Protein AF-A0A397CLW8-F1 (afdb_monomer)

Nearest PDB structures (foldseek):
  3ja6-assembly1_I  TM=2.668E-01  e=5.447E-01  Escherichia coli
  5nnv-assembly2_B  TM=2.827E-01  e=7.711E-01  Bacillus subtilis subsp. subtilis str. 168
  3ja6-assembly1_H  TM=2.647E-01  e=6.205E+00  Escherichia coli

Structure (mmCIF, N/CA/C/O backbone):
data_AF-A0A397CLW8-F1
#
_entry.id   AF-A0A397CLW8-F1
#
loop_
_atom_site.group_PDB
_atom_site.id
_atom_site.type_symbol
_atom_site.label_atom_id
_atom_site.label_alt_id
_atom_site.label_comp_id
_atom_site.label_asym_id
_atom_site.label_entity_id
_atom_site.label_seq_id
_atom_site.pdbx_PDB_ins_code
_atom_site.Cartn_x
_atom_site.Cartn_y
_atom_site.Cartn_z
_atom_site.occupancy
_atom_site.B_iso_or_equiv
_atom_site.auth_seq_id
_atom_site.auth_comp_id
_atom_site.auth_asym_id
_atom_site.auth_atom_id
_atom_site.pdbx_PDB_model_num
ATOM 1 N N . MET A 1 1 ? -122.073 31.040 90.913 1.00 35.69 1 MET A N 1
ATOM 2 C CA . MET A 1 1 ? -123.254 30.171 90.717 1.00 35.69 1 MET A CA 1
ATOM 3 C C . MET A 1 1 ? -122.779 28.727 90.847 1.00 35.69 1 MET A C 1
ATOM 5 O O . MET A 1 1 ? -121.978 28.317 90.030 1.00 35.69 1 MET A O 1
ATOM 9 N N . CYS A 1 2 ? -122.872 28.111 92.024 1.00 33.62 2 CYS A N 1
ATOM 10 C CA . CYS A 1 2 ? -124.028 27.380 92.568 1.00 33.62 2 CYS A CA 1
ATOM 11 C C . CYS A 1 2 ? -124.207 25.959 91.968 1.00 33.62 2 CYS A C 1
ATOM 13 O O . CYS A 1 2 ? -124.526 25.833 90.794 1.00 33.62 2 CYS A O 1
ATOM 15 N N . TRP A 1 3 ? -124.073 24.968 92.867 1.00 33.50 3 TRP A N 1
ATOM 16 C CA . TRP A 1 3 ? -124.549 23.565 92.884 1.00 33.50 3 TRP A CA 1
ATOM 17 C C . TRP A 1 3 ? -123.777 22.481 92.092 1.00 33.50 3 TRP A C 1
ATOM 19 O O . TRP A 1 3 ? -123.644 22.560 90.882 1.00 33.50 3 TRP A O 1
ATOM 29 N N . LEU A 1 4 ? -123.064 21.549 92.755 1.00 40.38 4 LEU A N 1
ATOM 30 C CA . LEU A 1 4 ? -123.488 20.300 93.447 1.00 40.38 4 LEU A CA 1
ATOM 31 C C . LEU A 1 4 ? -123.789 19.139 92.479 1.00 40.38 4 LEU A C 1
ATOM 33 O O . LEU A 1 4 ? -124.875 19.119 91.930 1.00 40.38 4 LEU A O 1
ATOM 37 N N . VAL A 1 5 ? -122.888 18.145 92.374 1.00 40.97 5 VAL A N 1
ATOM 38 C CA . VAL A 1 5 ? -123.217 16.698 92.393 1.00 40.97 5 VAL A CA 1
ATOM 39 C C . VAL A 1 5 ? -122.009 15.897 92.912 1.00 40.97 5 VAL A C 1
ATOM 41 O O . VAL A 1 5 ? -120.877 16.033 92.453 1.00 40.97 5 VAL A O 1
ATOM 44 N N . ARG A 1 6 ? -122.307 15.091 93.931 1.00 37.41 6 ARG A N 1
ATOM 45 C CA . ARG A 1 6 ? -121.502 14.091 94.643 1.00 37.41 6 ARG A CA 1
ATOM 46 C C . ARG A 1 6 ? -121.353 12.794 93.823 1.00 37.41 6 ARG A C 1
ATOM 48 O O . ARG A 1 6 ? -122.121 12.549 92.908 1.00 37.41 6 ARG A O 1
ATOM 55 N N . SER A 1 7 ? -120.445 11.940 94.305 1.00 40.94 7 SER A N 1
ATOM 56 C CA . SER A 1 7 ? -120.415 10.465 94.198 1.00 40.94 7 SER A CA 1
ATOM 57 C C . SER A 1 7 ? -120.133 9.801 92.843 1.00 40.94 7 SER A C 1
ATOM 59 O O . SER A 1 7 ? -121.035 9.594 92.047 1.00 40.94 7 SER A O 1
ATOM 61 N N . HIS A 1 8 ? -118.897 9.308 92.690 1.00 39.56 8 HIS A N 1
ATOM 62 C CA . HIS A 1 8 ? -118.626 7.880 92.443 1.00 39.56 8 HIS A CA 1
ATOM 63 C C . HIS A 1 8 ? -117.197 7.536 92.909 1.00 39.56 8 HIS A C 1
ATOM 65 O O . HIS A 1 8 ? -116.252 7.412 92.134 1.00 39.56 8 HIS A O 1
ATOM 71 N N . LEU A 1 9 ? -117.041 7.416 94.230 1.00 46.62 9 LEU A N 1
ATOM 72 C CA . LEU A 1 9 ? -116.027 6.561 94.843 1.00 46.62 9 LEU A CA 1
ATOM 73 C C . LEU A 1 9 ? -116.674 5.186 94.990 1.00 46.62 9 LEU A C 1
ATOM 75 O O . LEU A 1 9 ? -117.274 4.903 96.018 1.00 46.62 9 LEU A O 1
ATOM 79 N N . GLU A 1 10 ? -116.585 4.354 93.957 1.00 39.94 10 GLU A N 1
ATOM 80 C CA . GLU A 1 10 ? -116.933 2.941 94.066 1.00 39.94 10 GLU A CA 1
ATOM 81 C C . GLU A 1 10 ? -115.904 2.078 93.322 1.00 39.94 10 GLU A C 1
ATOM 83 O O . GLU A 1 10 ? -115.721 2.174 92.113 1.00 39.94 10 GLU A O 1
ATOM 88 N N . HIS A 1 11 ? -115.248 1.226 94.116 1.00 43.38 11 HIS A N 1
ATOM 89 C CA . HIS A 1 11 ? -114.702 -0.079 93.748 1.00 43.38 11 HIS A CA 1
ATOM 90 C C . HIS A 1 11 ? -113.468 -0.126 92.827 1.00 43.38 11 HIS A C 1
ATOM 92 O O . HIS A 1 11 ? -113.496 -0.680 91.732 1.00 43.38 11 HIS A O 1
ATOM 98 N N . ASN A 1 12 ? -112.312 0.295 93.358 1.00 44.31 12 ASN A N 1
ATOM 99 C CA . ASN A 1 12 ? -111.068 -0.429 93.075 1.00 44.31 12 ASN A CA 1
ATOM 100 C C . ASN A 1 12 ? -110.849 -1.463 94.195 1.00 44.31 12 ASN A C 1
ATOM 102 O O . ASN A 1 12 ? -110.213 -1.154 95.199 1.00 44.31 12 ASN A O 1
ATOM 106 N N . SER A 1 13 ? -111.395 -2.675 94.061 1.00 49.94 13 SER A N 1
ATOM 107 C CA . SER A 1 13 ? -111.024 -3.796 94.941 1.00 49.94 13 SER A CA 1
ATOM 108 C C . SER A 1 13 ? -109.518 -4.087 94.819 1.00 49.94 13 SER A C 1
ATOM 110 O O . SER A 1 13 ? -108.936 -3.820 93.762 1.00 49.94 13 SER A O 1
ATOM 112 N N . GLU A 1 14 ? -108.864 -4.651 95.844 1.00 52.94 14 GLU A N 1
ATOM 113 C CA . GLU A 1 14 ? -107.434 -5.033 95.785 1.00 52.94 14 GLU A CA 1
ATOM 114 C C . GLU A 1 14 ? -107.091 -5.845 94.517 1.00 52.94 14 GLU A C 1
ATOM 116 O O . GLU A 1 14 ? -106.036 -5.644 93.910 1.00 52.94 14 GLU A O 1
ATOM 121 N N . ALA A 1 15 ? -108.036 -6.659 94.026 1.00 55.50 15 ALA A N 1
ATOM 122 C CA . ALA A 1 15 ? -107.931 -7.403 92.771 1.00 55.50 15 ALA A CA 1
ATOM 123 C C . ALA A 1 15 ? -107.763 -6.507 91.520 1.00 55.50 15 ALA A C 1
ATOM 125 O O . ALA A 1 15 ? -106.999 -6.842 90.615 1.00 55.50 15 ALA A O 1
ATOM 126 N N . THR A 1 16 ? -108.416 -5.341 91.464 1.00 57.28 16 THR A N 1
ATOM 127 C CA . THR A 1 16 ? -108.321 -4.398 90.327 1.00 57.28 16 THR A CA 1
ATOM 128 C C . THR A 1 16 ? -107.057 -3.531 90.356 1.00 57.28 16 THR A C 1
ATOM 130 O O . THR A 1 16 ? -106.517 -3.204 89.296 1.00 57.28 16 THR A O 1
ATOM 133 N N . MET A 1 17 ? -106.537 -3.188 91.541 1.00 61.38 17 MET A N 1
ATOM 134 C CA . MET A 1 17 ? -105.253 -2.484 91.691 1.00 61.38 17 MET A CA 1
ATOM 135 C C . MET A 1 17 ? -104.075 -3.389 91.321 1.00 61.38 17 MET A C 1
ATOM 137 O O . MET A 1 17 ? -103.175 -2.955 90.597 1.00 61.38 17 MET A O 1
ATOM 141 N N . LEU A 1 18 ? -104.123 -4.666 91.721 1.00 65.06 18 LEU A N 1
ATOM 142 C CA . LEU A 1 18 ? -103.130 -5.666 91.331 1.00 65.06 18 LEU A CA 1
ATOM 143 C C . LEU A 1 18 ? -103.132 -5.891 89.808 1.00 65.06 18 LEU A C 1
ATOM 145 O O . LEU A 1 18 ? -102.074 -5.880 89.183 1.00 65.06 18 LEU A O 1
ATOM 149 N N . GLN A 1 19 ? -104.312 -5.998 89.183 1.00 66.38 19 GLN A N 1
ATOM 150 C CA . GLN A 1 19 ? -104.441 -6.108 87.723 1.00 66.38 19 GLN A CA 1
ATOM 151 C C . GLN A 1 19 ? -103.931 -4.861 86.985 1.00 66.38 19 GLN A C 1
ATOM 153 O O . GLN A 1 19 ? -103.222 -4.992 85.987 1.00 66.38 19 GLN A O 1
ATOM 158 N N . LYS A 1 20 ? -104.220 -3.648 87.479 1.00 70.19 20 LYS A N 1
ATOM 159 C CA . LYS A 1 20 ? -103.689 -2.395 86.909 1.00 70.19 20 LYS A CA 1
ATOM 160 C C . LYS A 1 20 ? -102.168 -2.296 87.051 1.00 70.19 20 LYS A C 1
ATOM 162 O O . LYS A 1 20 ? -101.511 -1.850 86.114 1.00 70.19 20 LYS A O 1
ATOM 167 N N . PHE A 1 21 ? -101.599 -2.738 88.175 1.00 75.44 21 PHE A N 1
ATOM 168 C CA . PHE A 1 21 ? -100.149 -2.778 88.388 1.00 75.44 21 PHE A CA 1
ATOM 169 C C . PHE A 1 21 ? -99.461 -3.815 87.490 1.00 75.44 21 PHE A C 1
ATOM 171 O O . PHE A 1 21 ? -98.468 -3.488 86.844 1.00 75.44 21 PHE A O 1
ATOM 178 N N . ILE A 1 22 ? -100.007 -5.032 87.379 1.00 76.88 22 ILE A N 1
ATOM 179 C CA . ILE A 1 22 ? -99.501 -6.073 86.468 1.00 76.88 22 ILE A CA 1
ATOM 180 C C . ILE A 1 22 ? -99.578 -5.590 85.016 1.00 76.88 22 ILE A C 1
ATOM 182 O O . ILE A 1 22 ? -98.603 -5.736 84.280 1.00 76.88 22 ILE A O 1
ATOM 186 N N . LYS A 1 23 ? -100.682 -4.941 84.623 1.00 79.44 23 LYS A N 1
ATOM 187 C CA . LYS A 1 23 ? -100.841 -4.333 83.296 1.00 79.44 23 LYS A CA 1
ATOM 188 C C . LYS A 1 23 ? -99.784 -3.256 83.037 1.00 79.44 23 LYS A C 1
ATOM 190 O O . LYS A 1 23 ? -99.086 -3.344 82.035 1.00 79.44 23 LYS A O 1
ATOM 195 N N . ARG A 1 24 ? -99.573 -2.312 83.963 1.00 78.38 24 ARG A N 1
ATOM 196 C CA . ARG A 1 24 ? -98.529 -1.272 83.840 1.00 78.38 24 ARG A CA 1
ATOM 197 C C . ARG A 1 24 ? -97.116 -1.850 83.821 1.00 78.38 24 ARG A C 1
ATOM 199 O O . ARG A 1 24 ? -96.285 -1.405 83.041 1.00 78.38 24 ARG A O 1
ATOM 206 N N . LYS A 1 25 ? -96.836 -2.870 84.636 1.00 79.50 25 LYS A N 1
ATOM 207 C CA . LYS A 1 25 ? -95.555 -3.592 84.627 1.00 79.50 25 LYS A CA 1
ATOM 208 C C . LYS A 1 25 ? -95.332 -4.295 83.285 1.00 79.50 25 LYS A C 1
ATOM 210 O O . LYS A 1 25 ? -94.222 -4.253 82.759 1.00 79.50 25 LYS A O 1
ATOM 215 N N . HIS A 1 26 ? -96.373 -4.899 82.715 1.00 80.25 26 HIS A N 1
ATOM 216 C CA . HIS A 1 26 ? -96.324 -5.526 81.398 1.00 80.25 26 HIS A CA 1
ATOM 217 C C . HIS A 1 26 ? -96.145 -4.491 80.278 1.00 80.25 26 HIS A C 1
ATOM 219 O O . HIS A 1 26 ? -95.307 -4.692 79.405 1.00 80.25 26 HIS A O 1
ATOM 225 N N . GLU A 1 27 ? -96.831 -3.348 80.338 1.00 81.88 27 GLU A N 1
ATOM 226 C CA . GLU A 1 27 ? -96.660 -2.217 79.413 1.00 81.88 27 GLU A CA 1
ATOM 227 C C . GLU A 1 27 ? -95.239 -1.640 79.484 1.00 81.88 27 GLU A C 1
ATOM 229 O O . GLU A 1 27 ? -94.589 -1.490 78.451 1.00 81.88 27 GLU A O 1
ATOM 234 N N . CYS A 1 28 ? -94.703 -1.403 80.686 1.00 80.25 28 CYS A N 1
ATOM 235 C CA . CYS A 1 28 ? -93.320 -0.962 80.889 1.00 80.25 28 CYS A CA 1
ATOM 236 C C . CYS A 1 28 ? -92.302 -1.995 80.382 1.00 80.25 28 CYS A C 1
ATOM 238 O O . CYS A 1 28 ? -91.308 -1.623 79.761 1.00 80.25 28 CYS A O 1
ATOM 240 N N . SER A 1 29 ? -92.539 -3.290 80.613 1.00 80.81 29 SER A N 1
ATOM 241 C CA . SER A 1 29 ? -91.666 -4.364 80.126 1.00 80.81 29 SER A CA 1
ATOM 242 C C . SER A 1 29 ? -91.719 -4.487 78.599 1.00 80.81 29 SER A C 1
ATOM 244 O O . SER A 1 29 ? -90.682 -4.620 77.952 1.00 80.81 29 SER A O 1
ATOM 246 N N . THR A 1 30 ? -92.902 -4.333 78.003 1.00 82.25 30 THR A N 1
ATOM 247 C CA . THR A 1 30 ? -93.100 -4.314 76.548 1.00 82.25 30 THR A CA 1
ATOM 248 C C . THR A 1 30 ? -92.424 -3.096 75.921 1.00 82.25 30 THR A C 1
ATOM 250 O O . THR A 1 30 ? -91.679 -3.242 74.953 1.00 82.25 30 THR A O 1
ATOM 253 N N . ALA A 1 31 ? -92.583 -1.911 76.516 1.00 79.50 31 ALA A N 1
ATOM 254 C CA . ALA A 1 31 ? -91.900 -0.693 76.092 1.00 79.50 31 ALA A CA 1
ATOM 255 C C . ALA A 1 31 ? -90.371 -0.837 76.189 1.00 79.50 31 ALA A C 1
ATOM 257 O O . ALA A 1 31 ? -89.665 -0.491 75.243 1.00 79.50 31 ALA A O 1
ATOM 258 N N . ALA A 1 32 ? -89.852 -1.420 77.277 1.00 79.50 32 ALA A N 1
ATOM 259 C CA . ALA A 1 32 ? -88.427 -1.706 77.432 1.00 79.50 32 ALA A CA 1
ATOM 260 C C . ALA A 1 32 ? -87.917 -2.699 76.374 1.00 79.50 32 ALA A C 1
ATOM 262 O O . ALA A 1 32 ? -86.862 -2.466 75.786 1.00 79.50 32 ALA A O 1
ATOM 263 N N . MET A 1 33 ? -88.671 -3.760 76.063 1.00 82.81 33 MET A N 1
ATOM 264 C CA . MET A 1 33 ? -88.329 -4.696 74.984 1.00 82.81 33 MET A CA 1
ATOM 265 C C . MET A 1 33 ? -88.337 -4.022 73.608 1.00 82.81 33 MET A C 1
ATOM 267 O O . MET A 1 33 ? -87.448 -4.285 72.798 1.00 82.81 33 MET A O 1
ATOM 271 N N . MET A 1 34 ? -89.290 -3.125 73.334 1.00 83.69 34 MET A N 1
ATOM 272 C CA . MET A 1 34 ? -89.318 -2.346 72.091 1.00 83.69 34 MET A CA 1
ATOM 273 C C . MET A 1 34 ? -88.105 -1.414 71.992 1.00 83.69 34 MET A C 1
ATOM 275 O O . MET A 1 34 ? -87.443 -1.387 70.954 1.00 83.69 34 MET A O 1
ATOM 279 N N . LEU A 1 35 ? -87.750 -0.724 73.080 1.00 82.50 35 LEU A N 1
ATOM 280 C CA . LEU A 1 35 ? -86.577 0.153 73.135 1.00 82.50 35 LEU A CA 1
ATOM 281 C C . LEU A 1 35 ? -85.271 -0.634 72.958 1.00 82.50 35 LEU A C 1
ATOM 283 O O . LEU A 1 35 ? -84.416 -0.254 72.159 1.00 82.50 35 LEU A O 1
ATOM 287 N N . GLN A 1 36 ? -85.137 -1.776 73.637 1.00 82.88 36 GLN A N 1
ATOM 288 C CA . GLN A 1 36 ? -83.996 -2.683 73.490 1.00 82.88 36 GLN A CA 1
ATOM 289 C C . GLN A 1 36 ? -83.911 -3.266 72.076 1.00 82.88 36 GLN A C 1
ATOM 291 O O . GLN A 1 36 ? -82.813 -3.390 71.533 1.00 82.88 36 GLN A O 1
ATOM 296 N N . ARG A 1 37 ? -85.047 -3.594 71.448 1.00 82.94 37 ARG A N 1
ATOM 297 C CA . ARG A 1 37 ? -85.105 -4.060 70.056 1.00 82.94 37 ARG A CA 1
ATOM 298 C C . ARG A 1 37 ? -84.615 -2.979 69.095 1.00 82.94 37 ARG A C 1
ATOM 300 O O . ARG A 1 37 ? -83.758 -3.269 68.264 1.00 82.94 37 ARG A O 1
ATOM 307 N N . VAL A 1 38 ? -85.092 -1.742 69.233 1.00 84.44 38 VAL A N 1
ATOM 308 C CA . VAL A 1 38 ? -84.649 -0.599 68.414 1.00 84.44 38 VAL A CA 1
ATOM 309 C C . VAL A 1 38 ? -83.159 -0.316 68.622 1.00 84.44 38 VAL A C 1
ATOM 311 O O . VAL A 1 38 ? -82.422 -0.163 67.646 1.00 84.44 38 VAL A O 1
ATOM 314 N N . TYR A 1 39 ? -82.682 -0.327 69.869 1.00 83.81 39 TYR A N 1
ATOM 315 C CA . TYR A 1 39 ? -81.267 -0.137 70.187 1.00 83.81 39 TYR A CA 1
ATOM 316 C C . TYR A 1 39 ? -80.383 -1.240 69.585 1.00 83.81 39 TYR A C 1
ATOM 318 O O . TYR A 1 39 ? -79.384 -0.941 68.931 1.00 83.81 39 TYR A O 1
ATOM 326 N N . ARG A 1 40 ? -80.772 -2.517 69.713 1.00 85.44 40 ARG A N 1
ATOM 327 C CA . ARG A 1 40 ? -80.045 -3.646 69.107 1.00 85.44 40 ARG A CA 1
ATOM 328 C C . ARG A 1 40 ? -80.001 -3.537 67.583 1.00 85.44 40 ARG A C 1
ATOM 330 O O . ARG A 1 40 ? -78.929 -3.712 67.011 1.00 85.44 40 ARG A O 1
ATOM 337 N N . ILE A 1 41 ? -81.112 -3.182 66.932 1.00 84.12 41 ILE A N 1
ATOM 338 C CA . ILE A 1 41 ? -81.152 -2.934 65.479 1.00 84.12 41 ILE A CA 1
ATOM 339 C C . ILE A 1 41 ? -80.193 -1.796 65.100 1.00 84.12 41 ILE A C 1
ATOM 341 O O . ILE A 1 41 ? -79.427 -1.933 64.146 1.00 84.12 41 ILE A O 1
ATOM 345 N N . HIS A 1 42 ? -80.168 -0.700 65.864 1.00 84.06 42 HIS A N 1
ATOM 346 C CA . HIS A 1 42 ? -79.250 0.415 65.624 1.00 84.06 42 HIS A CA 1
ATOM 347 C C . HIS A 1 42 ? -77.775 0.011 65.792 1.00 84.06 42 HIS A C 1
ATOM 349 O O . HIS A 1 42 ? -76.943 0.348 64.944 1.00 84.06 42 HIS A O 1
ATOM 355 N N . CYS A 1 43 ? -77.438 -0.737 66.847 1.00 83.94 43 CYS A N 1
ATOM 356 C CA . CYS A 1 43 ? -76.089 -1.257 67.080 1.00 83.94 43 CYS A CA 1
ATOM 357 C C . CYS A 1 43 ? -75.644 -2.211 65.965 1.00 83.94 43 CYS A C 1
ATOM 359 O O . CYS A 1 43 ? -74.545 -2.046 65.437 1.00 83.94 43 CYS A O 1
ATOM 361 N N . VAL A 1 44 ? -76.504 -3.148 65.550 1.00 86.94 44 VAL A N 1
ATOM 362 C CA . VAL A 1 44 ? -76.229 -4.064 64.430 1.00 86.94 44 VAL A CA 1
ATOM 363 C C . VAL A 1 44 ? -76.026 -3.281 63.132 1.00 86.94 44 VAL A C 1
ATOM 365 O O . VAL A 1 44 ? -75.027 -3.490 62.447 1.00 86.94 44 VAL A O 1
ATOM 368 N N . ALA A 1 45 ? -76.893 -2.311 62.823 1.00 83.44 45 ALA A N 1
ATOM 369 C CA . ALA A 1 45 ? -76.749 -1.464 61.639 1.00 83.44 45 ALA A CA 1
ATOM 370 C C . ALA A 1 45 ? -75.453 -0.632 61.663 1.00 83.44 45 ALA A C 1
ATOM 372 O O . ALA A 1 45 ? -74.799 -0.459 60.634 1.00 83.44 45 ALA A O 1
ATOM 373 N N . ARG A 1 46 ? -75.040 -0.125 62.833 1.00 86.56 46 ARG A N 1
ATOM 374 C CA . ARG A 1 46 ? -73.771 0.600 63.004 1.00 86.56 46 ARG A CA 1
ATOM 375 C C . ARG A 1 46 ? -72.559 -0.309 62.793 1.00 86.56 46 ARG A C 1
ATOM 377 O O . ARG A 1 46 ? -71.630 0.099 62.096 1.00 86.56 46 ARG A O 1
ATOM 384 N N . SER A 1 47 ? -72.572 -1.516 63.352 1.00 85.12 47 SER A N 1
ATOM 385 C CA . SER A 1 47 ? -71.509 -2.510 63.158 1.00 85.12 47 SER A CA 1
ATOM 386 C C . SER A 1 47 ? -71.417 -2.959 61.699 1.00 85.12 47 SER A C 1
ATOM 388 O O . SER A 1 47 ? -70.322 -2.978 61.141 1.00 85.12 47 SER A O 1
ATOM 390 N N . LEU A 1 48 ? -72.557 -3.203 61.045 1.00 88.81 48 LEU A N 1
ATOM 391 C CA . LEU A 1 48 ? -72.619 -3.564 59.628 1.00 88.81 48 LEU A CA 1
ATOM 392 C C . LEU A 1 48 ? -72.069 -2.444 58.731 1.00 88.81 48 LEU A C 1
ATOM 394 O O . LEU A 1 48 ? -71.275 -2.713 57.836 1.00 88.81 48 LEU A O 1
ATOM 398 N N . ARG A 1 49 ? -72.413 -1.174 59.001 1.00 87.50 49 ARG A N 1
ATOM 399 C CA . ARG A 1 49 ? -71.851 -0.021 58.272 1.00 87.50 49 ARG A CA 1
ATOM 400 C C . ARG A 1 49 ? -70.332 0.072 58.404 1.00 87.50 49 ARG A C 1
ATOM 402 O O . ARG A 1 49 ? -69.665 0.351 57.413 1.00 87.50 49 ARG A O 1
ATOM 409 N N . ARG A 1 50 ? -69.781 -0.177 59.598 1.00 86.25 50 ARG A N 1
ATOM 410 C CA . ARG A 1 50 ? -68.324 -0.204 59.819 1.00 86.25 50 ARG A CA 1
ATOM 411 C C . ARG A 1 50 ? -67.660 -1.341 59.042 1.00 86.25 50 ARG A C 1
ATOM 413 O O . ARG A 1 50 ? -66.690 -1.089 58.341 1.00 86.25 50 ARG A O 1
ATOM 420 N N . LEU A 1 51 ? -68.224 -2.548 59.092 1.00 87.81 51 LEU A N 1
ATOM 421 C CA . LEU A 1 51 ? -67.742 -3.711 58.335 1.00 87.81 51 LEU A CA 1
ATOM 422 C C . LEU A 1 51 ? -67.772 -3.472 56.820 1.00 87.81 51 LEU A C 1
ATOM 424 O O . LEU A 1 51 ? -66.777 -3.708 56.139 1.00 87.81 51 LEU A O 1
ATOM 428 N N . LEU A 1 52 ? -68.876 -2.935 56.295 1.00 89.94 52 LEU A N 1
ATOM 429 C CA . LEU A 1 52 ? -69.003 -2.586 54.878 1.00 89.94 52 LEU A CA 1
ATOM 430 C C . LEU A 1 52 ? -68.031 -1.470 54.471 1.00 89.94 52 LEU A C 1
ATOM 432 O O . LEU A 1 52 ? -67.486 -1.514 53.370 1.00 89.94 52 LEU A O 1
ATOM 436 N N . ALA A 1 53 ? -67.776 -0.491 55.345 1.00 86.56 53 ALA A N 1
ATOM 437 C CA . ALA A 1 53 ? -66.764 0.532 55.106 1.00 86.56 53 ALA A CA 1
ATOM 438 C C . ALA A 1 53 ? -65.356 -0.080 55.061 1.00 86.56 53 ALA A C 1
ATOM 440 O O . ALA A 1 53 ? -64.629 0.171 54.104 1.00 86.56 53 ALA A O 1
ATOM 441 N N . SER A 1 54 ? -64.974 -0.925 56.023 1.00 84.69 54 SER A N 1
ATOM 442 C CA . SER A 1 54 ? -63.689 -1.644 56.003 1.00 84.69 54 SER A CA 1
ATOM 443 C C . SER A 1 54 ? -63.537 -2.518 54.753 1.00 84.69 54 SER A C 1
ATOM 445 O O . SER A 1 54 ? -62.488 -2.493 54.114 1.00 84.69 54 SER A O 1
ATOM 447 N N . HIS A 1 55 ? -64.600 -3.212 54.336 1.00 89.81 55 HIS A N 1
ATOM 448 C CA . HIS A 1 55 ? -64.606 -4.004 53.105 1.00 89.81 55 HIS A CA 1
ATOM 449 C C . HIS A 1 55 ? -64.435 -3.130 51.850 1.00 89.81 55 HIS A C 1
ATOM 451 O O . HIS A 1 55 ? -63.668 -3.477 50.955 1.00 89.81 55 HIS A O 1
ATOM 457 N N . ARG A 1 56 ? -65.074 -1.952 51.790 1.00 89.81 56 ARG A N 1
ATOM 458 C CA . ARG A 1 56 ? -64.864 -0.984 50.696 1.00 89.81 56 ARG A CA 1
ATOM 459 C C . ARG A 1 56 ? -63.426 -0.470 50.643 1.00 89.81 56 ARG A C 1
ATOM 461 O O . ARG A 1 56 ? -62.872 -0.400 49.553 1.00 89.81 56 ARG A O 1
ATOM 468 N N . HIS A 1 57 ? -62.804 -0.163 51.783 1.00 90.38 57 HIS A N 1
ATOM 469 C CA . HIS A 1 57 ? -61.389 0.227 51.815 1.00 90.38 57 HIS A CA 1
ATOM 470 C C . HIS A 1 57 ? -60.484 -0.902 51.303 1.00 90.38 57 HIS A C 1
ATOM 472 O O . HIS A 1 57 ? -59.613 -0.648 50.473 1.00 90.38 57 HIS A O 1
ATOM 478 N N . ALA A 1 58 ? -60.737 -2.150 51.713 1.00 89.88 58 ALA A N 1
ATOM 479 C CA . ALA A 1 58 ? -60.007 -3.312 51.208 1.00 89.88 58 ALA A CA 1
ATOM 480 C C . ALA A 1 58 ? -60.156 -3.469 49.683 1.00 89.88 58 ALA A C 1
ATOM 482 O O . ALA A 1 58 ? -59.161 -3.662 48.987 1.00 89.88 58 ALA A O 1
ATOM 483 N N . LEU A 1 59 ? -61.368 -3.308 49.140 1.00 92.19 59 LEU A N 1
ATOM 484 C CA . LEU A 1 59 ? -61.607 -3.340 47.692 1.00 92.19 59 LEU A CA 1
ATOM 485 C C . LEU A 1 59 ? -60.883 -2.207 46.951 1.00 92.19 59 LEU A C 1
ATOM 487 O O . LEU A 1 59 ? -60.327 -2.440 45.877 1.00 92.19 59 LEU A O 1
ATOM 491 N N . THR A 1 60 ? -60.840 -1.000 47.520 1.00 93.06 60 THR A N 1
ATOM 492 C CA . THR A 1 60 ? -60.089 0.128 46.948 1.00 93.06 60 THR A CA 1
ATOM 493 C C . THR A 1 60 ? -58.594 -0.178 46.897 1.00 93.06 60 THR A C 1
ATOM 495 O O . THR A 1 60 ? -57.980 -0.004 45.844 1.00 93.06 60 THR A O 1
ATOM 498 N N . ILE A 1 61 ? -58.020 -0.706 47.984 1.00 91.50 61 ILE A N 1
ATOM 499 C CA . ILE A 1 61 ? -56.607 -1.110 48.038 1.00 91.50 61 ILE A CA 1
ATOM 500 C C . ILE A 1 61 ? -56.325 -2.196 46.998 1.00 91.50 61 ILE A C 1
ATOM 502 O O . ILE A 1 61 ? -55.392 -2.066 46.209 1.00 91.50 61 ILE A O 1
ATOM 506 N N . GLN A 1 62 ? -57.166 -3.230 46.923 1.00 92.38 62 GLN A N 1
ATOM 507 C CA . GLN A 1 62 ? -57.012 -4.296 45.932 1.00 92.38 62 GLN A CA 1
ATOM 508 C C . GLN A 1 62 ? -57.101 -3.771 44.493 1.00 92.38 62 GLN A C 1
ATOM 510 O O . GLN A 1 62 ? -56.352 -4.223 43.628 1.00 92.38 62 GLN A O 1
ATOM 515 N N . ARG A 1 63 ? -57.996 -2.815 44.209 1.00 94.06 63 ARG A N 1
ATOM 516 C CA . ARG A 1 63 ? -58.109 -2.194 42.881 1.00 94.06 63 ARG A CA 1
ATOM 517 C C . ARG A 1 63 ? -56.847 -1.411 42.526 1.00 94.06 63 ARG A C 1
ATOM 519 O O . ARG A 1 63 ? -56.340 -1.555 41.415 1.00 94.06 63 ARG A O 1
ATOM 526 N N . VAL A 1 64 ? -56.341 -0.603 43.458 1.00 93.75 64 VAL A N 1
ATOM 527 C CA . VAL A 1 64 ? -55.108 0.177 43.270 1.00 93.75 64 VAL A CA 1
ATOM 528 C C . VAL A 1 64 ? -53.914 -0.751 43.066 1.00 93.75 64 VAL A C 1
ATOM 530 O O . VAL A 1 64 ? -53.149 -0.539 42.129 1.00 93.75 64 VAL A O 1
ATOM 533 N N . TYR A 1 65 ? -53.801 -1.813 43.864 1.00 93.62 65 TYR A N 1
ATOM 534 C CA . TYR A 1 65 ? -52.724 -2.791 43.754 1.00 93.62 65 TYR A CA 1
ATOM 535 C C . TYR A 1 65 ? -52.752 -3.542 42.419 1.00 93.62 65 TYR A C 1
ATOM 537 O O . TYR A 1 65 ? -51.739 -3.588 41.731 1.00 93.62 65 TYR A O 1
ATOM 545 N N . ARG A 1 66 ? -53.915 -4.046 41.978 1.00 94.25 66 ARG A N 1
ATOM 546 C CA . ARG A 1 66 ? -54.047 -4.680 40.651 1.00 94.25 66 ARG A CA 1
ATOM 547 C C . ARG A 1 66 ? -53.640 -3.726 39.524 1.00 94.25 66 ARG A C 1
ATOM 549 O O . ARG A 1 66 ? -52.941 -4.131 38.601 1.00 94.25 66 ARG A O 1
ATOM 556 N N . GLY A 1 67 ? -54.033 -2.453 39.621 1.00 93.81 67 GLY A N 1
ATOM 557 C CA . GLY A 1 67 ? -53.623 -1.423 38.665 1.00 93.81 67 GLY A CA 1
ATOM 558 C C . GLY A 1 67 ? -52.125 -1.101 38.717 1.00 93.81 67 GLY A C 1
ATOM 559 O O . GLY A 1 67 ? -51.520 -0.847 37.681 1.00 93.81 67 GLY A O 1
ATOM 560 N N . TYR A 1 68 ? -51.513 -1.111 39.902 1.00 94.38 68 TYR A N 1
ATOM 561 C CA . TYR A 1 68 ? -50.065 -0.971 40.070 1.00 94.38 68 TYR A CA 1
ATOM 562 C C . TYR A 1 68 ? -49.316 -2.144 39.425 1.00 94.38 68 TYR A C 1
ATOM 564 O O . TYR A 1 68 ? -48.482 -1.903 38.559 1.00 94.38 68 TYR A O 1
ATOM 572 N N . VAL A 1 69 ? -49.688 -3.388 39.745 1.00 94.56 69 VAL A N 1
ATOM 573 C CA . VAL A 1 69 ? -49.077 -4.603 39.177 1.00 94.56 69 VAL A CA 1
ATOM 574 C C . VAL A 1 69 ? -49.159 -4.603 37.650 1.00 94.56 69 VAL A C 1
ATOM 576 O O . VAL A 1 69 ? -48.160 -4.855 36.985 1.00 94.56 69 VAL A O 1
ATOM 579 N N . ALA A 1 70 ? -50.318 -4.255 37.080 1.00 91.69 70 ALA A N 1
ATOM 580 C CA . ALA A 1 70 ? -50.474 -4.176 35.629 1.00 91.69 70 ALA A CA 1
ATOM 581 C C . ALA A 1 70 ? -49.559 -3.115 34.993 1.00 91.69 70 ALA A C 1
ATOM 583 O O . ALA A 1 70 ? -48.981 -3.359 33.939 1.00 91.69 70 ALA A O 1
ATOM 584 N N . ARG A 1 71 ? -49.395 -1.946 35.626 1.00 93.56 71 ARG A N 1
ATOM 585 C CA . ARG A 1 71 ? -48.518 -0.883 35.107 1.00 93.56 71 ARG A CA 1
ATOM 586 C C . ARG A 1 71 ? -47.042 -1.255 35.180 1.00 93.56 71 ARG A C 1
ATOM 588 O O . ARG A 1 71 ? -46.342 -1.028 34.201 1.00 93.56 71 ARG A O 1
ATOM 595 N N . VAL A 1 72 ? -46.605 -1.853 36.288 1.00 93.12 72 VAL A N 1
ATOM 596 C CA . VAL A 1 72 ? -45.233 -2.364 36.428 1.00 93.12 72 VAL A CA 1
ATOM 597 C C . VAL A 1 72 ? -44.964 -3.426 35.364 1.00 93.12 72 VAL A C 1
ATOM 599 O O . VAL A 1 72 ? -43.995 -3.312 34.626 1.00 93.12 72 VAL A O 1
ATOM 602 N N . PHE A 1 73 ? -45.874 -4.388 35.182 1.00 92.75 73 PHE A N 1
ATOM 603 C CA . PHE A 1 73 ? -45.740 -5.407 34.137 1.00 92.75 73 PHE A CA 1
ATOM 604 C C . PHE A 1 73 ? -45.606 -4.804 32.729 1.00 92.75 73 PHE A C 1
ATOM 606 O O . PHE A 1 73 ? -44.766 -5.238 31.947 1.00 92.75 73 PHE A O 1
ATOM 613 N N . VAL A 1 74 ? -46.409 -3.786 32.399 1.00 92.88 74 VAL A N 1
ATOM 614 C CA . VAL A 1 74 ? -46.334 -3.104 31.096 1.00 92.88 74 VAL A CA 1
ATOM 615 C C . VAL A 1 74 ? -45.018 -2.339 30.930 1.00 92.88 74 VAL A C 1
ATOM 617 O O . VAL A 1 74 ? -44.467 -2.335 29.832 1.00 92.88 74 VAL A O 1
ATOM 620 N N . GLN A 1 75 ? -44.503 -1.709 31.990 1.00 90.88 75 GLN A N 1
ATOM 621 C CA . GLN A 1 75 ? -43.205 -1.028 31.956 1.00 90.88 75 GLN A CA 1
ATOM 622 C C . GLN A 1 75 ? -42.062 -2.015 31.706 1.00 90.88 75 GLN A C 1
ATOM 624 O O . GLN A 1 75 ? -41.279 -1.802 30.783 1.00 90.88 75 GLN A O 1
ATOM 629 N N . GLU A 1 76 ? -42.023 -3.125 32.442 1.00 89.50 76 GLU A N 1
ATOM 630 C CA . GLU A 1 76 ? -41.028 -4.187 32.241 1.00 89.50 76 GLU A CA 1
ATOM 631 C C . GLU A 1 76 ? -41.116 -4.780 30.828 1.00 89.50 76 GLU A C 1
ATOM 633 O O . GLU A 1 76 ? -40.114 -4.913 30.122 1.00 89.50 76 GLU A O 1
ATOM 638 N N . LEU A 1 77 ? -42.334 -5.056 30.350 1.00 91.25 77 LEU A N 1
ATOM 639 C CA . LEU A 1 77 ? -42.555 -5.558 28.995 1.00 91.25 77 LEU A CA 1
ATOM 640 C C . LEU A 1 77 ? -42.070 -4.562 27.930 1.00 91.25 77 LEU A C 1
ATOM 642 O O . LEU A 1 77 ? -41.469 -4.968 26.935 1.00 91.25 77 LEU A O 1
ATOM 646 N N . PHE A 1 78 ? -42.293 -3.261 28.133 1.00 91.31 78 PHE A N 1
ATOM 647 C CA . PHE A 1 78 ? -41.823 -2.218 27.223 1.00 91.31 78 PHE A CA 1
ATOM 648 C C . PHE A 1 78 ? -40.292 -2.165 27.148 1.00 91.31 78 PHE A C 1
ATOM 650 O O . PHE A 1 78 ? -39.748 -2.017 26.050 1.00 91.31 78 PHE A O 1
ATOM 657 N N . VAL A 1 79 ? -39.591 -2.333 28.275 1.00 90.25 79 VAL A N 1
ATOM 658 C CA . VAL A 1 79 ? -38.120 -2.401 28.311 1.00 90.25 79 VAL A CA 1
ATOM 659 C C . VAL A 1 79 ? -37.623 -3.607 27.512 1.00 90.25 79 VAL A C 1
ATOM 661 O O . VAL A 1 79 ? -36.801 -3.444 26.607 1.00 90.25 79 VAL A O 1
ATOM 664 N N . VAL A 1 80 ? -38.184 -4.796 27.755 1.00 91.81 80 VAL A N 1
ATOM 665 C CA . VAL A 1 80 ? -37.818 -6.026 27.028 1.00 91.81 80 VAL A CA 1
ATOM 666 C C . VAL A 1 80 ? -38.068 -5.883 25.524 1.00 91.81 80 VAL A C 1
ATOM 668 O O . VAL A 1 80 ? -37.197 -6.198 24.712 1.00 91.81 80 VAL A O 1
ATOM 671 N N . MET A 1 81 ? -39.234 -5.365 25.130 1.00 89.50 81 MET A N 1
ATOM 672 C CA . MET A 1 81 ? -39.566 -5.147 23.720 1.00 89.50 81 MET A CA 1
ATOM 673 C C . MET A 1 81 ? -38.654 -4.109 23.060 1.00 89.50 81 MET A C 1
ATOM 675 O O . MET A 1 81 ? -38.276 -4.274 21.898 1.00 89.50 81 MET A O 1
ATOM 679 N N . SER A 1 82 ? -38.275 -3.059 23.788 1.00 89.75 82 SER A N 1
ATOM 680 C CA . SER A 1 82 ? -37.363 -2.028 23.288 1.00 89.75 82 SER A CA 1
ATOM 681 C C . SER A 1 82 ? -35.966 -2.597 23.045 1.00 89.75 82 SER A C 1
ATOM 683 O O . SER A 1 82 ? -35.415 -2.387 21.966 1.00 89.75 82 SER A O 1
ATOM 685 N N . LEU A 1 83 ? -35.432 -3.388 23.982 1.00 88.88 83 LEU A N 1
ATOM 686 C CA . LEU A 1 83 ? -34.146 -4.080 23.831 1.00 88.88 83 LEU A CA 1
ATOM 687 C C . LEU A 1 83 ? -34.166 -5.099 22.682 1.00 88.88 83 LEU A C 1
ATOM 689 O O . LEU A 1 83 ? -33.247 -5.146 21.863 1.00 88.88 83 LEU A O 1
ATOM 693 N N . ALA A 1 84 ? -35.240 -5.882 22.558 1.00 87.31 84 ALA A N 1
ATOM 694 C CA . ALA A 1 84 ? -35.399 -6.809 21.441 1.00 87.31 84 ALA A CA 1
ATOM 695 C C . ALA A 1 84 ? -35.436 -6.066 20.093 1.00 87.31 84 ALA A C 1
ATOM 697 O O . ALA A 1 84 ? -34.779 -6.470 19.130 1.00 87.31 84 ALA A O 1
ATOM 698 N N . SER A 1 85 ? -36.156 -4.942 20.028 1.00 89.94 85 SER A N 1
ATOM 699 C CA . SER A 1 85 ? -36.244 -4.099 18.834 1.00 89.94 85 SER A CA 1
ATOM 700 C C . SER A 1 85 ? -34.886 -3.505 18.451 1.00 89.94 85 SER A C 1
ATOM 702 O O . SER A 1 85 ? -34.486 -3.596 17.287 1.00 89.94 85 SER A O 1
ATOM 704 N N . THR A 1 86 ? -34.127 -2.956 19.406 1.00 93.50 86 THR A N 1
ATOM 705 C CA . THR A 1 86 ? -32.793 -2.397 19.130 1.00 93.50 86 THR A CA 1
ATOM 706 C C . THR A 1 86 ? -31.813 -3.473 18.665 1.00 93.50 86 THR A C 1
ATOM 708 O O . THR A 1 86 ? -31.083 -3.238 17.699 1.00 93.50 86 THR A O 1
ATOM 711 N N . HIS A 1 87 ? -31.850 -4.675 19.250 1.00 92.62 87 HIS A N 1
ATOM 712 C CA . HIS A 1 87 ? -31.049 -5.816 18.796 1.00 92.62 87 HIS A CA 1
ATOM 713 C C . HIS A 1 87 ? -31.384 -6.222 17.358 1.00 92.62 87 HIS A C 1
ATOM 715 O O . HIS A 1 87 ? -30.483 -6.335 16.522 1.00 92.62 87 HIS A O 1
ATOM 721 N N . ILE A 1 88 ? -32.669 -6.384 17.031 1.00 91.81 88 ILE A N 1
ATOM 722 C CA . ILE A 1 88 ? -33.108 -6.732 15.671 1.00 91.81 88 ILE A CA 1
ATOM 723 C C . ILE A 1 88 ? -32.654 -5.659 14.674 1.00 91.81 88 ILE A C 1
ATOM 725 O O . ILE A 1 88 ? -32.097 -5.977 13.619 1.00 91.81 88 ILE A O 1
ATOM 729 N N . GLN A 1 89 ? -32.829 -4.380 15.015 1.00 91.31 89 GLN A N 1
ATOM 730 C CA . GLN A 1 89 ? -32.403 -3.266 14.170 1.00 91.31 89 GLN A CA 1
ATOM 731 C C . GLN A 1 89 ? -30.882 -3.241 13.969 1.00 91.31 89 GLN A C 1
ATOM 733 O O . GLN A 1 89 ? -30.418 -3.038 12.843 1.00 91.31 89 GLN A O 1
ATOM 738 N N . ALA A 1 90 ? -30.095 -3.467 15.023 1.00 90.88 90 ALA A N 1
ATOM 739 C CA . ALA A 1 90 ? -28.637 -3.506 14.951 1.00 90.88 90 ALA A CA 1
ATOM 740 C C . ALA A 1 90 ? -28.146 -4.658 14.061 1.00 90.88 90 ALA A C 1
ATOM 742 O O . ALA A 1 90 ? -27.329 -4.444 13.156 1.00 90.88 90 ALA A O 1
ATOM 743 N N . VAL A 1 91 ? -28.700 -5.861 14.248 1.00 94.12 91 VAL A N 1
ATOM 744 C CA . VAL A 1 91 ? -28.385 -7.040 13.430 1.00 94.12 91 VAL A CA 1
ATOM 745 C C . VAL A 1 91 ? -28.742 -6.793 11.965 1.00 94.12 91 VAL A C 1
ATOM 747 O O . VAL A 1 91 ? -27.915 -7.037 11.084 1.00 94.12 91 VAL A O 1
ATOM 750 N N . PHE A 1 92 ? -29.923 -6.239 11.684 1.00 94.81 92 PHE A N 1
ATOM 751 C CA . PHE A 1 92 ? -30.356 -5.951 10.317 1.00 94.81 92 PHE A CA 1
ATOM 752 C C . PHE A 1 92 ? -29.476 -4.899 9.623 1.00 94.81 92 PHE A C 1
ATOM 754 O O . PHE A 1 92 ? -29.074 -5.076 8.465 1.00 94.81 92 PHE A O 1
ATOM 761 N N . ARG A 1 93 ? -29.117 -3.816 10.328 1.00 95.00 93 ARG A N 1
ATOM 762 C CA . ARG A 1 93 ? -28.196 -2.785 9.814 1.00 95.00 93 ARG A CA 1
ATOM 763 C C . ARG A 1 93 ? -26.817 -3.377 9.512 1.00 95.00 93 ARG A C 1
ATOM 765 O O . ARG A 1 93 ? -26.257 -3.113 8.445 1.00 95.00 93 ARG A O 1
ATOM 772 N N . SER A 1 94 ? -26.304 -4.223 10.406 1.00 91.12 94 SER A N 1
ATOM 773 C CA . SER A 1 94 ? -25.035 -4.937 10.225 1.00 91.12 94 SER A CA 1
ATOM 774 C C . SER A 1 94 ? -25.076 -5.878 9.017 1.00 91.12 94 SER A C 1
ATOM 776 O O . SER A 1 94 ? -24.210 -5.795 8.144 1.00 91.12 94 SER A O 1
ATOM 778 N N . TYR A 1 95 ? -26.115 -6.711 8.903 1.00 94.75 95 TYR A N 1
ATOM 779 C CA . TYR A 1 95 ? -26.326 -7.610 7.765 1.00 94.75 95 TYR A CA 1
ATOM 780 C C . TYR A 1 95 ? -26.350 -6.847 6.433 1.00 94.75 95 TYR A C 1
ATOM 782 O O . TYR A 1 95 ? -25.591 -7.165 5.515 1.00 94.75 95 TYR A O 1
ATOM 790 N N . THR A 1 96 ? -27.147 -5.779 6.355 1.00 95.31 96 THR A N 1
ATOM 791 C CA . THR A 1 96 ? -27.282 -4.958 5.143 1.00 95.31 96 THR A CA 1
ATOM 792 C C . THR A 1 96 ? -25.950 -4.317 4.741 1.00 95.31 96 THR A C 1
ATOM 794 O O . THR A 1 96 ? -25.586 -4.301 3.562 1.00 95.31 96 THR A O 1
ATOM 797 N N . SER A 1 97 ? -25.188 -3.811 5.717 1.00 92.81 97 SER A N 1
ATOM 798 C CA . SER A 1 97 ? -23.854 -3.244 5.489 1.00 92.81 97 SER A CA 1
ATOM 799 C C . SER A 1 97 ? -22.863 -4.292 4.964 1.00 92.81 97 SER A C 1
ATOM 801 O O . SER A 1 97 ? -22.146 -4.053 3.982 1.00 92.81 97 SER A O 1
ATOM 803 N N . ARG A 1 98 ? -22.861 -5.490 5.563 1.00 93.19 98 ARG A N 1
ATOM 804 C CA . ARG A 1 98 ? -22.005 -6.611 5.151 1.00 93.19 98 ARG A CA 1
ATOM 805 C C . ARG A 1 98 ? -22.326 -7.074 3.731 1.00 93.19 98 ARG A C 1
ATOM 807 O O . ARG A 1 98 ? -21.398 -7.218 2.936 1.00 93.19 98 ARG A O 1
ATOM 814 N N . GLU A 1 99 ? -23.600 -7.225 3.373 1.00 94.81 99 GLU A N 1
ATOM 815 C CA . GLU A 1 99 ? -24.001 -7.626 2.016 1.00 94.81 99 GLU A CA 1
ATOM 816 C C . GLU A 1 99 ? -23.644 -6.572 0.958 1.00 94.81 99 GLU A C 1
ATOM 818 O O . GLU A 1 99 ? -23.071 -6.902 -0.086 1.00 94.81 99 GLU A O 1
ATOM 823 N N . ARG A 1 100 ? -23.845 -5.277 1.245 1.00 92.12 100 ARG A N 1
ATOM 824 C CA . ARG A 1 100 ? -23.383 -4.197 0.350 1.00 92.12 100 ARG A CA 1
ATOM 825 C C . ARG A 1 100 ? -21.867 -4.230 0.155 1.00 92.12 100 ARG A C 1
ATOM 827 O O . ARG A 1 100 ? -21.382 -4.119 -0.974 1.00 92.12 100 ARG A O 1
ATOM 834 N N . THR A 1 101 ? -21.115 -4.432 1.235 1.00 93.12 101 THR A N 1
ATOM 835 C CA . THR A 1 101 ? -19.648 -4.515 1.194 1.00 93.12 101 THR A CA 1
ATOM 836 C C . THR A 1 101 ? -19.175 -5.734 0.402 1.00 93.12 101 THR A C 1
ATOM 838 O O . THR A 1 101 ? -18.259 -5.624 -0.417 1.00 93.12 101 THR A O 1
ATOM 841 N N . LYS A 1 102 ? -19.824 -6.888 0.589 1.00 94.19 102 LYS A N 1
ATOM 842 C CA . LYS A 1 102 ? -19.558 -8.129 -0.147 1.00 94.19 102 LYS A CA 1
ATOM 84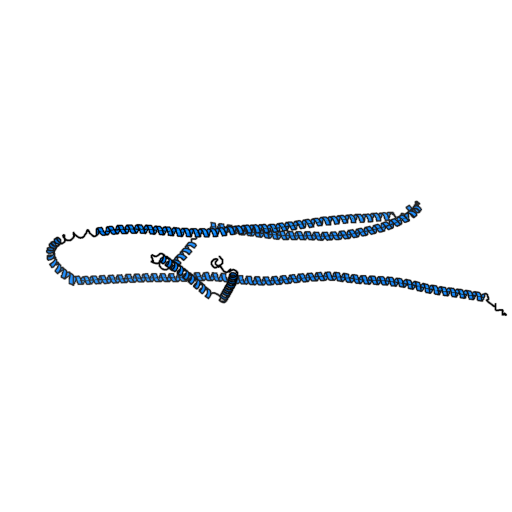3 C C . LYS A 1 102 ? -19.827 -7.960 -1.643 1.00 94.19 102 LYS A C 1
ATOM 845 O O . LYS A 1 102 ? -18.962 -8.286 -2.452 1.00 94.19 102 LYS A O 1
ATOM 850 N N . SER A 1 103 ? -20.960 -7.364 -2.014 1.00 93.12 103 SER A N 1
ATOM 851 C CA . SER A 1 103 ? -21.299 -7.049 -3.409 1.00 93.12 103 SER A CA 1
ATOM 852 C C . SER A 1 103 ? -20.273 -6.107 -4.056 1.00 93.12 103 SER A C 1
ATOM 854 O O . SER A 1 103 ? -19.758 -6.381 -5.146 1.00 93.12 103 SER A O 1
ATOM 856 N N . LEU A 1 104 ? -19.878 -5.038 -3.355 1.00 93.00 104 LEU A N 1
ATOM 857 C CA . LEU A 1 104 ? -18.850 -4.115 -3.839 1.00 93.00 104 LEU A CA 1
ATOM 858 C C . LEU A 1 104 ? -17.489 -4.806 -4.003 1.00 93.00 104 LEU A C 1
ATOM 860 O O . LEU A 1 104 ? -16.809 -4.594 -5.011 1.00 93.00 104 LEU A O 1
ATOM 864 N N . ARG A 1 105 ? -17.091 -5.645 -3.037 1.00 94.25 105 ARG A N 1
ATOM 865 C CA . ARG A 1 105 ? -15.861 -6.442 -3.115 1.00 94.25 105 ARG A CA 1
ATOM 866 C C . ARG A 1 105 ? -15.903 -7.367 -4.329 1.00 94.25 105 ARG A C 1
ATOM 868 O O . ARG A 1 105 ? -14.952 -7.358 -5.099 1.00 94.25 105 ARG A O 1
ATOM 875 N N . ASN A 1 106 ? -17.008 -8.073 -4.565 1.00 93.69 106 ASN A N 1
ATOM 876 C CA . ASN A 1 106 ? -17.167 -8.956 -5.723 1.00 93.69 106 ASN A CA 1
ATOM 877 C C . ASN A 1 106 ? -17.018 -8.201 -7.051 1.00 93.69 106 ASN A C 1
ATOM 879 O O . ASN A 1 106 ? -16.276 -8.650 -7.925 1.00 93.69 106 ASN A O 1
ATOM 883 N N . ARG A 1 107 ? -17.632 -7.017 -7.186 1.00 93.00 107 ARG A N 1
ATOM 884 C CA . ARG A 1 107 ? -17.467 -6.158 -8.374 1.00 93.00 107 ARG A CA 1
ATOM 885 C C . ARG A 1 107 ? -16.013 -5.735 -8.585 1.00 93.00 107 ARG A C 1
ATOM 887 O O . ARG A 1 107 ? -15.507 -5.816 -9.704 1.00 93.00 107 ARG A O 1
ATOM 894 N N . LYS A 1 108 ? -15.328 -5.308 -7.519 1.00 91.62 108 LYS A N 1
ATOM 895 C CA . LYS A 1 108 ? -13.909 -4.917 -7.579 1.00 91.62 108 LYS A CA 1
ATOM 896 C C . LYS A 1 108 ? -13.013 -6.099 -7.947 1.00 91.62 108 LYS A C 1
ATOM 898 O O . LYS A 1 108 ? -12.153 -5.953 -8.810 1.00 91.62 108 LYS A O 1
ATOM 903 N N . THR A 1 109 ? -13.243 -7.267 -7.350 1.00 92.88 109 THR A N 1
ATOM 904 C CA . THR A 1 109 ? -12.502 -8.497 -7.654 1.00 92.88 109 THR A CA 1
ATOM 905 C C . THR A 1 109 ? -12.709 -8.918 -9.106 1.00 92.88 109 THR A C 1
ATOM 907 O O . THR A 1 109 ? -11.730 -9.179 -9.800 1.00 92.88 109 THR A O 1
ATOM 910 N N . ALA A 1 110 ? -13.948 -8.912 -9.607 1.00 91.94 110 ALA A N 1
ATOM 911 C CA . ALA A 1 110 ? -14.240 -9.225 -11.006 1.00 91.94 110 ALA A CA 1
ATOM 912 C C . ALA A 1 110 ? -13.530 -8.258 -11.970 1.00 91.94 110 ALA A C 1
ATOM 914 O O . ALA A 1 110 ? -12.895 -8.697 -12.931 1.00 91.94 110 ALA A O 1
ATOM 915 N N . GLY A 1 111 ? -13.555 -6.952 -11.675 1.00 91.25 111 GLY A N 1
ATOM 916 C CA . GLY A 1 111 ? -12.816 -5.945 -12.440 1.00 91.25 111 GLY A CA 1
ATOM 917 C C . GLY A 1 111 ? -11.303 -6.185 -12.426 1.00 91.25 111 GLY A C 1
ATOM 918 O O . GLY A 1 111 ? -10.664 -6.176 -13.479 1.00 91.25 111 GLY A O 1
ATOM 919 N N . ALA A 1 112 ? -10.731 -6.480 -11.257 1.00 90.94 112 ALA A N 1
ATOM 920 C CA . ALA A 1 112 ? -9.308 -6.777 -11.111 1.00 90.94 112 ALA A CA 1
ATOM 921 C C . ALA A 1 112 ? -8.897 -8.038 -11.889 1.00 90.94 112 ALA A C 1
ATOM 923 O O . ALA A 1 112 ? -7.906 -8.011 -12.617 1.00 90.94 112 ALA A O 1
ATOM 924 N N . VAL A 1 113 ? -9.676 -9.120 -11.799 1.00 94.06 113 VAL A N 1
ATOM 925 C CA . VAL A 1 113 ? -9.434 -10.364 -12.550 1.00 94.06 113 VAL A CA 1
ATOM 926 C C . VAL A 1 113 ? -9.511 -10.111 -14.056 1.00 94.06 113 VAL A C 1
ATOM 928 O O . VAL A 1 113 ? -8.663 -10.598 -14.807 1.00 94.06 113 VAL A O 1
ATOM 931 N N . HIS A 1 114 ? -10.473 -9.303 -14.512 1.00 94.12 114 HIS A N 1
ATOM 932 C CA . HIS A 1 114 ? -10.588 -8.936 -15.921 1.00 94.12 114 HIS A CA 1
ATOM 933 C C . HIS A 1 114 ? -9.354 -8.159 -16.407 1.00 94.12 114 HIS A C 1
ATOM 935 O O . HIS A 1 114 ? -8.743 -8.534 -17.410 1.00 94.12 114 HIS A O 1
ATOM 941 N N . MET A 1 115 ? -8.918 -7.143 -15.654 1.00 90.06 115 MET A N 1
ATOM 942 C CA . MET A 1 115 ? -7.698 -6.384 -15.960 1.00 90.06 115 MET A CA 1
ATOM 943 C C . MET A 1 115 ? -6.457 -7.284 -15.985 1.00 90.06 115 MET A C 1
ATOM 945 O O . MET A 1 115 ? -5.658 -7.221 -16.922 1.00 90.06 115 MET A O 1
ATOM 949 N N . GLN A 1 116 ? -6.310 -8.171 -14.997 1.00 90.31 116 GLN A N 1
ATOM 950 C CA . GLN A 1 116 ? -5.199 -9.121 -14.929 1.00 90.31 116 GLN A CA 1
ATOM 951 C C . GLN A 1 116 ? -5.190 -10.077 -16.128 1.00 90.31 116 GLN A C 1
ATOM 953 O O . GLN A 1 116 ? -4.128 -10.320 -16.705 1.00 90.31 116 GLN A O 1
ATOM 958 N N . ARG A 1 117 ? -6.354 -10.593 -16.544 1.00 93.50 117 ARG A N 1
ATOM 959 C CA . ARG A 1 117 ? -6.487 -11.457 -17.728 1.00 93.50 117 ARG A CA 1
ATOM 960 C C . ARG A 1 117 ? -6.050 -10.731 -19.000 1.00 93.50 117 ARG A C 1
ATOM 962 O O . ARG A 1 117 ? -5.258 -11.280 -19.768 1.00 93.50 117 ARG A O 1
ATOM 969 N N . VAL A 1 118 ? -6.522 -9.501 -19.210 1.00 93.38 118 VAL A N 1
ATOM 970 C CA . VAL A 1 118 ? -6.155 -8.682 -20.379 1.00 93.38 118 VAL A CA 1
ATOM 971 C C . VAL A 1 118 ? -4.654 -8.399 -20.391 1.00 93.38 118 VAL A C 1
ATOM 973 O O . VAL A 1 118 ? -4.003 -8.591 -21.421 1.00 93.38 118 VAL A O 1
ATOM 976 N N . PHE A 1 119 ? -4.083 -8.021 -19.246 1.00 92.50 119 PHE A N 1
ATOM 977 C CA . PHE A 1 119 ? -2.657 -7.728 -19.126 1.00 92.50 119 PHE A CA 1
ATOM 978 C C . PHE A 1 119 ? -1.778 -8.958 -19.387 1.00 92.50 119 PHE A C 1
ATOM 980 O O . PHE A 1 119 ? -0.830 -8.880 -20.171 1.00 92.50 119 PHE A O 1
ATOM 987 N N . ARG A 1 120 ? -2.110 -10.115 -18.797 1.00 93.00 120 ARG A N 1
ATOM 988 C CA . ARG A 1 120 ? -1.395 -11.379 -19.053 1.00 93.00 120 ARG A CA 1
ATOM 989 C C . ARG A 1 120 ? -1.452 -11.755 -20.537 1.00 93.00 120 ARG A C 1
ATOM 991 O O . ARG A 1 120 ? -0.424 -12.086 -21.123 1.00 93.00 120 ARG A O 1
ATOM 998 N N . GLY A 1 121 ? -2.622 -11.621 -21.168 1.00 92.94 121 GLY A N 1
ATOM 999 C CA . GLY A 1 121 ? -2.784 -11.853 -22.605 1.00 92.94 121 GLY A CA 1
ATOM 1000 C C . GLY A 1 121 ? -1.977 -10.880 -23.474 1.00 92.94 121 GLY A C 1
ATOM 1001 O O . GLY A 1 121 ? -1.377 -11.289 -24.466 1.00 92.94 121 GLY A O 1
ATOM 1002 N N . PHE A 1 122 ? -1.917 -9.600 -23.099 1.00 93.12 122 PHE A N 1
ATOM 1003 C CA . PHE A 1 122 ? -1.084 -8.603 -23.774 1.00 93.12 122 PHE A CA 1
ATOM 1004 C C . PHE A 1 122 ? 0.408 -8.948 -23.691 1.00 93.12 122 PHE A C 1
ATOM 1006 O O . PHE A 1 122 ? 1.087 -8.934 -24.716 1.00 93.12 122 PHE A O 1
ATOM 1013 N N . GLN A 1 123 ? 0.908 -9.316 -22.507 1.00 93.44 123 GLN A N 1
ATOM 1014 C CA . GLN A 1 123 ? 2.311 -9.709 -22.329 1.00 93.44 123 GLN A CA 1
ATOM 1015 C C . GLN A 1 123 ? 2.672 -10.934 -23.175 1.00 93.44 123 GLN A C 1
ATOM 1017 O O . GLN A 1 123 ? 3.679 -10.910 -23.882 1.00 93.44 123 GLN A O 1
ATOM 1022 N N . ALA A 1 124 ? 1.821 -11.966 -23.173 1.00 90.06 124 ALA A N 1
ATOM 1023 C CA . ALA A 1 124 ? 2.029 -13.158 -23.991 1.00 90.06 124 ALA A CA 1
ATOM 1024 C C . ALA A 1 124 ? 2.087 -12.817 -25.490 1.00 90.06 124 ALA A C 1
ATOM 1026 O O . ALA A 1 124 ? 3.024 -13.213 -26.183 1.00 90.06 124 ALA A O 1
ATOM 1027 N N . ARG A 1 125 ? 1.140 -12.010 -25.991 1.00 94.31 125 ARG A N 1
ATOM 1028 C CA . ARG A 1 125 ? 1.130 -11.569 -27.397 1.00 94.31 125 ARG A CA 1
ATOM 1029 C C . ARG A 1 125 ? 2.351 -10.730 -27.757 1.00 94.31 125 ARG A C 1
ATOM 1031 O O . ARG A 1 125 ? 2.933 -10.946 -28.814 1.00 94.31 125 ARG A O 1
ATOM 1038 N N . LYS A 1 126 ? 2.774 -9.819 -26.878 1.00 92.69 126 LYS A N 1
ATOM 1039 C CA . LYS A 1 126 ? 3.985 -9.010 -27.069 1.00 92.69 126 LYS A CA 1
ATOM 1040 C C . LYS A 1 126 ? 5.234 -9.889 -27.175 1.00 92.69 126 LYS A C 1
ATOM 1042 O O . LYS A 1 126 ? 6.083 -9.639 -28.027 1.00 92.69 126 LYS A O 1
ATOM 1047 N N . TRP A 1 127 ? 5.334 -10.923 -26.342 1.00 90.62 127 TRP A N 1
ATOM 1048 C CA . TRP A 1 127 ? 6.445 -11.872 -26.377 1.00 90.62 127 TRP A CA 1
ATOM 1049 C C . TRP A 1 127 ? 6.449 -12.712 -27.661 1.00 90.62 127 TRP A C 1
ATOM 1051 O O . TRP A 1 127 ? 7.473 -12.794 -28.336 1.00 90.62 127 TRP A O 1
ATOM 1061 N N . VAL A 1 128 ? 5.294 -13.248 -28.067 1.00 94.31 128 VAL A N 1
ATOM 1062 C CA . VAL A 1 128 ? 5.159 -13.990 -29.334 1.00 94.31 128 VAL A CA 1
ATOM 1063 C C . VAL A 1 128 ? 5.471 -13.102 -30.540 1.00 94.31 128 VAL A C 1
ATOM 1065 O O . VAL A 1 128 ? 6.174 -13.535 -31.452 1.00 94.31 128 VAL A O 1
ATOM 1068 N N . PHE A 1 129 ? 4.994 -11.854 -30.548 1.00 94.31 129 PHE A N 1
ATOM 1069 C CA . PHE A 1 129 ? 5.323 -10.881 -31.589 1.00 94.31 129 PHE A CA 1
ATOM 1070 C C . PHE A 1 129 ? 6.832 -10.645 -31.671 1.00 94.31 129 PHE A C 1
ATOM 1072 O O . PHE A 1 129 ? 7.397 -10.704 -32.758 1.00 94.31 129 PHE A O 1
ATOM 1079 N N . TRP A 1 130 ? 7.495 -10.445 -30.528 1.00 93.88 130 TRP A N 1
ATOM 1080 C CA . TRP A 1 130 ? 8.945 -10.270 -30.471 1.00 93.88 130 TRP A CA 1
ATOM 1081 C C . TRP A 1 130 ? 9.685 -11.470 -31.080 1.00 93.88 130 TRP A C 1
ATOM 1083 O O . TRP A 1 130 ? 10.557 -11.276 -31.924 1.00 93.88 130 TRP A O 1
ATOM 1093 N N . ILE A 1 131 ? 9.290 -12.703 -30.741 1.00 91.88 131 ILE A N 1
ATOM 1094 C CA . ILE A 1 131 ? 9.868 -13.918 -31.341 1.00 91.88 131 ILE A CA 1
ATOM 1095 C C . ILE A 1 131 ? 9.663 -13.926 -32.857 1.00 91.88 131 ILE A C 1
ATOM 1097 O O . ILE A 1 131 ? 10.624 -14.088 -33.607 1.00 91.88 131 ILE A O 1
ATOM 1101 N N . ARG A 1 132 ? 8.424 -13.726 -33.321 1.00 92.31 132 ARG A N 1
ATOM 1102 C CA . ARG A 1 132 ? 8.093 -13.745 -34.754 1.00 92.31 132 ARG A CA 1
ATOM 1103 C C . ARG A 1 132 ? 8.852 -12.675 -35.533 1.00 92.31 132 ARG A C 1
ATOM 1105 O O . ARG A 1 132 ? 9.344 -12.963 -36.620 1.00 92.31 132 ARG A O 1
ATOM 1112 N N . PHE A 1 133 ? 8.991 -11.477 -34.971 1.00 92.00 133 PHE A N 1
ATOM 1113 C CA . PHE A 1 133 ? 9.751 -10.383 -35.568 1.00 92.00 133 PHE A CA 1
ATOM 1114 C C . PHE A 1 133 ? 11.228 -10.752 -35.755 1.00 92.00 133 PHE A C 1
ATOM 1116 O O . PHE A 1 133 ? 11.780 -10.552 -36.839 1.00 92.00 133 PHE A O 1
ATOM 1123 N N . HIS A 1 134 ? 11.866 -11.340 -34.738 1.00 89.00 134 HIS A N 1
ATOM 1124 C CA . HIS A 1 134 ? 13.266 -11.771 -34.839 1.00 89.00 134 HIS A CA 1
ATOM 1125 C C . HIS A 1 134 ? 13.451 -12.929 -35.812 1.00 89.00 134 HIS A C 1
ATOM 1127 O O . HIS A 1 134 ? 14.396 -12.910 -36.597 1.00 89.00 134 HIS A O 1
ATOM 1133 N N . VAL A 1 135 ? 12.531 -13.897 -35.828 1.00 93.06 135 VAL A N 1
ATOM 1134 C CA . VAL A 1 135 ? 12.550 -14.992 -36.809 1.00 93.06 135 VAL A CA 1
ATOM 1135 C C . VAL A 1 135 ? 12.407 -14.447 -38.234 1.00 93.06 135 VAL A C 1
ATOM 1137 O O . VAL A 1 135 ? 13.205 -14.791 -39.102 1.00 93.06 135 VAL A O 1
ATOM 1140 N N . ALA A 1 136 ? 11.451 -13.548 -38.485 1.00 90.38 136 ALA A N 1
ATOM 1141 C CA . ALA A 1 136 ? 11.262 -12.932 -39.798 1.00 90.38 136 ALA A CA 1
ATOM 1142 C C . ALA A 1 136 ? 12.481 -12.096 -40.229 1.00 90.38 136 ALA A C 1
ATOM 1144 O O . ALA A 1 136 ? 12.921 -12.187 -41.377 1.00 90.38 136 ALA A O 1
ATOM 1145 N N . SER A 1 137 ? 13.070 -11.341 -39.299 1.00 89.00 137 SER A N 1
ATOM 1146 C CA . SER A 1 137 ? 14.301 -10.576 -39.535 1.00 89.00 137 SER A CA 1
ATOM 1147 C C . SER A 1 137 ? 15.471 -11.496 -39.890 1.00 89.00 137 SER A C 1
ATOM 1149 O O . SER A 1 137 ? 16.187 -11.244 -40.859 1.00 89.00 137 SER A O 1
ATOM 1151 N N . ALA A 1 138 ? 15.630 -12.613 -39.173 1.00 88.88 138 ALA A N 1
ATOM 1152 C CA . ALA A 1 138 ? 16.645 -13.618 -39.474 1.00 88.88 138 ALA A CA 1
ATOM 1153 C C . ALA A 1 138 ? 16.442 -14.233 -40.868 1.00 88.88 138 ALA A C 1
ATOM 1155 O O . ALA A 1 138 ? 17.402 -14.355 -41.630 1.00 88.88 138 ALA A O 1
ATOM 1156 N N . ILE A 1 139 ? 15.199 -14.550 -41.246 1.00 92.69 139 ILE A N 1
ATOM 1157 C CA . ILE A 1 139 ? 14.864 -15.055 -42.587 1.00 92.69 139 ILE A CA 1
ATOM 1158 C C . ILE A 1 139 ? 15.225 -14.027 -43.670 1.00 92.69 139 ILE A C 1
ATOM 1160 O O . ILE A 1 139 ? 15.788 -14.403 -44.702 1.00 92.69 139 ILE A O 1
ATOM 1164 N N . GLN A 1 140 ? 14.948 -12.735 -43.456 1.00 92.12 140 GLN A N 1
ATOM 1165 C CA . GLN A 1 140 ? 15.332 -11.688 -44.409 1.00 92.12 140 GLN A CA 1
ATOM 1166 C C . GLN A 1 140 ? 16.851 -11.578 -44.565 1.00 92.12 140 GLN A C 1
ATOM 1168 O O . GLN A 1 140 ? 17.344 -11.555 -45.695 1.00 92.12 140 GLN A O 1
ATOM 1173 N N . ILE A 1 141 ? 17.595 -11.579 -43.455 1.00 88.62 141 ILE A N 1
ATOM 1174 C CA . ILE A 1 141 ? 19.063 -11.552 -43.478 1.00 88.62 141 ILE A CA 1
ATOM 1175 C C . ILE A 1 141 ? 19.597 -12.756 -44.260 1.00 88.62 141 ILE A C 1
ATOM 1177 O O . ILE A 1 141 ? 20.401 -12.589 -45.177 1.00 88.62 141 ILE A O 1
ATOM 1181 N N . GLN A 1 142 ? 19.101 -13.962 -43.968 1.00 87.88 142 GLN A N 1
ATOM 1182 C CA . GLN A 1 142 ? 19.495 -15.181 -44.679 1.00 87.88 142 GLN A CA 1
ATOM 1183 C C . GLN A 1 142 ? 19.187 -15.103 -46.181 1.00 87.88 142 GLN A C 1
ATOM 1185 O O . GLN A 1 142 ? 20.013 -15.509 -46.998 1.00 87.88 142 GLN A O 1
ATOM 1190 N N . ARG A 1 143 ? 18.028 -14.555 -46.572 1.00 91.81 143 ARG A N 1
ATOM 1191 C CA . ARG A 1 143 ? 17.658 -14.363 -47.984 1.00 91.81 143 ARG A CA 1
ATOM 1192 C C . ARG A 1 143 ? 18.639 -13.430 -48.698 1.00 91.81 143 ARG A C 1
ATOM 1194 O O . ARG A 1 143 ? 19.100 -13.761 -49.790 1.00 91.81 143 ARG A O 1
ATOM 1201 N N . VAL A 1 144 ? 18.980 -12.294 -48.087 1.00 90.69 144 VAL A N 1
ATOM 1202 C CA . VAL A 1 144 ? 19.950 -11.340 -48.650 1.00 90.69 144 VAL A CA 1
ATOM 1203 C C . VAL A 1 144 ? 21.336 -11.974 -48.758 1.00 90.69 144 VAL A C 1
ATOM 1205 O O . VAL A 1 144 ? 21.973 -11.845 -49.805 1.00 90.69 144 VAL A O 1
ATOM 1208 N N . ALA A 1 145 ? 21.773 -12.712 -47.732 1.00 88.81 145 ALA A N 1
ATOM 1209 C CA . ALA A 1 145 ? 23.068 -13.388 -47.727 1.00 88.81 145 ALA A CA 1
ATOM 1210 C C . ALA A 1 145 ? 23.171 -14.424 -48.860 1.00 88.81 145 ALA A C 1
ATOM 1212 O O . ALA A 1 145 ? 24.112 -14.374 -49.651 1.00 88.81 145 ALA A O 1
ATOM 1213 N N . ARG A 1 146 ? 22.158 -15.293 -49.019 1.00 89.94 146 ARG A N 1
ATOM 1214 C CA . ARG A 1 146 ? 22.093 -16.257 -50.136 1.00 89.94 146 ARG A CA 1
ATOM 1215 C C . ARG A 1 146 ? 22.111 -15.550 -51.497 1.00 89.94 146 ARG A C 1
ATOM 1217 O O . ARG A 1 146 ? 22.809 -15.981 -52.410 1.00 89.94 146 ARG A O 1
ATOM 1224 N N . GLY A 1 147 ? 21.398 -14.428 -51.629 1.00 89.62 147 GLY A N 1
ATOM 1225 C CA . GLY A 1 147 ? 21.389 -13.623 -52.855 1.00 89.62 147 GLY A CA 1
ATOM 1226 C C . GLY A 1 147 ? 22.737 -12.963 -53.178 1.00 89.62 147 GLY A C 1
ATOM 1227 O O . GLY A 1 147 ? 23.112 -12.869 -54.349 1.00 89.62 147 GLY A O 1
ATOM 1228 N N . LEU A 1 148 ? 23.481 -12.511 -52.164 1.00 90.00 148 LEU A N 1
ATOM 1229 C CA . LEU A 1 148 ? 24.849 -12.002 -52.317 1.00 90.00 148 LEU A CA 1
ATOM 1230 C C . LEU A 1 148 ? 25.808 -13.108 -52.758 1.00 90.00 148 LEU A C 1
ATOM 1232 O O . LEU A 1 148 ? 26.508 -12.919 -53.750 1.00 90.00 148 LEU A O 1
ATOM 1236 N N . MET A 1 149 ? 25.769 -14.271 -52.103 1.00 85.62 149 MET A N 1
ATOM 1237 C CA . MET A 1 149 ? 26.582 -15.433 -52.482 1.00 85.62 149 MET A CA 1
ATOM 1238 C C . MET A 1 149 ? 26.317 -15.851 -53.937 1.00 85.62 149 MET A C 1
ATOM 1240 O O . MET A 1 149 ? 27.251 -15.988 -54.721 1.00 85.62 149 MET A O 1
ATOM 1244 N N . GLY A 1 150 ? 25.049 -15.936 -54.356 1.00 87.94 150 GLY A N 1
ATOM 1245 C CA . GLY A 1 150 ? 24.710 -16.246 -55.751 1.00 87.94 150 GLY A CA 1
ATOM 1246 C C . GLY A 1 150 ? 25.182 -15.185 -56.760 1.00 87.94 150 GLY A C 1
ATOM 1247 O O . GLY A 1 150 ? 25.540 -15.509 -57.892 1.00 87.94 150 GLY A O 1
ATOM 1248 N N . ARG A 1 151 ? 25.212 -13.899 -56.380 1.00 88.81 151 ARG A N 1
ATOM 1249 C CA . ARG A 1 151 ? 25.780 -12.829 -57.223 1.00 88.81 151 ARG A CA 1
ATOM 1250 C C . ARG A 1 151 ? 27.301 -12.913 -57.325 1.00 88.81 151 ARG A C 1
ATOM 1252 O O . ARG A 1 151 ? 27.811 -12.689 -58.419 1.00 88.81 151 ARG A O 1
ATOM 1259 N N . GLN A 1 152 ? 27.981 -13.264 -56.239 1.00 87.25 152 GLN A N 1
ATOM 1260 C CA . GLN A 1 152 ? 29.429 -13.455 -56.217 1.00 87.25 152 GLN A CA 1
ATOM 1261 C C . GLN A 1 152 ? 29.854 -14.566 -57.187 1.00 87.25 152 GLN A C 1
ATOM 1263 O O . GLN A 1 152 ? 30.664 -14.318 -58.075 1.00 87.25 152 GLN A O 1
ATOM 1268 N N . VAL A 1 153 ? 29.196 -15.728 -57.130 1.00 88.81 153 VAL A N 1
ATOM 1269 C CA . VAL A 1 153 ? 29.454 -16.841 -58.064 1.00 88.81 153 VAL A CA 1
ATOM 1270 C C . VAL A 1 153 ? 29.228 -16.419 -59.523 1.00 88.81 153 VAL A C 1
ATOM 1272 O O . VAL A 1 153 ? 30.025 -16.719 -60.410 1.00 88.81 153 VAL A O 1
ATOM 1275 N N . ARG A 1 154 ? 28.162 -15.655 -59.809 1.00 87.88 154 ARG A N 1
ATOM 1276 C CA . ARG A 1 154 ? 27.925 -15.126 -61.168 1.00 87.88 154 ARG A CA 1
ATOM 1277 C C . ARG A 1 154 ? 29.001 -14.138 -61.619 1.00 87.88 154 ARG A C 1
ATOM 1279 O O . ARG A 1 154 ? 29.342 -14.121 -62.802 1.00 87.88 154 ARG A O 1
ATOM 1286 N N . PHE A 1 155 ? 29.503 -13.302 -60.715 1.00 88.56 155 PHE A N 1
ATOM 1287 C CA . PHE A 1 155 ? 30.595 -12.380 -61.010 1.00 88.56 155 PHE A CA 1
ATOM 1288 C C . PHE A 1 155 ? 31.877 -13.144 -61.354 1.00 88.56 155 PHE A C 1
ATOM 1290 O O . PHE A 1 155 ? 32.476 -12.867 -62.393 1.00 88.56 155 PHE A O 1
ATOM 1297 N N . GLU A 1 156 ? 32.234 -14.145 -60.551 1.00 86.75 156 GLU A N 1
ATOM 1298 C CA . GLU A 1 156 ? 33.386 -15.024 -60.781 1.00 86.75 156 GLU A CA 1
ATOM 1299 C C . GLU A 1 156 ? 33.286 -15.732 -62.139 1.00 86.75 156 GLU A C 1
ATOM 1301 O O . GLU A 1 156 ? 34.207 -15.636 -62.951 1.00 86.75 156 GLU A O 1
ATOM 1306 N N . ASN A 1 157 ? 32.125 -16.306 -62.469 1.00 88.38 157 ASN A N 1
ATOM 1307 C CA . ASN A 1 157 ? 31.882 -16.932 -63.775 1.00 88.38 157 ASN A CA 1
ATOM 1308 C C . ASN A 1 157 ? 31.995 -15.941 -64.947 1.00 88.38 157 ASN A C 1
ATOM 1310 O O . ASN A 1 157 ? 32.531 -16.272 -66.011 1.00 88.38 157 ASN A O 1
ATOM 1314 N N . ARG A 1 158 ? 31.522 -14.700 -64.772 1.00 87.38 158 ARG A N 1
ATOM 1315 C CA . ARG A 1 158 ? 31.658 -13.643 -65.786 1.00 87.38 158 ARG A CA 1
ATOM 1316 C C . ARG A 1 158 ? 33.119 -13.224 -65.960 1.00 87.38 158 ARG A C 1
ATOM 1318 O O . ARG A 1 158 ? 33.540 -12.997 -67.094 1.00 87.38 158 ARG A O 1
ATOM 1325 N N . MET A 1 159 ? 33.887 -13.122 -64.875 1.00 87.31 159 MET A N 1
ATOM 1326 C CA . MET A 1 159 ? 35.323 -12.834 -64.938 1.00 87.31 159 MET A CA 1
ATOM 1327 C C . MET A 1 159 ? 36.076 -13.964 -65.639 1.00 87.31 159 MET A C 1
ATOM 1329 O O . MET A 1 159 ? 36.804 -13.690 -66.592 1.00 87.31 159 MET A O 1
ATOM 1333 N N . ALA A 1 160 ? 35.819 -15.221 -65.269 1.00 87.62 160 ALA A N 1
ATOM 1334 C CA . ALA A 1 160 ? 36.393 -16.391 -65.930 1.00 87.62 160 ALA A CA 1
ATOM 1335 C C . ALA A 1 160 ? 36.079 -16.405 -67.437 1.00 87.62 160 ALA A C 1
ATOM 1337 O O . ALA A 1 160 ? 36.971 -16.592 -68.264 1.00 87.62 160 ALA A O 1
ATOM 1338 N N . SER A 1 161 ? 34.835 -16.095 -67.816 1.00 88.69 161 SER A N 1
ATOM 1339 C CA . SER A 1 161 ? 34.424 -15.999 -69.224 1.00 88.69 161 SER A CA 1
ATOM 1340 C C . SER A 1 161 ? 35.153 -14.883 -69.982 1.00 88.69 161 SER A C 1
ATOM 1342 O O . SER A 1 161 ? 35.577 -15.089 -71.120 1.00 88.69 161 SER A O 1
ATOM 1344 N N . ARG A 1 162 ? 35.335 -13.706 -69.361 1.00 88.31 162 ARG A N 1
ATOM 1345 C CA . ARG A 1 162 ? 36.083 -12.579 -69.949 1.00 88.31 162 ARG A CA 1
ATOM 1346 C C . ARG A 1 162 ? 37.558 -12.914 -70.139 1.00 88.31 162 ARG A C 1
ATOM 1348 O O . ARG A 1 162 ? 38.099 -12.631 -71.205 1.00 88.31 162 ARG A O 1
ATOM 1355 N N . ILE A 1 163 ? 38.180 -13.543 -69.143 1.00 87.62 163 ILE A N 1
ATOM 1356 C CA . ILE A 1 163 ? 39.568 -14.013 -69.220 1.00 87.62 163 ILE A CA 1
ATOM 1357 C C . ILE A 1 163 ? 39.699 -15.045 -70.346 1.00 87.62 163 ILE A C 1
ATOM 1359 O O . ILE A 1 163 ? 40.563 -14.901 -71.209 1.00 87.62 163 ILE A O 1
ATOM 1363 N N . GLY A 1 164 ? 38.790 -16.023 -70.417 1.00 84.75 164 GLY A N 1
ATOM 1364 C CA . GLY A 1 164 ? 38.767 -17.020 -71.489 1.00 84.75 164 GLY A CA 1
ATOM 1365 C C . GLY A 1 164 ? 38.594 -16.406 -72.884 1.00 84.75 164 GLY A C 1
ATOM 1366 O O . GLY A 1 164 ? 39.288 -16.797 -73.822 1.00 84.75 164 GLY A O 1
ATOM 1367 N N . ALA A 1 165 ? 37.719 -15.409 -73.038 1.00 86.44 165 ALA A N 1
ATOM 1368 C CA . ALA A 1 165 ? 37.530 -14.694 -74.302 1.00 86.44 165 ALA A CA 1
ATOM 1369 C C . ALA A 1 165 ? 38.767 -13.871 -74.701 1.00 86.44 165 ALA A C 1
ATOM 1371 O O . ALA A 1 165 ? 39.192 -13.916 -75.857 1.00 86.44 165 ALA A O 1
ATOM 1372 N N . ALA A 1 166 ? 39.379 -13.163 -73.746 1.00 86.00 166 ALA A N 1
ATOM 1373 C CA . ALA A 1 166 ? 40.614 -12.418 -73.966 1.00 86.00 166 ALA A CA 1
ATOM 1374 C C . ALA A 1 166 ? 41.770 -13.348 -74.368 1.00 86.00 166 ALA A C 1
ATOM 1376 O O . ALA A 1 166 ? 42.490 -13.042 -75.321 1.00 86.00 166 ALA A O 1
ATOM 1377 N N . GLY A 1 167 ? 41.891 -14.505 -73.707 1.00 88.00 167 GLY A N 1
ATOM 1378 C CA . GLY A 1 167 ? 42.865 -15.548 -74.030 1.00 88.00 167 GLY A CA 1
ATOM 1379 C C . GLY A 1 167 ? 42.684 -16.102 -75.444 1.00 88.00 167 GLY A C 1
ATOM 1380 O O . GLY A 1 167 ? 43.629 -16.084 -76.233 1.00 88.00 167 GLY A O 1
ATOM 1381 N N . ARG A 1 168 ? 41.457 -16.493 -75.821 1.00 86.62 168 ARG A N 1
ATOM 1382 C CA . ARG A 1 168 ? 41.144 -16.949 -77.190 1.00 86.62 168 ARG A CA 1
ATOM 1383 C C . ARG A 1 168 ? 41.450 -15.877 -78.241 1.00 86.62 168 ARG A C 1
ATOM 1385 O O . ARG A 1 168 ? 42.069 -16.174 -79.259 1.00 86.62 168 ARG A O 1
ATOM 1392 N N . GLY A 1 169 ? 41.086 -14.620 -77.978 1.00 87.94 169 GLY A N 1
ATOM 1393 C CA . GLY A 1 169 ? 41.376 -13.502 -78.879 1.00 87.94 169 GLY A CA 1
ATOM 1394 C C . GLY A 1 169 ? 42.872 -13.201 -79.013 1.00 87.94 169 GLY A C 1
ATOM 1395 O O . GLY A 1 169 ? 43.342 -12.881 -80.104 1.00 87.94 169 GLY A O 1
ATOM 1396 N N . TYR A 1 170 ? 43.641 -13.310 -77.926 1.00 88.19 170 TYR A N 1
ATOM 1397 C CA . TYR A 1 170 ? 45.097 -13.169 -77.965 1.00 88.19 170 TYR A CA 1
ATOM 1398 C C . TYR A 1 170 ? 45.732 -14.264 -78.826 1.00 88.19 170 TYR A C 1
ATOM 1400 O O . TYR A 1 170 ? 46.512 -13.941 -79.720 1.00 88.19 170 TYR A O 1
ATOM 1408 N N . LEU A 1 171 ? 45.342 -15.526 -78.619 1.00 86.75 171 LEU A N 1
ATOM 1409 C CA . LEU A 1 171 ? 45.828 -16.659 -79.409 1.00 86.75 171 LEU A CA 1
ATOM 1410 C C . LEU A 1 171 ? 45.510 -16.488 -80.901 1.00 86.75 171 LEU A C 1
ATOM 1412 O O . LEU A 1 171 ? 46.417 -16.583 -81.726 1.00 86.75 171 LEU A O 1
ATOM 1416 N N . ALA A 1 172 ? 44.271 -16.126 -81.252 1.00 82.38 172 ALA A N 1
ATOM 1417 C CA . ALA A 1 172 ? 43.877 -15.863 -82.638 1.00 82.38 172 ALA A CA 1
ATOM 1418 C C . ALA A 1 172 ? 44.719 -14.746 -83.283 1.00 82.38 172 ALA A C 1
ATOM 1420 O O . ALA A 1 172 ? 45.193 -14.885 -84.411 1.00 82.38 172 ALA A O 1
ATOM 1421 N N . ARG A 1 173 ? 44.985 -13.657 -82.546 1.00 84.75 173 ARG A N 1
ATOM 1422 C CA . ARG A 1 173 ? 45.862 -12.571 -83.012 1.00 84.75 173 ARG A CA 1
ATOM 1423 C C . ARG A 1 173 ? 47.313 -13.017 -83.188 1.00 84.75 173 ARG A C 1
ATOM 1425 O O . ARG A 1 173 ? 47.963 -12.534 -84.110 1.00 84.75 173 ARG A O 1
ATOM 1432 N N . GLN A 1 174 ? 47.833 -13.904 -82.339 1.00 84.44 174 GLN A N 1
ATOM 1433 C CA . GLN A 1 174 ? 49.189 -14.443 -82.495 1.00 84.44 174 GLN A CA 1
ATOM 1434 C C . GLN A 1 174 ? 49.303 -15.346 -83.725 1.00 84.44 174 GLN A C 1
ATOM 1436 O O . GLN A 1 174 ? 50.258 -15.208 -84.488 1.00 84.44 174 GLN A O 1
ATOM 1441 N N . VAL A 1 175 ? 48.307 -16.206 -83.964 1.00 82.75 175 VAL A N 1
ATOM 1442 C CA . VAL A 1 175 ? 48.233 -17.036 -85.177 1.00 82.75 175 VAL A CA 1
ATOM 1443 C C . VAL A 1 175 ? 48.159 -16.150 -86.422 1.00 82.75 175 VAL A C 1
ATOM 1445 O O . VAL A 1 175 ? 48.980 -16.295 -87.324 1.00 82.75 175 VAL A O 1
ATOM 1448 N N . TYR A 1 176 ? 47.277 -15.147 -86.432 1.00 84.31 176 TYR A N 1
ATOM 1449 C CA . TYR A 1 176 ? 47.172 -14.191 -87.537 1.00 84.31 176 TYR A CA 1
ATOM 1450 C C . TYR A 1 176 ? 48.477 -13.420 -87.774 1.00 84.31 176 TYR A C 1
ATOM 1452 O O . TYR A 1 176 ? 48.964 -13.355 -88.899 1.00 84.31 176 TYR A O 1
ATOM 1460 N N . LYS A 1 177 ? 49.104 -12.879 -86.717 1.00 84.19 177 LYS A N 1
ATOM 1461 C CA . LYS A 1 177 ? 50.405 -12.195 -86.823 1.00 84.19 177 LYS A CA 1
ATOM 1462 C C . LYS A 1 177 ? 51.488 -13.115 -87.377 1.00 84.19 177 LYS A C 1
ATOM 1464 O O . LYS A 1 177 ? 52.316 -12.651 -88.156 1.00 84.19 177 LYS A O 1
ATOM 1469 N N . ARG A 1 178 ? 51.499 -14.394 -86.988 1.00 81.81 178 ARG A N 1
ATOM 1470 C CA . ARG A 1 178 ? 52.439 -15.389 -87.514 1.00 81.81 178 ARG A CA 1
ATOM 1471 C C . ARG A 1 178 ? 52.223 -15.593 -89.012 1.00 81.81 178 ARG A C 1
ATOM 1473 O O . ARG A 1 178 ? 53.203 -15.536 -89.749 1.00 81.81 178 ARG A O 1
ATOM 1480 N N . GLU A 1 179 ? 50.982 -15.735 -89.472 1.00 80.50 179 GLU A N 1
ATOM 1481 C CA . GLU A 1 179 ? 50.713 -15.939 -90.901 1.00 80.50 179 GLU A CA 1
ATOM 1482 C C . GLU A 1 179 ? 50.920 -14.688 -91.753 1.00 80.50 179 GLU A C 1
ATOM 1484 O O . GLU A 1 179 ? 51.578 -14.759 -92.791 1.00 80.50 179 GLU A O 1
ATOM 1489 N N . VAL A 1 180 ? 50.519 -13.510 -91.270 1.00 79.38 180 VAL A N 1
ATOM 1490 C CA . VAL A 1 180 ? 50.864 -12.234 -91.916 1.00 79.38 180 VAL A CA 1
ATOM 1491 C C . VAL A 1 180 ? 52.378 -12.039 -91.964 1.00 79.38 180 VAL A C 1
ATOM 1493 O O . VAL A 1 180 ? 52.897 -11.544 -92.961 1.00 79.38 180 VAL A O 1
ATOM 1496 N N . ARG A 1 181 ? 53.121 -12.456 -90.929 1.00 79.00 181 ARG A N 1
ATOM 1497 C CA . ARG A 1 181 ? 54.589 -12.409 -90.937 1.00 79.00 181 ARG A CA 1
ATOM 1498 C C . ARG A 1 181 ? 55.177 -13.376 -91.961 1.00 79.00 181 ARG A C 1
ATOM 1500 O O . ARG A 1 181 ? 56.106 -12.968 -92.645 1.00 79.00 181 ARG A O 1
ATOM 1507 N N . LYS A 1 182 ? 54.647 -14.594 -92.126 1.00 78.62 182 LYS A N 1
ATOM 1508 C CA . LYS A 1 182 ? 55.096 -15.512 -93.191 1.00 78.62 182 LYS A CA 1
ATOM 1509 C C . LYS A 1 182 ? 54.851 -14.922 -94.581 1.00 78.62 182 LYS A C 1
ATOM 1511 O O . LYS A 1 182 ? 55.765 -14.920 -95.402 1.00 78.62 182 LYS A O 1
ATOM 1516 N N . ILE A 1 183 ? 53.662 -14.360 -94.814 1.00 76.88 183 ILE A N 1
ATOM 1517 C CA . ILE A 1 183 ? 53.316 -13.700 -96.081 1.00 76.88 183 ILE A CA 1
ATOM 1518 C C . ILE A 1 183 ? 54.244 -12.509 -96.317 1.00 76.88 183 ILE A C 1
ATOM 1520 O O . ILE A 1 183 ? 54.928 -12.476 -97.332 1.00 76.88 183 ILE A O 1
ATOM 1524 N N . ARG A 1 184 ? 54.359 -11.588 -95.351 1.00 74.12 184 ARG A N 1
ATOM 1525 C CA . ARG A 1 184 ? 55.228 -10.405 -95.441 1.00 74.12 184 ARG A CA 1
ATOM 1526 C C . ARG A 1 184 ? 56.694 -10.780 -95.621 1.00 74.12 184 ARG A C 1
ATOM 1528 O O . ARG A 1 184 ? 57.398 -10.088 -96.348 1.00 74.12 184 ARG A O 1
ATOM 1535 N N . VAL A 1 185 ? 57.171 -11.856 -94.993 1.00 77.81 185 VAL A N 1
ATOM 1536 C CA . VAL A 1 185 ? 58.536 -12.343 -95.216 1.00 77.81 185 VAL A CA 1
ATOM 1537 C C . VAL A 1 185 ? 58.716 -12.774 -96.670 1.00 77.81 185 VAL A C 1
ATOM 1539 O O . VAL A 1 185 ? 59.669 -12.339 -97.310 1.00 77.81 185 VAL A O 1
ATOM 1542 N N . ARG A 1 186 ? 57.771 -13.545 -97.215 1.00 71.19 186 ARG A N 1
ATOM 1543 C CA . ARG A 1 186 ? 57.829 -14.064 -98.586 1.00 71.19 186 ARG A CA 1
ATOM 1544 C C . ARG A 1 186 ? 57.652 -12.981 -99.657 1.00 71.19 186 ARG A C 1
ATOM 1546 O O . ARG A 1 186 ? 58.365 -13.012 -100.653 1.00 71.19 186 ARG A O 1
ATOM 1553 N N . THR A 1 187 ? 56.736 -12.033 -99.462 1.00 66.75 187 THR A N 1
ATOM 1554 C CA . THR A 1 187 ? 56.369 -11.025 -100.475 1.00 66.75 187 THR A CA 1
ATOM 1555 C C . THR A 1 187 ? 57.119 -9.704 -100.341 1.00 66.75 187 THR A C 1
ATOM 1557 O O . THR A 1 187 ? 57.318 -9.029 -101.343 1.00 66.75 187 THR A O 1
ATOM 1560 N N . VAL A 1 188 ? 57.550 -9.325 -99.132 1.00 66.25 188 VAL A N 1
ATOM 1561 C CA . VAL A 1 188 ? 58.173 -8.016 -98.871 1.00 66.25 188 VAL A CA 1
ATOM 1562 C C . VAL A 1 188 ? 59.594 -8.162 -98.347 1.00 66.25 188 VAL A C 1
ATOM 1564 O O . VAL A 1 188 ? 60.495 -7.576 -98.927 1.00 66.25 188 VAL A O 1
ATOM 1567 N N . VAL A 1 189 ? 59.839 -8.936 -97.284 1.00 68.81 189 VAL A N 1
ATOM 1568 C CA . VAL A 1 189 ? 61.168 -8.969 -96.638 1.00 68.81 189 VAL A CA 1
ATOM 1569 C C . VAL A 1 189 ? 62.210 -9.630 -97.529 1.00 68.81 189 VAL A C 1
ATOM 1571 O O . VAL A 1 189 ? 63.313 -9.114 -97.605 1.00 68.81 189 VAL A O 1
ATOM 1574 N N . VAL A 1 190 ? 61.899 -10.719 -98.234 1.00 70.94 190 VAL A N 1
ATOM 1575 C CA . VAL A 1 190 ? 62.872 -11.370 -99.129 1.00 70.94 190 VAL A CA 1
ATOM 1576 C C . VAL A 1 190 ? 63.229 -10.476 -100.336 1.00 70.94 190 VAL A C 1
ATOM 1578 O O . VAL A 1 190 ? 64.422 -10.267 -100.577 1.00 70.94 190 VAL A O 1
ATOM 1581 N N . PRO A 1 191 ? 62.268 -9.859 -101.057 1.00 71.69 191 PRO A N 1
ATOM 1582 C CA . PRO A 1 191 ? 62.588 -8.901 -102.124 1.00 71.69 191 PRO A CA 1
ATOM 1583 C C . PRO A 1 191 ? 63.234 -7.603 -101.614 1.00 71.69 191 PRO A C 1
ATOM 1585 O O . PRO A 1 191 ? 64.191 -7.101 -102.210 1.00 71.69 191 PRO A O 1
ATOM 1588 N N . ALA A 1 192 ? 62.767 -7.071 -100.480 1.00 62.94 192 ALA A N 1
ATOM 1589 C CA . ALA A 1 192 ? 63.323 -5.865 -99.878 1.00 62.94 192 ALA A CA 1
ATOM 1590 C C . ALA A 1 192 ? 64.713 -6.111 -99.294 1.00 62.94 192 ALA A C 1
ATOM 1592 O O . ALA A 1 192 ? 65.563 -5.262 -99.474 1.00 62.94 192 ALA A O 1
ATOM 1593 N N . ALA A 1 193 ? 65.009 -7.260 -98.682 1.00 69.25 193 ALA A N 1
ATOM 1594 C CA . ALA A 1 193 ? 66.356 -7.596 -98.214 1.00 69.25 193 ALA A CA 1
ATOM 1595 C C . ALA A 1 193 ? 67.342 -7.687 -99.384 1.00 69.25 193 ALA A C 1
ATOM 1597 O O . ALA A 1 193 ? 68.447 -7.171 -99.274 1.00 69.25 193 ALA A O 1
ATOM 1598 N N . ARG A 1 194 ? 66.930 -8.225 -100.541 1.00 68.12 194 ARG A N 1
ATOM 1599 C CA . ARG A 1 194 ? 67.745 -8.180 -101.771 1.00 68.12 194 ARG A CA 1
ATOM 1600 C C . ARG A 1 194 ? 67.981 -6.752 -102.272 1.00 68.12 194 ARG A C 1
ATOM 1602 O O . ARG A 1 194 ? 69.044 -6.449 -102.808 1.00 68.12 194 ARG A O 1
ATOM 1609 N N . THR A 1 195 ? 67.009 -5.864 -102.086 1.00 65.19 195 THR A N 1
ATOM 1610 C CA . THR A 1 195 ? 67.104 -4.453 -102.498 1.00 65.19 195 THR A CA 1
ATOM 1611 C C . THR A 1 195 ? 67.905 -3.622 -101.489 1.00 65.19 195 THR A C 1
ATOM 1613 O O . THR A 1 195 ? 68.741 -2.815 -101.870 1.00 65.19 195 THR A O 1
ATOM 1616 N N . ILE A 1 196 ? 67.745 -3.883 -100.195 1.00 64.88 196 ILE A N 1
ATOM 1617 C CA . ILE A 1 196 ? 68.460 -3.249 -99.086 1.00 64.88 196 ILE A CA 1
ATOM 1618 C C . ILE A 1 196 ? 69.904 -3.735 -99.045 1.00 64.88 196 ILE A C 1
ATOM 1620 O O . ILE A 1 196 ? 70.778 -2.917 -98.842 1.00 64.88 196 ILE A O 1
ATOM 1624 N N . GLN A 1 197 ? 70.218 -5.001 -99.327 1.00 63.16 197 GLN A N 1
ATOM 1625 C CA . GLN A 1 197 ? 71.614 -5.435 -99.494 1.00 63.16 197 GLN A CA 1
ATOM 1626 C C . GLN A 1 197 ? 72.307 -4.704 -100.656 1.00 63.16 197 GLN A C 1
ATOM 1628 O O . GLN A 1 197 ? 73.510 -4.459 -100.601 1.00 63.16 197 GLN A O 1
ATOM 1633 N N . ARG A 1 198 ? 71.548 -4.296 -101.681 1.00 65.75 198 ARG A N 1
ATOM 1634 C CA . ARG A 1 198 ? 72.040 -3.457 -102.782 1.00 65.75 198 ARG A CA 1
ATOM 1635 C C . ARG A 1 198 ? 72.235 -1.999 -102.348 1.00 65.75 198 ARG A C 1
ATOM 1637 O O . ARG A 1 198 ? 73.275 -1.417 -102.624 1.00 65.75 198 ARG A O 1
ATOM 1644 N N . VAL A 1 199 ? 71.263 -1.423 -101.637 1.00 62.66 199 VAL A N 1
ATOM 1645 C CA . VAL A 1 199 ? 71.278 -0.015 -101.195 1.00 62.66 199 VAL A CA 1
ATOM 1646 C C . VAL A 1 199 ? 72.209 0.223 -100.000 1.00 62.66 199 VAL A C 1
ATOM 1648 O O . VAL A 1 199 ? 72.897 1.234 -99.977 1.00 62.66 199 VAL A O 1
ATOM 1651 N N . TYR A 1 200 ? 72.288 -0.699 -99.039 1.00 63.56 200 TYR A N 1
ATOM 1652 C CA . TYR A 1 200 ? 73.142 -0.638 -97.845 1.00 63.56 200 TYR A CA 1
ATOM 1653 C C . TYR A 1 200 ? 74.624 -0.592 -98.220 1.00 63.56 200 TYR A C 1
ATOM 1655 O O . TYR A 1 200 ? 75.357 0.233 -97.684 1.00 63.56 200 TYR A O 1
ATOM 1663 N N . ARG A 1 201 ? 75.038 -1.363 -99.236 1.00 62.38 201 ARG A N 1
ATOM 1664 C CA . ARG A 1 201 ? 76.381 -1.241 -99.828 1.00 62.38 201 ARG A CA 1
ATOM 1665 C C . ARG A 1 201 ? 76.668 0.172 -100.360 1.00 62.38 201 ARG A C 1
ATOM 1667 O O . ARG A 1 201 ? 77.798 0.623 -100.266 1.00 62.38 201 ARG A O 1
ATOM 1674 N N . GLY A 1 202 ? 75.656 0.896 -100.844 1.00 54.34 202 GLY A N 1
ATOM 1675 C CA . GLY A 1 202 ? 75.780 2.305 -101.247 1.00 54.34 202 GLY A CA 1
ATOM 1676 C C . GLY A 1 202 ? 75.549 3.334 -100.127 1.00 54.34 202 GLY A C 1
ATOM 1677 O O . GLY A 1 202 ? 75.952 4.484 -100.258 1.00 54.34 202 GLY A O 1
ATOM 1678 N N . PHE A 1 203 ? 74.887 2.961 -99.031 1.00 62.38 203 PHE A N 1
ATOM 1679 C CA . PHE A 1 203 ? 74.559 3.839 -97.901 1.00 62.38 203 PHE A CA 1
ATOM 1680 C C . PHE A 1 203 ? 75.687 3.942 -96.874 1.00 62.38 203 PHE A C 1
ATOM 1682 O O . PHE A 1 203 ? 75.879 5.022 -96.324 1.00 62.38 203 PHE A O 1
ATOM 1689 N N . VAL A 1 204 ? 76.467 2.877 -96.656 1.00 64.56 204 VAL A N 1
ATOM 1690 C CA . VAL A 1 204 ? 77.642 2.912 -95.760 1.00 64.56 204 VAL A CA 1
ATOM 1691 C C . VAL A 1 204 ? 78.594 4.061 -96.132 1.00 64.56 204 VAL A C 1
ATOM 1693 O O . VAL A 1 204 ? 79.103 4.742 -95.253 1.00 64.56 204 VAL A O 1
ATOM 1696 N N . VAL A 1 205 ? 78.729 4.363 -97.426 1.00 57.47 205 VAL A N 1
ATOM 1697 C CA . VAL A 1 205 ? 79.547 5.475 -97.940 1.00 57.47 205 VAL A CA 1
ATOM 1698 C C . VAL A 1 205 ? 78.928 6.855 -97.665 1.00 57.47 205 VAL A C 1
ATOM 1700 O O . VAL A 1 205 ? 79.646 7.830 -97.478 1.00 57.47 205 VAL A O 1
ATOM 1703 N N . ARG A 1 206 ? 77.595 6.962 -97.614 1.00 60.06 206 ARG A N 1
ATOM 1704 C CA . ARG A 1 206 ? 76.888 8.241 -97.417 1.00 60.06 206 ARG A CA 1
ATOM 1705 C C . ARG A 1 206 ? 76.719 8.613 -95.943 1.00 60.06 206 ARG A C 1
ATOM 1707 O O . ARG A 1 206 ? 76.753 9.792 -95.614 1.00 60.06 206 ARG A O 1
ATOM 1714 N N . LYS A 1 207 ? 76.588 7.625 -95.053 1.00 53.25 207 LYS A N 1
ATOM 1715 C CA . LYS A 1 207 ? 76.355 7.845 -93.617 1.00 53.25 207 LYS A CA 1
ATOM 1716 C C . LYS A 1 207 ? 77.550 8.463 -92.875 1.00 53.25 207 LYS A C 1
ATOM 1718 O O . LYS A 1 207 ? 77.340 9.236 -91.949 1.00 53.25 207 LYS A O 1
ATOM 1723 N N . HIS A 1 208 ? 78.783 8.235 -93.320 1.00 56.06 208 HIS A N 1
ATOM 1724 C CA . HIS A 1 208 ? 79.948 8.914 -92.736 1.00 56.06 208 HIS A CA 1
ATOM 1725 C C . HIS A 1 208 ? 79.984 10.435 -92.970 1.00 56.06 208 HIS A C 1
ATOM 1727 O O . HIS A 1 208 ? 80.660 11.139 -92.231 1.00 56.06 208 HIS A O 1
ATOM 1733 N N . LEU A 1 209 ? 79.245 10.962 -93.952 1.00 54.28 209 LEU A N 1
ATOM 1734 C CA . LEU A 1 209 ? 79.184 12.405 -94.224 1.00 54.28 209 LEU A CA 1
ATOM 1735 C C . LEU A 1 209 ? 78.094 13.126 -93.419 1.00 54.28 209 LEU A C 1
ATOM 1737 O O . LEU A 1 209 ? 78.168 14.336 -93.224 1.00 54.28 209 LEU A O 1
ATOM 1741 N N . GLU A 1 210 ? 77.089 12.394 -92.943 1.00 52.31 210 GLU A N 1
ATOM 1742 C CA . GLU A 1 210 ? 75.937 12.961 -92.236 1.00 52.31 210 GLU A CA 1
ATOM 1743 C C . GLU A 1 210 ? 76.224 13.142 -90.732 1.00 52.31 210 GLU A C 1
ATOM 1745 O O . GLU A 1 210 ? 75.818 14.137 -90.135 1.00 52.31 210 GLU A O 1
ATOM 1750 N N . GLU A 1 211 ? 77.043 12.263 -90.140 1.00 54.88 211 GLU A N 1
ATOM 1751 C CA . GLU A 1 211 ? 77.443 12.301 -88.719 1.00 54.88 211 GLU A CA 1
ATOM 1752 C C . GLU A 1 211 ? 78.287 13.541 -88.336 1.00 54.88 211 GLU A C 1
ATOM 1754 O O . GLU A 1 211 ? 78.403 13.867 -87.155 1.00 54.88 211 GLU A O 1
ATOM 1759 N N . PHE A 1 212 ? 78.814 14.285 -89.315 1.00 50.47 212 PHE A N 1
ATOM 1760 C CA . PHE A 1 212 ? 79.561 15.534 -89.107 1.00 50.47 212 PHE A CA 1
ATOM 1761 C C . PHE A 1 212 ? 78.652 16.773 -88.969 1.00 50.47 212 PHE A C 1
ATOM 1763 O O . PHE A 1 212 ? 79.060 17.784 -88.400 1.00 50.47 212 PHE A O 1
ATOM 1770 N N . ARG A 1 213 ? 77.410 16.717 -89.470 1.00 49.19 213 ARG A N 1
ATOM 1771 C CA . ARG A 1 213 ? 76.514 17.887 -89.535 1.00 49.19 213 ARG A CA 1
ATOM 1772 C C . ARG A 1 213 ? 75.650 18.053 -88.282 1.00 49.19 213 ARG A C 1
ATOM 1774 O O . ARG A 1 213 ? 75.377 19.177 -87.868 1.00 49.19 213 ARG A O 1
ATOM 1781 N N . ASP A 1 214 ? 75.300 16.950 -87.630 1.00 55.81 214 ASP A N 1
ATOM 1782 C CA . ASP A 1 214 ? 74.366 16.949 -86.496 1.00 55.81 214 ASP A CA 1
ATOM 1783 C C . ASP A 1 214 ? 75.022 17.301 -85.140 1.00 55.81 214 ASP A C 1
ATOM 1785 O O . ASP A 1 214 ? 74.332 17.452 -84.133 1.00 55.81 214 ASP A O 1
ATOM 1789 N N . GLN A 1 215 ? 76.347 17.506 -85.090 1.00 51.53 215 GLN A N 1
ATOM 1790 C CA . GLN A 1 215 ? 77.057 17.937 -83.873 1.00 51.53 215 GLN A CA 1
ATOM 1791 C C . GLN A 1 215 ? 76.982 19.457 -83.604 1.00 51.53 215 GLN A C 1
ATOM 1793 O O . GLN A 1 215 ? 77.349 19.899 -82.517 1.00 51.53 215 GLN A O 1
ATOM 1798 N N . VAL A 1 216 ? 76.481 20.269 -84.545 1.00 51.06 216 VAL A N 1
ATOM 1799 C CA . VAL A 1 216 ? 76.550 21.746 -84.462 1.00 51.06 216 VAL A CA 1
ATOM 1800 C C . VAL A 1 216 ? 75.258 22.410 -83.942 1.00 51.06 216 VAL A C 1
ATOM 1802 O O . VAL A 1 216 ? 75.317 23.509 -83.392 1.00 51.06 216 VAL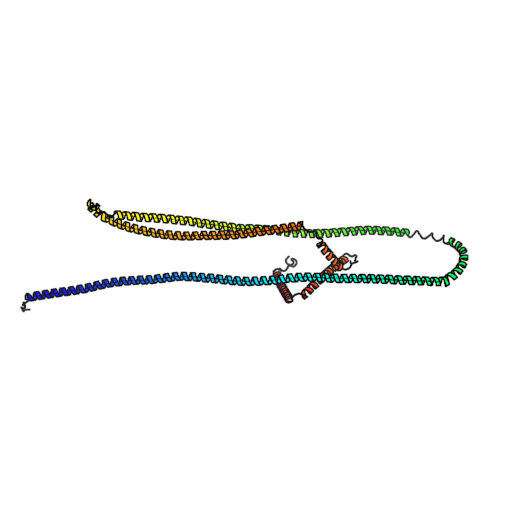 A O 1
ATOM 1805 N N . GLU A 1 217 ? 74.088 21.764 -84.015 1.00 48.88 217 GLU A N 1
ATOM 1806 C CA . GLU A 1 217 ? 72.795 22.428 -83.724 1.00 48.88 217 GLU A CA 1
ATOM 1807 C C . GLU A 1 217 ? 72.227 22.237 -82.299 1.00 48.88 217 GLU A C 1
ATOM 1809 O O . GLU A 1 217 ? 71.295 22.942 -81.910 1.00 48.88 217 GLU A O 1
ATOM 1814 N N . ALA A 1 218 ? 72.794 21.371 -81.453 1.00 51.19 218 ALA A N 1
ATOM 1815 C CA . ALA A 1 218 ? 72.213 21.046 -80.138 1.00 51.19 218 ALA A CA 1
ATOM 1816 C C . ALA A 1 218 ? 72.551 22.022 -78.978 1.00 51.19 218 ALA A C 1
ATOM 1818 O O . ALA A 1 218 ? 72.108 21.811 -77.849 1.00 51.19 218 ALA A O 1
ATOM 1819 N N . ALA A 1 219 ? 73.307 23.104 -79.209 1.00 46.56 219 ALA A N 1
ATOM 1820 C CA . ALA A 1 219 ? 73.948 23.873 -78.128 1.00 46.56 219 ALA A CA 1
ATOM 1821 C C . ALA A 1 219 ? 73.244 25.171 -77.644 1.00 46.56 219 ALA A C 1
ATOM 1823 O O . ALA A 1 219 ? 73.821 25.875 -76.820 1.00 46.56 219 ALA A O 1
ATOM 1824 N N . LYS A 1 220 ? 72.034 25.552 -78.106 1.00 50.12 220 LYS A N 1
ATOM 1825 C CA . LYS A 1 220 ? 71.502 26.931 -77.879 1.00 50.12 220 LYS A CA 1
ATOM 1826 C C . LYS A 1 220 ? 70.125 27.122 -77.193 1.00 50.12 220 LYS A C 1
ATOM 1828 O O . LYS A 1 220 ? 69.664 28.258 -77.130 1.00 50.12 220 LYS A O 1
ATOM 1833 N N . ALA A 1 221 ? 69.468 26.107 -76.613 1.00 51.81 221 ALA A N 1
ATOM 1834 C CA . ALA A 1 221 ? 68.071 26.246 -76.120 1.00 51.81 221 ALA A CA 1
ATOM 1835 C C . ALA A 1 221 ? 67.791 25.954 -74.615 1.00 51.81 221 ALA A C 1
ATOM 1837 O O . ALA A 1 221 ? 66.630 25.786 -74.242 1.00 51.81 221 ALA A O 1
ATOM 1838 N N . GLY A 1 222 ? 68.799 25.889 -73.731 1.00 56.16 222 GLY A N 1
ATOM 1839 C CA . GLY A 1 222 ? 68.631 25.362 -72.357 1.00 56.16 222 GLY A CA 1
ATOM 1840 C C . GLY A 1 222 ? 68.345 26.350 -71.206 1.00 56.16 222 GLY A C 1
ATOM 1841 O O . GLY A 1 222 ? 67.742 25.957 -70.211 1.00 56.16 222 GLY A O 1
ATOM 1842 N N . GLU A 1 223 ? 68.742 27.625 -71.285 1.00 53.06 223 GLU A N 1
ATOM 1843 C CA . GLU A 1 223 ? 68.903 28.447 -70.061 1.00 53.06 223 GLU A CA 1
ATOM 1844 C C . GLU A 1 223 ? 67.677 29.264 -69.598 1.00 53.06 223 GLU A C 1
ATOM 1846 O O . GLU A 1 223 ? 67.591 29.653 -68.434 1.00 53.06 223 GLU A O 1
ATOM 1851 N N . ARG A 1 224 ? 66.666 29.505 -70.446 1.00 52.47 224 ARG A N 1
ATOM 1852 C CA . ARG A 1 224 ? 65.516 30.376 -70.088 1.00 52.47 224 ARG A CA 1
ATOM 1853 C C . ARG A 1 224 ? 64.378 29.689 -69.318 1.00 52.47 224 ARG A C 1
ATOM 1855 O O . ARG A 1 224 ? 63.523 30.374 -68.758 1.00 52.47 224 ARG A O 1
ATOM 1862 N N . THR A 1 225 ? 64.344 28.361 -69.260 1.00 57.06 225 THR A N 1
ATOM 1863 C CA . THR A 1 225 ? 63.264 27.581 -68.619 1.00 57.06 225 THR A CA 1
ATOM 1864 C C . THR A 1 225 ? 63.490 27.357 -67.120 1.00 57.06 225 THR A C 1
ATOM 1866 O O . THR A 1 225 ? 62.528 27.237 -66.360 1.00 57.06 225 THR A O 1
ATOM 1869 N N . VAL A 1 226 ? 64.746 27.381 -66.669 1.00 59.50 226 VAL A N 1
ATOM 1870 C CA . VAL A 1 226 ? 65.140 27.055 -65.287 1.00 59.50 226 VAL A CA 1
ATOM 1871 C C . VAL A 1 226 ? 64.782 28.174 -64.294 1.00 59.50 226 VAL A C 1
ATOM 1873 O O . VAL A 1 226 ? 64.348 27.897 -63.176 1.00 59.50 226 VAL A O 1
ATOM 1876 N N . TRP A 1 227 ? 64.868 29.443 -64.706 1.00 59.44 227 TRP A N 1
ATOM 1877 C CA . TRP A 1 227 ? 64.654 30.594 -63.814 1.00 59.44 227 TRP A CA 1
ATOM 1878 C C . TRP A 1 227 ? 63.177 30.823 -63.444 1.00 59.44 227 TRP A C 1
ATOM 1880 O O . TRP A 1 227 ? 62.856 31.126 -62.294 1.00 59.44 227 TRP A O 1
ATOM 1890 N N . ARG A 1 228 ? 62.249 30.612 -64.392 1.00 60.44 228 ARG A N 1
ATOM 1891 C CA . ARG A 1 228 ? 60.799 30.773 -64.149 1.00 60.44 228 ARG A CA 1
ATOM 1892 C C . ARG A 1 228 ? 60.248 29.712 -63.189 1.00 60.44 228 ARG A C 1
ATOM 1894 O O . ARG A 1 228 ? 59.424 30.033 -62.340 1.00 60.44 228 ARG A O 1
ATOM 1901 N N . ALA A 1 229 ? 60.769 28.486 -63.246 1.00 66.50 229 ALA A N 1
ATOM 1902 C CA . ALA A 1 229 ? 60.355 27.394 -62.361 1.00 66.50 229 ALA A CA 1
ATOM 1903 C C . ALA A 1 229 ? 60.745 27.607 -60.880 1.00 66.50 229 ALA A C 1
ATOM 1905 O O . ALA A 1 229 ? 60.132 27.015 -59.989 1.00 66.50 229 ALA A O 1
ATOM 1906 N N . SER A 1 230 ? 61.751 28.446 -60.601 1.00 70.06 230 SER A N 1
ATOM 1907 C CA . SER A 1 230 ? 62.230 28.713 -59.237 1.00 70.06 230 SER A CA 1
ATOM 1908 C C . SER A 1 230 ? 61.300 29.656 -58.457 1.00 70.06 230 SER A C 1
ATOM 1910 O O . SER A 1 230 ? 60.942 29.374 -57.312 1.00 70.06 230 SER A O 1
ATOM 1912 N N . ILE A 1 231 ? 60.813 30.730 -59.095 1.00 72.69 231 ILE A N 1
ATOM 1913 C CA . ILE A 1 231 ? 59.898 31.703 -58.466 1.00 72.69 231 ILE A CA 1
ATOM 1914 C C . ILE A 1 231 ? 58.562 31.051 -58.070 1.00 72.69 231 ILE A C 1
ATOM 1916 O O . ILE A 1 231 ? 58.047 31.302 -56.976 1.00 72.69 231 ILE A O 1
ATOM 1920 N N . ASP A 1 232 ? 58.010 30.186 -58.923 1.00 73.75 232 ASP A N 1
ATOM 1921 C CA . ASP A 1 232 ? 56.712 29.548 -58.670 1.00 73.75 232 ASP A CA 1
ATOM 1922 C C . ASP A 1 232 ? 56.749 28.562 -57.489 1.00 73.75 232 ASP A C 1
ATOM 1924 O O . ASP A 1 232 ? 55.755 28.411 -56.766 1.00 73.75 232 ASP A O 1
ATOM 1928 N N . ARG A 1 233 ? 57.910 27.948 -57.208 1.00 74.75 233 ARG A N 1
ATOM 1929 C CA . ARG A 1 233 ? 58.091 27.101 -56.015 1.00 74.75 233 ARG A CA 1
ATOM 1930 C C . ARG A 1 233 ? 58.009 27.898 -54.720 1.00 74.75 233 ARG A C 1
ATOM 1932 O O . ARG A 1 233 ? 57.354 27.447 -53.781 1.00 74.75 233 ARG A O 1
ATOM 1939 N N . ILE A 1 234 ? 58.628 29.078 -54.667 1.00 78.25 234 ILE A N 1
ATOM 1940 C CA . ILE A 1 234 ? 58.674 29.905 -53.451 1.00 78.25 234 ILE A CA 1
ATOM 1941 C C . ILE A 1 234 ? 57.265 30.393 -53.083 1.00 78.25 234 ILE A C 1
ATOM 1943 O O . ILE A 1 234 ? 56.839 30.256 -51.934 1.00 78.25 234 ILE A O 1
ATOM 1947 N N . LYS A 1 235 ? 56.497 30.879 -54.070 1.00 76.50 235 LYS A N 1
ATOM 1948 C CA . LYS A 1 235 ? 55.106 31.323 -53.864 1.00 76.50 235 LYS A CA 1
ATOM 1949 C C . LYS A 1 235 ? 54.198 30.185 -53.392 1.00 76.50 235 LYS A C 1
ATOM 1951 O O . LYS A 1 235 ? 53.413 30.363 -52.460 1.00 76.50 235 LYS A O 1
ATOM 1956 N N . SER A 1 236 ? 54.339 29.005 -53.995 1.00 77.62 236 SER A N 1
ATOM 1957 C CA . SER A 1 236 ? 53.554 27.822 -53.625 1.00 77.62 236 SER A CA 1
ATOM 1958 C C . SER A 1 236 ? 53.857 27.352 -52.199 1.00 77.62 236 SER A C 1
ATOM 1960 O O . SER A 1 236 ? 52.943 26.990 -51.457 1.00 77.62 236 SER A O 1
ATOM 1962 N N . HIS A 1 237 ? 55.125 27.404 -51.779 1.00 78.25 237 HIS A N 1
ATOM 1963 C CA . HIS A 1 237 ? 55.530 26.991 -50.437 1.00 78.25 237 HIS A CA 1
ATOM 1964 C C . HIS A 1 237 ? 54.989 27.931 -49.347 1.00 78.25 237 HIS A C 1
ATOM 1966 O O . HIS A 1 237 ? 54.408 27.463 -48.368 1.00 78.25 237 HIS A O 1
ATOM 1972 N N . ALA A 1 238 ? 55.075 29.252 -49.547 1.00 77.94 238 ALA A N 1
ATOM 1973 C CA . ALA A 1 238 ? 54.527 30.234 -48.608 1.00 77.94 238 ALA A CA 1
ATOM 1974 C C . ALA A 1 238 ? 52.997 30.110 -48.451 1.00 77.94 238 ALA A C 1
ATOM 1976 O O . ALA A 1 238 ? 52.478 30.134 -47.331 1.00 77.94 238 ALA A O 1
ATOM 1977 N N . ALA A 1 239 ? 52.272 29.902 -49.558 1.00 78.75 239 ALA A N 1
ATOM 1978 C CA . ALA A 1 239 ? 50.822 29.707 -49.534 1.00 78.75 239 ALA A CA 1
ATOM 1979 C C . ALA A 1 239 ? 50.411 28.451 -48.744 1.00 78.75 239 ALA A C 1
ATOM 1981 O O . ALA A 1 239 ? 49.447 28.491 -47.975 1.00 78.75 239 ALA A O 1
ATOM 1982 N N . LEU A 1 240 ? 51.153 27.347 -48.881 1.00 81.12 240 LEU A N 1
ATOM 1983 C CA . LEU A 1 240 ? 50.896 26.114 -48.131 1.00 81.12 240 LEU A CA 1
ATOM 1984 C C . LEU A 1 240 ? 51.103 26.302 -46.625 1.00 81.12 240 LEU A C 1
ATOM 1986 O O . LEU A 1 240 ? 50.265 25.858 -45.837 1.00 81.12 240 LEU A O 1
ATOM 1990 N N . THR A 1 241 ? 52.160 27.005 -46.215 1.00 83.31 241 THR A N 1
ATOM 1991 C CA . THR A 1 241 ? 52.443 27.275 -44.797 1.00 83.31 241 THR A CA 1
ATOM 1992 C C . THR A 1 241 ? 51.316 28.074 -44.140 1.00 83.31 241 THR A C 1
ATOM 1994 O O . THR A 1 241 ? 50.811 27.683 -43.084 1.00 83.31 241 THR A O 1
ATOM 1997 N N . VAL A 1 242 ? 50.835 29.133 -44.800 1.00 79.81 242 VAL A N 1
ATOM 1998 C CA . VAL A 1 242 ? 49.703 29.938 -44.307 1.00 79.81 242 VAL A CA 1
ATOM 1999 C C . VAL A 1 242 ? 48.417 29.106 -44.240 1.00 79.81 242 VAL A C 1
ATOM 2001 O O . VAL A 1 242 ? 47.711 29.128 -43.228 1.00 79.81 242 VAL A O 1
ATOM 2004 N N . GLN A 1 243 ? 48.128 28.305 -45.271 1.00 83.31 243 GLN A N 1
ATOM 2005 C CA . GLN A 1 243 ? 46.953 27.426 -45.280 1.00 83.31 243 GLN A CA 1
ATOM 2006 C C . GLN A 1 243 ? 46.985 26.387 -44.148 1.00 83.31 243 GLN A C 1
ATOM 2008 O O . GLN A 1 243 ? 45.947 26.114 -43.537 1.00 83.31 243 GLN A O 1
ATOM 2013 N N . CYS A 1 244 ? 48.152 25.818 -43.838 1.00 84.56 244 CYS A N 1
ATOM 2014 C CA . CYS A 1 244 ? 48.322 24.874 -42.733 1.00 84.56 244 CYS A CA 1
ATOM 2015 C C . CYS A 1 244 ? 48.034 25.524 -41.372 1.00 84.56 244 CYS A C 1
ATOM 2017 O O . CYS A 1 244 ? 47.274 24.967 -40.572 1.00 84.56 244 CYS A O 1
ATOM 2019 N N . LEU A 1 245 ? 48.568 26.724 -41.125 1.00 86.19 245 LEU A N 1
ATOM 2020 C CA . LEU A 1 245 ? 48.369 27.440 -39.863 1.00 86.19 245 LEU A CA 1
ATOM 2021 C C . LEU A 1 245 ? 46.896 27.802 -39.635 1.00 86.19 245 LEU A C 1
ATOM 2023 O O . LEU A 1 245 ? 46.352 27.502 -38.568 1.00 86.19 245 LEU A O 1
ATOM 2027 N N . VAL A 1 246 ? 46.216 28.338 -40.650 1.00 85.69 246 VAL A N 1
ATOM 2028 C CA . VAL A 1 246 ? 44.794 28.714 -40.565 1.00 85.69 246 VAL A CA 1
ATOM 2029 C C . VAL A 1 246 ? 43.897 27.492 -40.329 1.00 85.69 246 VAL A C 1
ATOM 2031 O O . VAL A 1 246 ? 43.010 27.523 -39.472 1.00 85.69 246 VAL A O 1
ATOM 2034 N N . ARG A 1 247 ? 44.152 26.368 -41.016 1.00 83.81 247 ARG A N 1
ATOM 2035 C CA . ARG A 1 247 ? 43.417 25.111 -40.774 1.00 83.81 247 ARG A CA 1
ATOM 2036 C C . ARG A 1 247 ? 43.616 24.601 -39.343 1.00 83.81 247 ARG A C 1
ATOM 2038 O O . ARG A 1 247 ? 42.651 24.149 -38.725 1.00 83.81 247 ARG A O 1
ATOM 2045 N N . SER A 1 248 ? 44.831 24.717 -38.799 1.00 86.31 248 SER A N 1
ATOM 2046 C CA . SER A 1 248 ? 45.135 24.322 -37.415 1.00 86.31 248 SER A CA 1
ATOM 2047 C C . SER A 1 248 ? 44.399 25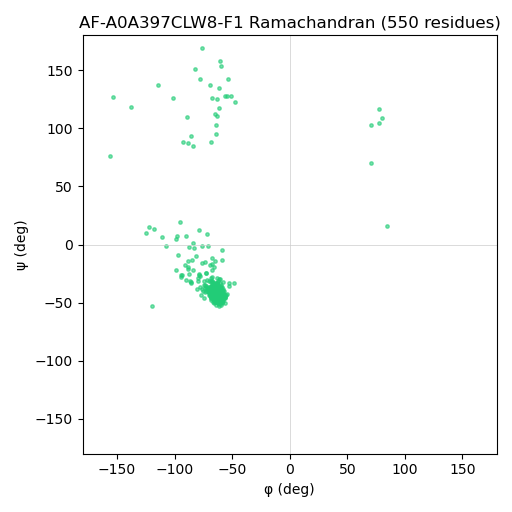.181 -36.377 1.00 86.31 248 SER A C 1
ATOM 2049 O O . SER A 1 248 ? 43.953 24.673 -35.348 1.00 86.31 248 SER A O 1
ATOM 2051 N N . TYR A 1 249 ? 44.245 26.480 -36.644 1.00 88.19 249 TYR A N 1
ATOM 2052 C CA . TYR A 1 249 ? 43.549 27.416 -35.764 1.00 88.19 249 TYR A CA 1
ATOM 2053 C C . TYR A 1 249 ? 42.046 27.115 -35.712 1.00 88.19 249 TYR A C 1
ATOM 2055 O O . TYR A 1 249 ? 41.489 26.927 -34.630 1.00 88.19 249 TYR A O 1
ATOM 2063 N N . PHE A 1 250 ? 41.401 26.929 -36.870 1.00 90.88 250 PHE A N 1
ATOM 2064 C CA . PHE A 1 250 ? 39.985 26.546 -36.913 1.00 90.88 250 PHE A CA 1
ATOM 2065 C C . PHE A 1 250 ? 39.712 25.173 -36.288 1.00 90.88 250 PHE A C 1
ATOM 2067 O O . PHE A 1 250 ? 38.669 24.977 -35.661 1.00 90.88 250 PHE A O 1
ATOM 2074 N N . ALA A 1 251 ? 40.640 24.220 -36.425 1.00 87.56 251 ALA A N 1
ATOM 2075 C CA . ALA A 1 251 ? 40.529 22.930 -35.752 1.00 87.56 251 ALA A CA 1
ATOM 2076 C C . ALA A 1 251 ? 40.540 23.087 -34.221 1.00 87.56 251 ALA A C 1
ATOM 2078 O O . ALA A 1 251 ? 39.702 22.485 -33.547 1.00 87.56 251 ALA A O 1
ATOM 2079 N N . ARG A 1 252 ? 41.428 23.934 -33.679 1.00 87.81 252 ARG A N 1
ATOM 2080 C CA . ARG A 1 252 ? 41.503 24.230 -32.239 1.00 87.81 252 ARG A CA 1
ATOM 2081 C C . ARG A 1 252 ? 40.223 24.880 -31.715 1.00 87.81 252 ARG A C 1
ATOM 2083 O O . ARG A 1 252 ? 39.621 24.329 -30.795 1.00 87.81 252 ARG A O 1
ATOM 2090 N N . LEU A 1 253 ? 39.735 25.933 -32.374 1.00 92.00 253 LEU A N 1
ATOM 2091 C CA . LEU A 1 253 ? 38.463 26.584 -32.022 1.00 92.00 253 LEU A CA 1
ATOM 2092 C C . LEU A 1 253 ? 37.289 25.594 -31.994 1.00 92.00 253 LEU A C 1
ATOM 2094 O O . LEU A 1 253 ? 36.462 25.602 -31.081 1.00 92.00 253 LEU A O 1
ATOM 2098 N N . ARG A 1 254 ? 37.219 24.693 -32.980 1.00 87.50 254 ARG A N 1
ATOM 2099 C CA . ARG A 1 254 ? 36.152 23.689 -33.048 1.00 87.50 254 ARG A CA 1
ATOM 2100 C C . ARG A 1 254 ? 36.232 22.678 -31.904 1.00 87.50 254 ARG A C 1
ATOM 2102 O O . ARG A 1 254 ? 35.198 22.297 -31.357 1.00 87.50 254 ARG A O 1
ATOM 2109 N N . VAL A 1 255 ? 37.438 22.241 -31.542 1.00 89.69 255 VAL A N 1
ATOM 2110 C CA . VAL A 1 255 ? 37.654 21.327 -30.410 1.00 89.69 255 VAL A CA 1
ATOM 2111 C C . VAL A 1 255 ? 37.279 21.998 -29.089 1.00 89.69 255 VAL A C 1
ATOM 2113 O O . VAL A 1 255 ? 36.636 21.367 -28.252 1.00 89.69 255 VAL A O 1
ATOM 2116 N N . GLU A 1 256 ? 37.628 23.268 -28.900 1.00 90.31 256 GLU A N 1
ATOM 2117 C CA . GLU A 1 256 ? 37.264 24.034 -27.703 1.00 90.31 256 GLU A CA 1
ATOM 2118 C C . GLU A 1 256 ? 35.748 24.197 -27.558 1.00 90.31 256 GLU A C 1
ATOM 2120 O O . GLU A 1 256 ? 35.207 23.934 -26.480 1.00 90.31 256 GLU A O 1
ATOM 2125 N N . ALA A 1 257 ? 35.049 24.523 -28.649 1.00 86.38 257 ALA A N 1
ATOM 2126 C CA . ALA A 1 257 ? 33.591 24.609 -28.666 1.00 86.38 257 ALA A CA 1
ATOM 2127 C C . ALA A 1 257 ? 32.922 23.267 -28.301 1.00 86.38 257 ALA A C 1
ATOM 2129 O O . ALA A 1 257 ? 32.005 23.225 -27.475 1.00 86.38 257 ALA A O 1
ATOM 2130 N N . GLU A 1 258 ? 33.402 22.146 -28.851 1.00 86.81 258 GLU A N 1
ATOM 2131 C CA . GLU A 1 258 ? 32.879 20.815 -28.504 1.00 86.81 258 GLU A CA 1
ATOM 2132 C C . GLU A 1 258 ? 33.197 20.426 -27.050 1.00 86.81 258 GLU A C 1
ATOM 2134 O O . GLU A 1 258 ? 32.338 19.876 -26.357 1.00 86.81 258 GLU A O 1
ATOM 2139 N N . ARG A 1 259 ? 34.386 20.770 -26.534 1.00 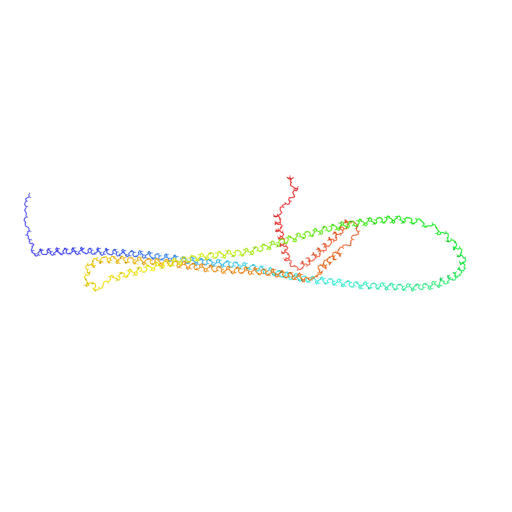90.12 259 ARG A N 1
ATOM 2140 C CA . ARG A 1 259 ? 34.738 20.568 -25.115 1.00 90.12 259 ARG A CA 1
ATOM 2141 C C . ARG A 1 259 ? 33.845 21.389 -24.185 1.00 90.12 259 ARG A C 1
ATOM 2143 O O . ARG A 1 259 ? 33.430 20.883 -23.143 1.00 90.12 259 ARG A O 1
ATOM 2150 N N . ALA A 1 260 ? 33.526 22.637 -24.532 1.00 87.81 260 ALA A N 1
ATOM 2151 C CA . ALA A 1 260 ? 32.596 23.468 -23.765 1.00 87.81 260 ALA A CA 1
ATOM 2152 C C . ALA A 1 260 ? 31.188 22.851 -23.734 1.00 87.81 260 ALA A C 1
ATOM 2154 O O . ALA A 1 260 ? 30.603 22.688 -22.662 1.00 87.81 260 ALA A O 1
ATOM 2155 N N . LYS A 1 261 ? 30.688 22.387 -24.885 1.00 86.62 261 LYS A N 1
ATOM 2156 C CA . LYS A 1 261 ? 29.406 21.674 -24.986 1.00 86.62 261 LYS A CA 1
ATOM 2157 C C . LYS A 1 261 ? 29.388 20.382 -24.167 1.00 86.62 261 LYS A C 1
ATOM 2159 O O . LYS A 1 261 ? 28.395 20.077 -23.506 1.00 86.62 261 LYS A O 1
ATOM 2164 N N . GLN A 1 262 ? 30.481 19.622 -24.189 1.00 89.25 262 GLN A N 1
ATOM 2165 C CA . GLN A 1 262 ? 30.627 18.405 -23.395 1.00 89.25 262 GLN A CA 1
ATOM 2166 C C . GLN A 1 262 ? 30.610 18.709 -21.890 1.00 89.25 262 GLN A C 1
ATOM 2168 O O . GLN A 1 262 ? 29.893 18.035 -21.152 1.00 89.25 262 GLN A O 1
ATOM 2173 N N . ARG A 1 263 ? 31.329 19.748 -21.440 1.00 90.25 263 ARG A N 1
ATOM 2174 C CA . ARG A 1 263 ? 31.289 20.216 -20.043 1.00 90.25 263 ARG A CA 1
ATOM 2175 C C . ARG A 1 263 ? 29.878 20.626 -19.620 1.00 90.25 263 ARG A C 1
ATOM 2177 O O . ARG A 1 263 ? 29.437 20.197 -18.561 1.00 90.25 263 ARG A O 1
ATOM 2184 N N . GLY A 1 264 ? 29.145 21.354 -20.464 1.00 89.00 264 GLY A N 1
ATOM 2185 C CA . GLY A 1 264 ? 27.748 21.720 -20.199 1.00 89.00 264 GLY A CA 1
ATOM 2186 C C . GLY A 1 264 ? 26.836 20.504 -19.993 1.00 89.00 264 GLY A C 1
ATOM 2187 O O . GLY A 1 264 ? 26.078 20.455 -19.027 1.00 89.00 264 GLY A O 1
ATOM 2188 N N . ARG A 1 265 ? 26.965 19.470 -20.838 1.00 87.56 265 ARG A N 1
ATOM 2189 C CA . ARG A 1 265 ? 26.214 18.207 -20.683 1.00 87.56 265 ARG A CA 1
ATOM 2190 C C . ARG A 1 265 ? 26.555 17.478 -19.384 1.00 87.56 265 ARG A C 1
ATOM 2192 O O . ARG A 1 265 ? 25.652 16.987 -18.714 1.00 87.56 265 ARG A O 1
ATOM 2199 N N . HIS A 1 266 ? 27.839 17.408 -19.029 1.00 89.38 266 HIS A N 1
ATOM 2200 C CA . HIS A 1 266 ? 28.280 16.794 -17.772 1.00 89.38 266 HIS A CA 1
ATOM 2201 C C . HIS A 1 266 ? 27.786 17.575 -16.555 1.00 89.38 266 HIS A C 1
ATOM 2203 O O . HIS A 1 266 ? 27.330 16.961 -15.596 1.00 89.38 266 HIS A O 1
ATOM 2209 N N . GLY A 1 267 ? 27.802 18.910 -16.616 1.00 91.12 267 GLY A N 1
ATOM 2210 C CA . GLY A 1 267 ? 27.244 19.777 -15.579 1.00 91.12 267 GLY A CA 1
ATOM 2211 C C . GLY A 1 267 ? 25.744 19.552 -15.389 1.00 91.12 267 GLY A C 1
ATOM 2212 O O . GLY A 1 267 ? 25.296 19.306 -14.272 1.00 91.12 267 GLY A O 1
ATOM 2213 N N . GLN A 1 268 ? 24.969 19.525 -16.478 1.00 90.19 268 GLN A N 1
ATOM 2214 C CA . GLN A 1 268 ? 23.535 19.228 -16.417 1.00 90.19 268 GLN A CA 1
ATOM 2215 C C . GLN A 1 268 ? 23.266 17.825 -15.850 1.00 90.19 268 GLN A C 1
ATOM 2217 O O . GLN A 1 268 ? 22.410 17.662 -14.981 1.00 90.19 268 GLN A O 1
ATOM 2222 N N . ALA A 1 269 ? 24.016 16.812 -16.296 1.00 89.44 269 ALA A N 1
ATOM 2223 C CA . ALA A 1 269 ? 23.903 15.456 -15.767 1.00 89.44 269 ALA A CA 1
ATOM 2224 C C . ALA A 1 269 ? 24.236 15.397 -14.266 1.00 89.44 269 ALA A C 1
ATOM 2226 O O . ALA A 1 269 ? 23.528 14.732 -13.510 1.00 89.44 269 ALA A O 1
ATOM 2227 N N . ALA A 1 270 ? 25.263 16.126 -13.818 1.00 90.94 270 ALA A N 1
ATOM 2228 C CA . ALA A 1 270 ? 25.626 16.220 -12.409 1.00 90.94 270 ALA A CA 1
ATOM 2229 C C . ALA A 1 270 ? 24.502 16.845 -11.573 1.00 90.94 270 ALA A C 1
ATOM 2231 O O . ALA A 1 270 ? 24.142 16.277 -10.546 1.00 90.94 270 ALA A O 1
ATOM 2232 N N . VAL A 1 271 ? 23.887 17.941 -12.035 1.00 93.44 271 VAL A N 1
ATOM 2233 C CA . VAL A 1 271 ? 22.755 18.584 -11.341 1.00 93.44 271 VAL A CA 1
ATOM 2234 C C . VAL A 1 271 ? 21.568 17.627 -11.206 1.00 93.44 271 VAL A C 1
ATOM 2236 O O . VAL A 1 271 ? 20.981 17.533 -10.130 1.00 93.44 271 VAL A O 1
ATOM 2239 N N . VAL A 1 272 ? 21.241 16.866 -12.257 1.00 92.50 272 VAL A N 1
ATOM 2240 C CA . VAL A 1 272 ? 20.161 15.862 -12.221 1.00 92.50 272 VAL A CA 1
ATOM 2241 C C . VAL A 1 272 ? 20.470 14.736 -11.229 1.00 92.50 272 VAL A C 1
ATOM 2243 O O . VAL A 1 272 ? 19.598 14.314 -10.472 1.00 92.50 272 VAL A O 1
ATOM 2246 N N . VAL A 1 273 ? 21.712 14.249 -11.194 1.00 91.81 273 VAL A N 1
ATOM 2247 C CA . VAL A 1 273 ? 22.124 13.216 -10.230 1.00 91.81 273 VAL A CA 1
ATOM 2248 C C . VAL A 1 273 ? 22.092 13.761 -8.800 1.00 91.81 273 VAL A C 1
ATOM 2250 O O . VAL A 1 273 ? 21.586 13.090 -7.902 1.00 91.81 273 VAL A O 1
ATOM 2253 N N . GLN A 1 274 ? 22.579 14.984 -8.583 1.00 91.25 274 GLN A N 1
ATOM 2254 C CA . GLN A 1 274 ? 22.574 15.643 -7.278 1.00 91.25 274 GLN A CA 1
ATOM 2255 C C . GLN A 1 274 ? 21.149 15.900 -6.773 1.00 91.25 274 GLN A C 1
ATOM 2257 O O . GLN A 1 274 ? 20.864 15.643 -5.603 1.00 91.25 274 GLN A O 1
ATOM 2262 N N . SER A 1 275 ? 20.235 16.366 -7.629 1.00 90.69 275 SER A N 1
ATOM 2263 C CA . SER A 1 275 ? 18.835 16.585 -7.248 1.00 90.69 275 SER A CA 1
ATOM 2264 C C . SER A 1 275 ? 18.128 15.268 -6.921 1.00 90.69 275 SER A C 1
ATOM 2266 O O . SER A 1 275 ? 17.456 15.167 -5.891 1.00 90.69 275 SER A O 1
ATOM 2268 N N . ALA A 1 276 ? 18.352 14.220 -7.720 1.00 92.19 276 ALA A N 1
ATOM 2269 C CA . ALA A 1 276 ? 17.832 12.883 -7.449 1.00 92.19 276 ALA A CA 1
ATOM 2270 C C . ALA A 1 276 ? 18.376 12.307 -6.131 1.00 92.19 276 ALA A C 1
ATOM 2272 O O . ALA A 1 276 ? 17.618 11.699 -5.370 1.00 92.19 276 ALA A O 1
ATOM 2273 N N . TRP A 1 277 ? 19.661 12.528 -5.836 1.00 92.69 277 TRP A N 1
ATOM 2274 C CA . TRP A 1 277 ? 20.302 12.099 -4.594 1.00 92.69 277 TRP A CA 1
ATOM 2275 C C . TRP A 1 277 ? 19.719 12.799 -3.365 1.00 92.69 277 TRP A C 1
ATOM 2277 O O . TRP A 1 277 ? 19.303 12.126 -2.423 1.00 92.69 277 TRP A O 1
ATOM 2287 N N . ARG A 1 278 ? 19.603 14.133 -3.398 1.00 94.38 278 ARG A N 1
ATOM 2288 C CA . ARG A 1 278 ? 18.963 14.915 -2.325 1.00 94.38 278 ARG A CA 1
ATOM 2289 C C . ARG A 1 278 ? 17.522 14.458 -2.091 1.00 94.38 278 ARG A C 1
ATOM 2291 O O . ARG A 1 278 ? 17.118 14.214 -0.960 1.00 94.38 278 ARG A O 1
ATOM 2298 N N . SER A 1 279 ? 16.769 14.246 -3.170 1.00 93.38 279 SER A N 1
ATOM 2299 C CA . SER A 1 279 ? 15.393 13.745 -3.108 1.00 93.38 279 SER A CA 1
ATOM 2300 C C . SER A 1 279 ? 15.301 12.334 -2.507 1.00 93.38 279 SER A C 1
ATOM 2302 O O . SER A 1 279 ? 14.399 12.048 -1.721 1.00 93.38 279 SER A O 1
ATOM 2304 N N . TYR A 1 280 ? 16.238 11.442 -2.843 1.00 91.12 280 TYR A N 1
ATOM 2305 C CA . TYR A 1 280 ? 16.335 10.112 -2.238 1.00 91.12 280 TYR A CA 1
ATOM 2306 C C . TYR A 1 280 ? 16.611 10.189 -0.732 1.00 91.12 280 TYR A C 1
ATOM 2308 O O . TYR A 1 280 ? 15.926 9.514 0.036 1.00 91.12 280 TYR A O 1
ATOM 2316 N N . PHE A 1 281 ? 17.558 11.033 -0.318 1.00 93.31 281 PHE A N 1
ATOM 2317 C CA . PHE A 1 281 ? 17.897 11.225 1.091 1.00 93.31 281 PHE A CA 1
ATOM 2318 C C . PHE A 1 281 ? 16.705 11.755 1.893 1.00 93.31 281 PHE A C 1
ATOM 2320 O O . PHE A 1 281 ? 16.363 11.176 2.920 1.00 93.31 281 PHE A O 1
ATOM 2327 N N . ASN A 1 282 ? 15.997 12.763 1.371 1.00 93.25 282 ASN A N 1
ATOM 2328 C CA . ASN A 1 282 ? 14.784 13.288 2.001 1.00 93.25 282 ASN A CA 1
ATOM 2329 C C . ASN A 1 282 ? 13.697 12.217 2.133 1.00 93.25 282 ASN A C 1
ATOM 2331 O O . ASN A 1 282 ? 13.090 12.084 3.191 1.00 93.25 282 ASN A O 1
ATOM 2335 N N . ARG A 1 283 ? 13.471 11.402 1.092 1.00 92.38 283 ARG A N 1
ATOM 2336 C CA . ARG A 1 283 ? 12.516 10.284 1.175 1.00 92.38 283 ARG A CA 1
ATOM 2337 C C . ARG A 1 283 ? 12.908 9.268 2.245 1.00 92.38 283 ARG A C 1
ATOM 2339 O O . ARG A 1 283 ? 12.026 8.787 2.947 1.00 92.38 283 ARG A O 1
ATOM 2346 N N . LYS A 1 284 ? 14.200 8.949 2.378 1.00 88.69 284 LYS A N 1
ATOM 2347 C CA . LYS A 1 284 ? 14.684 8.042 3.427 1.00 88.69 284 LYS A CA 1
ATOM 2348 C C . LYS A 1 284 ? 14.533 8.647 4.824 1.00 88.69 284 LYS A C 1
ATOM 2350 O O . LYS A 1 284 ? 14.042 7.949 5.699 1.00 88.69 284 LYS A O 1
ATOM 2355 N N . ALA A 1 285 ? 14.835 9.931 5.006 1.00 90.62 285 ALA A N 1
ATOM 2356 C CA . ALA A 1 285 ? 14.619 10.626 6.275 1.00 90.62 285 ALA A CA 1
ATOM 2357 C C . ALA A 1 285 ? 13.133 10.646 6.678 1.00 90.62 285 ALA A C 1
ATOM 2359 O O . ALA A 1 285 ? 12.792 10.269 7.795 1.00 90.62 285 ALA A O 1
ATOM 2360 N N . VAL A 1 286 ? 12.233 11.002 5.752 1.00 93.25 286 VAL A N 1
ATOM 2361 C CA . VAL A 1 286 ? 10.778 10.987 5.993 1.00 93.25 286 VAL A CA 1
ATOM 2362 C C . VAL A 1 286 ? 10.273 9.575 6.287 1.00 93.25 286 VAL A C 1
ATOM 2364 O O . VAL A 1 286 ? 9.399 9.404 7.132 1.00 93.25 286 VAL A O 1
ATOM 2367 N N . GLN A 1 287 ? 10.809 8.554 5.614 1.00 89.75 287 GLN A N 1
ATOM 2368 C CA . GLN A 1 287 ? 10.468 7.162 5.904 1.00 89.75 287 GLN A CA 1
ATOM 2369 C C . GLN A 1 287 ? 10.844 6.792 7.347 1.00 89.75 287 GLN A C 1
ATOM 2371 O O . GLN A 1 287 ? 9.985 6.300 8.072 1.00 89.75 287 GLN A O 1
ATOM 2376 N N . SER A 1 288 ? 12.070 7.099 7.783 1.00 88.12 288 SER A N 1
ATOM 2377 C CA . SER A 1 288 ? 12.506 6.863 9.165 1.00 88.12 288 SER A CA 1
ATOM 2378 C C . SER A 1 288 ? 11.652 7.622 10.186 1.00 88.12 288 SER A C 1
ATOM 2380 O O . SER A 1 288 ? 11.262 7.049 11.197 1.00 88.12 288 SER A O 1
ATOM 2382 N N . MET A 1 289 ? 11.302 8.886 9.912 1.00 92.75 289 MET A N 1
ATOM 2383 C CA . MET A 1 289 ? 10.409 9.658 10.788 1.00 92.75 289 MET A CA 1
ATOM 2384 C C . MET A 1 289 ? 9.020 9.025 10.899 1.00 92.75 289 MET A C 1
ATOM 2386 O O . MET A 1 289 ? 8.475 8.946 11.992 1.00 92.75 289 MET A O 1
ATOM 2390 N N . ARG A 1 290 ? 8.443 8.543 9.790 1.00 91.56 290 ARG A N 1
ATOM 2391 C CA . ARG A 1 290 ? 7.135 7.865 9.807 1.00 91.56 290 ARG A CA 1
ATOM 2392 C C . ARG A 1 290 ? 7.160 6.578 10.625 1.00 91.56 290 ARG A C 1
ATOM 2394 O O . ARG A 1 290 ? 6.185 6.296 11.310 1.00 91.56 290 ARG A O 1
ATOM 2401 N N . GLU A 1 291 ? 8.249 5.815 10.545 1.00 88.56 291 GLU A N 1
ATOM 2402 C CA . GLU A 1 291 ? 8.437 4.607 11.358 1.00 88.56 291 GLU A CA 1
ATOM 2403 C C . GLU A 1 291 ? 8.483 4.953 12.853 1.00 88.56 291 GLU A C 1
ATOM 2405 O O . GLU A 1 291 ? 7.758 4.344 13.635 1.00 88.56 291 GLU A O 1
ATOM 2410 N N . LEU A 1 292 ? 9.257 5.972 13.242 1.00 90.81 292 LEU A N 1
ATOM 2411 C CA . LEU A 1 292 ? 9.326 6.439 14.633 1.00 90.81 292 LEU A CA 1
ATOM 2412 C C . LEU A 1 292 ? 7.982 6.980 15.135 1.00 90.81 292 LEU A C 1
ATOM 2414 O O . LEU A 1 292 ? 7.547 6.618 16.222 1.00 90.81 292 LEU A O 1
ATOM 2418 N N . MET A 1 293 ? 7.289 7.780 14.323 1.00 94.38 293 MET A N 1
ATOM 2419 C CA . MET A 1 293 ? 5.974 8.325 14.667 1.00 94.38 293 MET A CA 1
ATOM 2420 C C . MET A 1 293 ? 4.934 7.217 14.873 1.00 94.38 293 MET A C 1
ATOM 2422 O O . MET A 1 293 ? 4.093 7.317 15.761 1.00 94.38 293 MET A O 1
ATOM 2426 N N . ALA A 1 294 ? 4.984 6.142 14.078 1.00 92.44 294 ALA A N 1
ATOM 2427 C CA . ALA A 1 294 ? 4.088 5.005 14.264 1.00 92.44 294 ALA A CA 1
ATOM 2428 C C . ALA A 1 294 ? 4.318 4.321 15.621 1.00 92.44 294 ALA A C 1
ATOM 2430 O O . ALA A 1 294 ? 3.350 4.011 16.310 1.00 92.44 294 ALA A O 1
ATOM 2431 N N . ILE A 1 295 ? 5.579 4.137 16.022 1.00 92.44 295 ILE A N 1
ATOM 2432 C CA . ILE A 1 295 ? 5.947 3.577 17.331 1.00 92.44 295 ILE A CA 1
ATOM 2433 C C . ILE A 1 295 ? 5.473 4.501 18.457 1.00 92.44 295 ILE A C 1
ATOM 2435 O O . ILE A 1 295 ? 4.871 4.037 19.420 1.00 92.44 295 ILE A O 1
ATOM 2439 N N . GLU A 1 296 ? 5.678 5.809 18.311 1.00 94.62 296 GLU A N 1
ATOM 2440 C CA . GLU A 1 296 ? 5.257 6.801 19.301 1.00 94.62 296 GLU A CA 1
ATOM 2441 C C . GLU A 1 296 ? 3.735 6.805 19.516 1.00 94.62 296 GLU A C 1
ATOM 2443 O O . GLU A 1 296 ? 3.268 6.893 20.649 1.00 94.62 296 GLU A O 1
ATOM 2448 N N . VAL A 1 297 ? 2.943 6.640 18.450 1.00 95.94 297 VAL A N 1
ATOM 2449 C CA . VAL A 1 297 ? 1.480 6.509 18.560 1.00 95.94 297 VAL A CA 1
ATOM 2450 C C . VAL A 1 297 ? 1.091 5.299 19.411 1.00 95.94 297 VAL A C 1
ATOM 2452 O O . VAL A 1 297 ? 0.195 5.419 20.243 1.00 95.94 297 VAL A O 1
ATOM 2455 N N . TYR A 1 298 ? 1.746 4.148 19.232 1.00 95.25 298 TYR A N 1
ATOM 2456 C CA . TYR A 1 298 ? 1.483 2.977 20.074 1.00 95.25 298 TYR A CA 1
ATOM 2457 C C . TYR A 1 298 ? 1.956 3.187 21.511 1.00 95.25 298 TYR A C 1
ATOM 2459 O O . TYR A 1 298 ? 1.212 2.855 22.427 1.00 95.25 298 TYR A O 1
ATOM 2467 N N . ALA A 1 299 ? 3.124 3.799 21.719 1.00 94.81 299 ALA A N 1
ATOM 2468 C CA . ALA A 1 299 ? 3.621 4.121 23.055 1.00 94.81 299 ALA A CA 1
ATOM 2469 C C . ALA A 1 299 ? 2.615 4.976 23.842 1.00 94.81 299 ALA A C 1
ATOM 2471 O O . ALA A 1 299 ? 2.273 4.631 24.966 1.00 94.81 299 ALA A O 1
ATOM 2472 N N . ARG A 1 300 ? 2.053 6.022 23.219 1.00 96.31 300 ARG A N 1
ATOM 2473 C CA . ARG A 1 300 ? 1.015 6.862 23.845 1.00 96.31 300 ARG A CA 1
ATOM 2474 C C . ARG A 1 300 ? -0.254 6.085 24.188 1.00 96.31 300 ARG A C 1
ATOM 2476 O O . ARG A 1 300 ? -0.853 6.336 25.225 1.00 96.31 300 ARG A O 1
ATOM 2483 N N . LYS A 1 301 ? -0.672 5.152 23.327 1.00 95.56 301 LYS A N 1
ATOM 2484 C CA . LYS A 1 301 ? -1.833 4.293 23.600 1.00 95.56 301 LYS A CA 1
ATOM 2485 C C . LYS A 1 301 ? -1.579 3.342 24.771 1.00 95.56 301 LYS A C 1
ATOM 2487 O O . LYS A 1 301 ? -2.475 3.170 25.583 1.00 95.56 301 LYS A O 1
ATOM 2492 N N . PHE A 1 302 ? -0.379 2.768 24.876 1.00 95.50 302 PHE A N 1
ATOM 2493 C CA . PHE A 1 302 ? 0.003 1.955 26.034 1.00 95.50 302 PHE A CA 1
ATOM 2494 C C . PHE A 1 302 ? 0.006 2.770 27.324 1.00 95.50 302 PHE A C 1
ATOM 2496 O O . PHE A 1 302 ? -0.514 2.297 28.324 1.00 95.50 302 PHE A O 1
ATOM 2503 N N . THR A 1 303 ? 0.541 3.994 27.300 1.00 95.88 303 THR A N 1
ATOM 2504 C CA . THR A 1 303 ? 0.496 4.885 28.467 1.00 95.88 303 THR A CA 1
ATOM 2505 C C . THR A 1 303 ? -0.944 5.182 28.875 1.00 95.88 303 THR A C 1
ATOM 2507 O O . THR A 1 303 ? -1.286 4.964 30.023 1.00 95.88 303 THR A O 1
ATOM 2510 N N . ALA A 1 304 ? -1.813 5.559 27.932 1.00 95.31 304 ALA A N 1
ATOM 2511 C CA . ALA A 1 304 ? -3.218 5.834 28.239 1.00 95.31 304 ALA A CA 1
ATOM 2512 C C . ALA A 1 304 ? -3.967 4.609 28.798 1.00 95.31 304 ALA A C 1
ATOM 2514 O O . ALA A 1 304 ? -4.758 4.746 29.722 1.00 95.31 304 ALA A O 1
ATOM 2515 N N . LEU A 1 305 ? -3.716 3.410 28.256 1.00 95.19 305 LEU A N 1
ATOM 2516 C CA . LEU A 1 305 ? -4.293 2.170 28.790 1.00 95.19 305 LEU A CA 1
ATOM 2517 C C . LEU A 1 305 ? -3.803 1.881 30.206 1.00 95.19 305 LEU A C 1
ATOM 2519 O O . LEU A 1 305 ? -4.595 1.494 31.057 1.00 95.19 305 LEU A O 1
ATOM 2523 N N . LYS A 1 306 ? -2.508 2.084 30.452 1.00 94.94 306 LYS A N 1
ATOM 2524 C CA . LYS A 1 306 ? -1.919 1.914 31.774 1.00 94.94 306 LYS A CA 1
ATOM 2525 C C . LYS A 1 306 ? -2.536 2.890 32.778 1.00 94.94 306 LYS A C 1
ATOM 2527 O O . LYS A 1 306 ? -2.941 2.452 33.846 1.00 94.94 306 LYS A O 1
ATOM 2532 N N . ASP A 1 307 ? -2.640 4.168 32.421 1.00 95.12 307 ASP A N 1
ATOM 2533 C CA . ASP A 1 307 ? -3.232 5.193 33.284 1.00 95.12 307 ASP A CA 1
ATOM 2534 C C . ASP A 1 307 ? -4.697 4.845 33.610 1.00 95.12 307 ASP A C 1
ATOM 2536 O O . ASP A 1 307 ? -5.106 4.910 34.764 1.00 95.12 307 ASP A O 1
ATOM 2540 N N . ASN A 1 308 ? -5.478 4.392 32.620 1.00 93.56 308 ASN A N 1
ATOM 2541 C CA . ASN A 1 308 ? -6.856 3.941 32.842 1.00 93.56 308 ASN A CA 1
ATOM 2542 C C . ASN A 1 308 ? -6.929 2.724 33.778 1.00 93.56 308 ASN A C 1
ATOM 2544 O O . ASN A 1 308 ? -7.771 2.695 34.668 1.00 93.56 308 ASN A O 1
ATOM 2548 N N . LEU A 1 309 ? -6.050 1.734 33.594 1.00 94.38 309 LEU A N 1
ATOM 2549 C CA . LEU A 1 309 ? -5.993 0.550 34.453 1.00 94.38 309 LEU A CA 1
ATOM 2550 C C . LEU A 1 309 ? -5.657 0.931 35.902 1.00 94.38 309 LEU A C 1
ATOM 2552 O O . LEU A 1 309 ? -6.278 0.417 36.826 1.00 94.38 309 LEU A O 1
ATOM 2556 N N . GLU A 1 310 ? -4.692 1.834 36.100 1.00 95.06 310 GLU A N 1
ATOM 2557 C CA . GLU A 1 310 ? -4.320 2.335 37.428 1.00 95.06 310 GLU A CA 1
ATOM 2558 C C . GLU A 1 310 ? -5.489 3.075 38.099 1.00 95.06 310 GLU A C 1
ATOM 2560 O O . GLU A 1 310 ? -5.710 2.887 39.294 1.00 95.06 310 GLU A O 1
ATOM 2565 N N . MET A 1 311 ? -6.274 3.851 37.341 1.00 95.56 311 MET A N 1
ATOM 2566 C CA . MET A 1 311 ? -7.484 4.508 37.852 1.00 95.56 311 MET A CA 1
ATOM 2567 C C . MET A 1 311 ? -8.550 3.498 38.289 1.00 95.56 311 MET A C 1
ATOM 2569 O O . MET A 1 311 ? -9.033 3.581 39.413 1.00 95.56 311 MET A O 1
ATOM 2573 N N . VAL A 1 312 ? -8.865 2.503 37.453 1.00 94.62 312 VAL A N 1
ATOM 2574 C CA . VAL A 1 312 ? -9.855 1.467 37.805 1.00 94.62 312 VAL A CA 1
ATOM 2575 C C . VAL A 1 312 ? -9.392 0.670 39.028 1.00 94.62 312 VAL A C 1
ATOM 2577 O O . VAL A 1 312 ? -10.180 0.400 39.926 1.00 94.62 312 VAL A O 1
ATOM 2580 N N . GLN A 1 313 ? -8.102 0.334 39.119 1.00 94.00 313 GLN A N 1
ATOM 2581 C CA . GLN A 1 313 ? -7.547 -0.355 40.291 1.00 94.00 313 GLN A CA 1
ATOM 2582 C C . GLN A 1 313 ? -7.634 0.481 41.572 1.00 94.00 313 GLN A C 1
ATOM 2584 O O . GLN A 1 313 ? -7.815 -0.082 42.653 1.00 94.00 313 GLN A O 1
ATOM 2589 N N . PHE A 1 314 ? -7.494 1.803 41.464 1.00 96.75 314 PHE A N 1
ATOM 2590 C CA . PHE A 1 314 ? -7.694 2.710 42.587 1.00 96.75 314 PHE A CA 1
ATOM 2591 C C . PHE A 1 314 ? -9.158 2.694 43.047 1.00 96.75 314 PHE A C 1
ATOM 2593 O O . PHE A 1 314 ? -9.417 2.453 44.224 1.00 96.75 314 PHE A O 1
ATOM 2600 N N . ASP A 1 315 ? -10.106 2.816 42.115 1.00 96.44 315 ASP A N 1
ATOM 2601 C CA . ASP A 1 315 ? -11.544 2.761 42.413 1.00 96.44 315 ASP A CA 1
ATOM 2602 C C . ASP A 1 315 ? -11.955 1.395 43.006 1.00 96.44 315 ASP A C 1
ATOM 2604 O O . ASP A 1 315 ? -12.762 1.313 43.935 1.00 96.44 315 ASP A O 1
ATOM 2608 N N . MET A 1 316 ? -11.344 0.298 42.541 1.00 95.31 316 MET A N 1
ATOM 2609 C CA . MET A 1 316 ? -11.528 -1.037 43.127 1.00 95.31 316 MET A CA 1
ATOM 2610 C C . MET A 1 316 ? -11.036 -1.106 44.575 1.00 95.31 316 MET A C 1
ATOM 2612 O O . MET A 1 316 ? -11.668 -1.737 45.421 1.00 95.31 316 MET A O 1
ATOM 2616 N N . ALA A 1 317 ? -9.892 -0.489 44.878 1.00 95.94 317 ALA A N 1
ATOM 2617 C CA . ALA A 1 317 ? -9.360 -0.475 46.235 1.00 95.94 317 ALA A CA 1
ATOM 2618 C C . ALA A 1 317 ? -10.258 0.337 47.185 1.00 95.94 317 ALA A C 1
ATOM 2620 O O . ALA A 1 317 ? -10.481 -0.096 48.320 1.00 95.94 317 ALA A O 1
ATOM 2621 N N . ASP A 1 318 ? -10.801 1.461 46.713 1.00 97.06 318 ASP A N 1
ATOM 2622 C CA . ASP A 1 318 ? -11.723 2.308 47.473 1.00 97.06 318 ASP A CA 1
ATOM 2623 C C . ASP A 1 318 ? -13.055 1.587 47.744 1.00 97.06 318 ASP A C 1
ATOM 2625 O O . ASP A 1 318 ? -13.455 1.456 48.903 1.00 97.06 318 ASP A O 1
ATOM 2629 N N . THR A 1 319 ? -13.681 1.003 46.715 1.00 95.81 319 THR A N 1
ATOM 2630 C CA . THR A 1 319 ? -14.927 0.220 46.862 1.00 95.81 319 THR A CA 1
ATOM 2631 C C . THR A 1 319 ? -14.754 -0.972 47.808 1.00 95.81 319 THR A C 1
ATOM 2633 O O . THR A 1 319 ? -15.585 -1.196 48.690 1.00 95.81 319 THR A O 1
ATOM 2636 N N . MET A 1 320 ? -13.634 -1.702 47.726 1.00 96.62 320 MET A N 1
ATOM 2637 C CA . MET A 1 320 ? -13.304 -2.755 48.698 1.00 96.62 320 MET A CA 1
ATOM 2638 C C . MET A 1 320 ? -13.160 -2.220 50.128 1.00 96.62 320 MET A C 1
ATOM 2640 O O . MET A 1 320 ? -13.572 -2.881 51.090 1.00 96.62 320 MET A O 1
ATOM 2644 N N . GLY A 1 321 ? -12.553 -1.040 50.282 1.00 96.38 321 GLY A N 1
ATOM 2645 C CA . GLY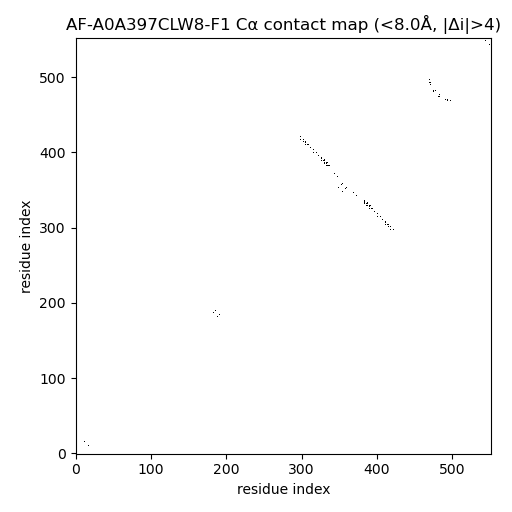 A 1 321 ? -12.435 -0.345 51.561 1.00 96.38 321 GLY A CA 1
ATOM 2646 C C . GLY A 1 321 ? -13.804 -0.037 52.169 1.00 96.38 321 GLY A C 1
ATOM 2647 O O . GLY A 1 321 ? -14.038 -0.338 53.347 1.00 96.38 321 GLY A O 1
ATOM 2648 N N . ASP A 1 322 ? -14.724 0.471 51.353 1.00 96.12 322 ASP A N 1
ATOM 2649 C CA . ASP A 1 322 ? -16.095 0.783 51.751 1.00 96.12 322 ASP A CA 1
ATOM 2650 C C . ASP A 1 322 ? -16.884 -0.481 52.113 1.00 96.12 322 ASP A C 1
ATOM 2652 O O . ASP A 1 322 ? -17.489 -0.541 53.188 1.00 96.12 322 ASP A O 1
ATOM 2656 N N . ILE A 1 323 ? -16.789 -1.555 51.320 1.00 95.19 323 ILE A N 1
ATOM 2657 C CA . ILE A 1 323 ? -17.406 -2.857 51.643 1.00 95.19 323 ILE A CA 1
ATOM 2658 C C . ILE A 1 323 ? -16.915 -3.363 53.006 1.00 95.19 323 ILE A C 1
ATOM 2660 O O . ILE A 1 323 ? -17.709 -3.803 53.853 1.00 95.19 323 ILE A O 1
ATOM 2664 N N . ALA A 1 324 ? -15.606 -3.285 53.265 1.00 96.19 324 ALA A N 1
ATOM 2665 C CA . ALA A 1 324 ? -15.023 -3.702 54.536 1.00 96.19 324 ALA A CA 1
ATOM 2666 C C . ALA A 1 324 ? -15.524 -2.841 55.710 1.00 96.19 324 ALA A C 1
ATOM 2668 O O . ALA A 1 324 ? -15.836 -3.374 56.788 1.00 96.19 324 ALA A O 1
ATOM 2669 N N . TYR A 1 325 ? -15.643 -1.527 55.507 1.00 96.06 325 TYR A N 1
ATOM 2670 C CA . TYR A 1 325 ? -16.198 -0.594 56.484 1.00 96.06 325 TYR A CA 1
ATOM 2671 C C . TYR A 1 325 ? -17.662 -0.927 56.808 1.00 96.06 325 TYR A C 1
ATOM 2673 O O . TYR A 1 325 ? -18.004 -1.152 57.978 1.00 96.06 325 TYR A O 1
ATOM 2681 N N . MET A 1 326 ? -18.508 -1.075 55.789 1.00 95.06 326 MET A N 1
ATOM 2682 C CA . MET A 1 326 ? -19.926 -1.408 55.943 1.00 95.06 326 MET A CA 1
ATOM 2683 C C . MET A 1 326 ? -20.124 -2.759 56.631 1.00 95.06 326 MET A C 1
ATOM 2685 O O . MET A 1 326 ? -20.888 -2.883 57.596 1.00 95.06 326 MET A O 1
ATOM 2689 N N . THR A 1 327 ? -19.336 -3.763 56.245 1.00 94.88 327 THR A N 1
ATOM 2690 C CA . THR A 1 327 ? -19.343 -5.094 56.868 1.00 94.88 327 THR A CA 1
ATOM 2691 C C . THR A 1 327 ? -19.000 -5.031 58.359 1.00 94.88 327 THR A C 1
ATOM 2693 O O . THR A 1 327 ? -19.605 -5.730 59.183 1.00 94.88 327 THR A O 1
ATOM 2696 N N . LYS A 1 328 ? -18.045 -4.179 58.749 1.00 96.56 328 LYS A N 1
ATOM 2697 C CA . LYS A 1 328 ? -17.680 -3.964 60.156 1.00 96.56 328 LYS A CA 1
ATOM 2698 C C . LYS A 1 328 ? -18.825 -3.320 60.946 1.00 96.56 328 LYS A C 1
ATOM 2700 O O . LYS A 1 328 ? -19.140 -3.787 62.045 1.00 96.56 328 LYS A O 1
ATOM 2705 N N . HIS A 1 329 ? -19.469 -2.288 60.401 1.00 94.25 329 HIS A N 1
ATOM 2706 C CA . HIS A 1 329 ? -20.602 -1.603 61.040 1.00 94.25 329 HIS A CA 1
ATOM 2707 C C . HIS A 1 329 ? -21.832 -2.504 61.185 1.00 94.25 329 HIS A C 1
ATOM 2709 O O . HIS A 1 329 ? -22.480 -2.530 62.242 1.00 94.25 329 HIS A O 1
ATOM 2715 N N . ARG A 1 330 ? -22.083 -3.337 60.177 1.00 95.31 330 ARG A N 1
ATOM 2716 C CA . ARG A 1 330 ? -23.079 -4.403 60.222 1.00 95.31 330 ARG A CA 1
ATOM 2717 C C . ARG A 1 330 ? -22.814 -5.399 61.350 1.00 95.31 330 ARG A C 1
ATOM 2719 O O . ARG A 1 330 ? -23.706 -5.648 62.163 1.00 95.31 330 ARG A O 1
ATOM 2726 N N . LYS A 1 331 ? -21.587 -5.928 61.459 1.00 95.00 331 LYS A N 1
ATOM 2727 C CA . LYS A 1 331 ? -21.194 -6.846 62.550 1.00 95.00 331 LYS A CA 1
ATOM 2728 C C . LYS A 1 331 ? -21.377 -6.208 63.929 1.00 95.00 331 LYS A C 1
ATOM 2730 O O . LYS A 1 331 ? -21.908 -6.851 64.830 1.00 95.00 331 LYS A O 1
ATOM 2735 N N . LYS A 1 332 ? -21.004 -4.934 64.087 1.00 94.88 332 LYS A N 1
ATOM 2736 C CA . LYS A 1 332 ? -21.199 -4.194 65.345 1.00 94.88 332 LYS A CA 1
ATOM 2737 C C . LYS A 1 332 ? -22.682 -4.063 65.712 1.00 94.88 332 LYS A C 1
ATOM 2739 O O . LYS A 1 332 ? -23.040 -4.250 66.870 1.00 94.88 332 LYS A O 1
ATOM 2744 N N . SER A 1 333 ? -23.545 -3.790 64.736 1.00 92.19 333 SER A N 1
ATOM 2745 C CA . SER A 1 333 ? -24.996 -3.690 64.955 1.00 92.19 333 SER A CA 1
ATOM 2746 C C . SER A 1 333 ? -25.628 -5.042 65.295 1.00 92.19 333 SER A C 1
ATOM 2748 O O . SER A 1 333 ? -26.512 -5.111 66.148 1.00 92.19 333 SER A O 1
ATOM 2750 N N . LEU A 1 334 ? -25.134 -6.133 64.698 1.00 93.25 334 LEU A N 1
ATOM 2751 C CA . LEU A 1 334 ? -25.517 -7.499 65.070 1.00 93.25 334 LEU A CA 1
ATOM 2752 C C . LEU A 1 334 ? -25.128 -7.832 66.516 1.00 93.25 334 LEU A C 1
ATOM 2754 O O . LEU A 1 334 ? -25.953 -8.385 67.243 1.00 93.25 334 LEU A O 1
ATOM 2758 N N . GLN A 1 335 ? -23.920 -7.450 66.945 1.00 92.44 335 GLN A N 1
ATOM 2759 C CA . GLN A 1 335 ? -23.477 -7.635 68.329 1.00 92.44 335 GLN A CA 1
ATOM 2760 C C . GLN A 1 335 ? -24.368 -6.858 69.308 1.00 92.44 335 GLN A C 1
ATOM 2762 O O . GLN A 1 335 ? -24.845 -7.428 70.279 1.00 92.44 335 GLN A O 1
ATOM 2767 N N . GLN A 1 336 ? -24.704 -5.601 69.002 1.00 89.75 336 GLN A N 1
ATOM 2768 C CA . GLN A 1 336 ? -25.616 -4.804 69.833 1.00 89.75 336 GLN A CA 1
ATOM 2769 C C . GLN A 1 336 ? -27.001 -5.452 69.977 1.00 89.75 336 GLN A C 1
ATOM 2771 O O . GLN A 1 336 ? -27.571 -5.455 71.064 1.00 89.75 336 GLN A O 1
ATOM 2776 N N . ILE A 1 337 ? -27.547 -6.043 68.906 1.00 89.56 337 ILE A N 1
ATOM 2777 C CA . ILE A 1 337 ? -28.803 -6.807 68.991 1.00 89.56 337 ILE A CA 1
ATOM 2778 C C . ILE A 1 337 ? -28.645 -8.030 69.896 1.00 89.56 337 ILE A C 1
ATOM 2780 O O . ILE A 1 337 ? -29.572 -8.353 70.637 1.00 89.56 337 ILE A O 1
ATOM 2784 N N . HIS A 1 338 ? -27.523 -8.743 69.798 1.00 89.94 338 HIS A N 1
ATOM 2785 C CA . HIS A 1 338 ? -27.241 -9.897 70.646 1.00 89.94 338 HIS A CA 1
ATOM 2786 C C . HIS A 1 338 ? -27.172 -9.493 72.127 1.00 89.94 338 HIS A C 1
ATOM 2788 O O . HIS A 1 338 ? -27.857 -10.098 72.950 1.00 89.94 338 HIS A O 1
ATOM 2794 N N . ASP A 1 339 ? -26.450 -8.420 72.448 1.00 86.94 339 ASP A N 1
ATOM 2795 C CA . ASP A 1 339 ? -26.303 -7.915 73.816 1.00 86.94 339 ASP A CA 1
ATOM 2796 C C . ASP A 1 339 ? -27.659 -7.445 74.388 1.00 86.94 339 ASP A C 1
ATOM 2798 O O . ASP A 1 339 ? -28.039 -7.822 75.498 1.00 86.94 339 ASP A O 1
ATOM 2802 N N . LEU A 1 340 ? -28.466 -6.716 73.600 1.00 84.88 340 LEU A N 1
ATOM 2803 C CA . LEU A 1 340 ? -29.829 -6.305 73.982 1.00 84.88 340 LEU A CA 1
ATOM 2804 C C . LEU A 1 340 ? -30.776 -7.499 74.202 1.00 84.88 340 LEU A C 1
ATOM 2806 O O . LEU A 1 340 ? -31.690 -7.429 75.026 1.00 84.88 340 LEU A O 1
ATOM 2810 N N . LYS A 1 341 ? -30.579 -8.608 73.477 1.00 82.88 341 LYS A N 1
ATOM 2811 C CA . LYS A 1 341 ? -31.335 -9.852 73.692 1.00 82.88 341 LYS A CA 1
ATOM 2812 C C . LYS A 1 341 ? -30.902 -10.576 74.967 1.00 82.88 341 LYS A C 1
ATOM 2814 O O . LYS A 1 341 ? -31.779 -11.026 75.696 1.00 82.88 341 LYS A O 1
ATOM 2819 N N . GLN A 1 342 ? -29.605 -10.639 75.272 1.00 78.62 342 GLN A N 1
ATOM 2820 C CA . GLN A 1 342 ? -29.118 -11.220 76.531 1.00 78.62 342 GLN A CA 1
ATOM 2821 C C . GLN A 1 342 ? -29.636 -10.451 77.755 1.00 78.62 342 GLN A C 1
ATOM 2823 O O . GLN A 1 342 ? -30.081 -11.061 78.725 1.00 78.62 342 GLN A O 1
ATOM 2828 N N . MET A 1 343 ? -29.687 -9.116 77.683 1.00 67.56 343 MET A N 1
ATOM 2829 C CA . MET A 1 343 ? -30.284 -8.284 78.740 1.00 67.56 343 MET A CA 1
ATOM 2830 C C . MET A 1 343 ? -31.773 -8.589 78.973 1.00 67.56 343 MET A C 1
ATOM 2832 O O . MET A 1 343 ? -32.259 -8.469 80.095 1.00 67.56 343 MET A O 1
ATOM 2836 N N . ARG A 1 344 ? -32.504 -9.032 77.940 1.00 66.81 344 ARG A N 1
ATOM 2837 C CA . ARG A 1 344 ? -33.892 -9.501 78.084 1.00 66.81 344 ARG A CA 1
ATOM 2838 C C . ARG A 1 344 ? -33.977 -10.874 78.755 1.00 66.81 344 ARG A C 1
ATOM 2840 O O . ARG A 1 344 ? -34.908 -11.109 79.518 1.00 66.81 344 ARG A O 1
ATOM 2847 N N . GLU A 1 345 ? -33.028 -11.774 78.518 1.00 61.88 345 GLU A N 1
ATOM 2848 C CA . GLU A 1 345 ? -33.025 -13.114 79.130 1.00 61.88 345 GLU A CA 1
ATOM 2849 C C . GLU A 1 345 ? -32.737 -13.066 80.638 1.00 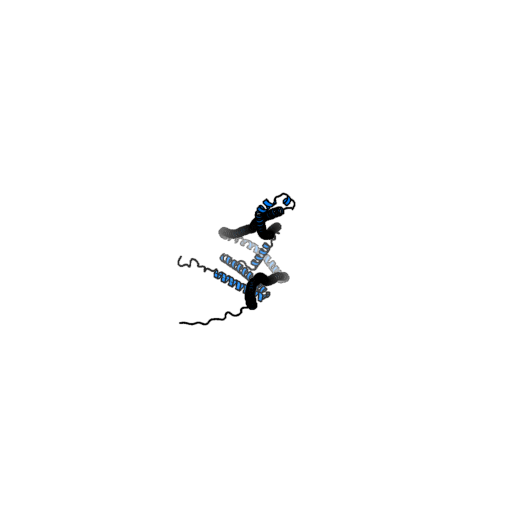61.88 345 GLU A C 1
ATOM 2851 O O . GLU A 1 345 ? -33.335 -13.828 81.396 1.00 61.88 345 GLU A O 1
ATOM 2856 N N . LEU A 1 346 ? -31.935 -12.096 81.089 1.00 56.72 346 LEU A N 1
ATOM 2857 C CA . LEU A 1 346 ? -31.677 -11.818 82.509 1.00 56.72 346 LEU A CA 1
ATOM 2858 C C . LEU A 1 346 ? -32.900 -11.278 83.279 1.00 56.72 346 LEU A C 1
ATOM 2860 O O . LEU A 1 346 ? -32.871 -11.231 84.505 1.00 56.72 346 LEU A O 1
ATOM 2864 N N . SER A 1 347 ? -33.984 -10.891 82.593 1.00 57.38 347 SER A N 1
ATOM 2865 C CA . SER A 1 347 ? -35.226 -10.421 83.234 1.00 57.38 347 SER A CA 1
ATOM 2866 C C . SER A 1 347 ? -36.221 -11.544 83.578 1.00 57.38 347 SER A C 1
ATOM 2868 O O . SER A 1 347 ? -37.255 -11.291 84.201 1.00 57.38 347 SER A O 1
ATOM 2870 N N . ASN A 1 348 ? -35.903 -12.797 83.228 1.00 60.50 348 ASN A N 1
ATOM 2871 C CA . ASN A 1 348 ? -36.680 -13.976 83.610 1.00 60.50 348 ASN A CA 1
ATOM 2872 C C . ASN A 1 348 ? -36.250 -14.478 85.002 1.00 60.50 348 ASN A C 1
ATOM 2874 O O . ASN A 1 348 ? -35.321 -15.269 85.128 1.00 60.50 348 ASN A O 1
ATOM 2878 N N . MET A 1 349 ? -36.939 -14.022 86.051 1.00 56.84 349 MET A N 1
ATOM 2879 C CA . MET A 1 349 ? -36.735 -14.472 87.438 1.00 56.84 349 MET A CA 1
ATOM 2880 C C . MET A 1 349 ? -37.016 -15.973 87.619 1.00 56.84 349 MET A C 1
ATOM 2882 O O . MET A 1 349 ? -38.059 -16.476 87.191 1.00 56.84 349 MET A O 1
ATOM 2886 N N . THR A 1 350 ? -36.134 -16.676 88.333 1.00 61.19 350 THR A N 1
ATOM 2887 C CA . THR A 1 350 ? -36.372 -18.051 88.789 1.00 61.19 350 THR A CA 1
ATOM 2888 C C . THR A 1 350 ? -37.210 -18.084 90.070 1.00 61.19 350 THR A C 1
ATOM 2890 O O . THR A 1 350 ? -37.143 -17.190 90.910 1.00 61.19 350 THR A O 1
ATOM 2893 N N . GLY A 1 351 ? -37.990 -19.153 90.275 1.00 58.25 351 GLY A N 1
ATOM 2894 C CA . GLY A 1 351 ? -38.878 -19.298 91.443 1.00 58.25 351 GLY A CA 1
ATOM 2895 C C . GLY A 1 351 ? -38.183 -19.259 92.817 1.00 58.25 351 GLY A C 1
ATOM 2896 O O . GLY A 1 351 ? -38.855 -19.096 93.831 1.00 58.25 351 GLY A O 1
ATOM 2897 N N . GLN A 1 352 ? -36.850 -19.366 92.866 1.00 59.03 352 GLN A N 1
ATOM 2898 C CA . GLN A 1 352 ? -36.049 -19.253 94.091 1.00 59.03 352 GLN A CA 1
ATOM 2899 C C . GLN A 1 352 ? -35.828 -17.797 94.548 1.00 59.03 352 GLN A C 1
ATOM 2901 O O . GLN A 1 352 ? -35.671 -17.559 95.745 1.00 59.03 352 GLN A O 1
ATOM 2906 N N . ASP A 1 353 ? -35.883 -16.817 93.642 1.00 57.38 353 ASP A N 1
ATOM 2907 C CA . ASP A 1 353 ? -35.651 -15.395 93.953 1.00 57.38 353 ASP A CA 1
ATOM 2908 C C . ASP A 1 353 ? -36.876 -14.739 94.617 1.00 57.38 353 ASP A C 1
ATOM 2910 O O . ASP A 1 353 ? -36.758 -13.848 95.461 1.00 57.38 353 ASP A O 1
ATOM 2914 N N . ILE A 1 354 ? -38.064 -15.273 94.319 1.00 56.41 354 ILE A N 1
ATOM 2915 C CA . ILE A 1 354 ? -39.353 -14.900 94.921 1.00 56.41 354 ILE A CA 1
ATOM 2916 C C . ILE A 1 354 ? -39.368 -15.213 96.430 1.00 56.41 354 ILE A C 1
ATOM 2918 O O . ILE A 1 354 ? -39.935 -14.462 97.223 1.00 56.41 354 ILE A O 1
ATOM 2922 N N . ALA A 1 355 ? -38.683 -16.281 96.855 1.00 55.47 355 ALA A N 1
ATOM 2923 C CA . ALA A 1 355 ? -38.649 -16.725 98.249 1.00 55.47 355 ALA A CA 1
ATOM 2924 C C . ALA A 1 355 ? -37.796 -15.830 99.175 1.00 55.47 355 ALA A C 1
ATOM 2926 O O . ALA A 1 355 ? -37.931 -15.912 100.394 1.00 55.47 355 ALA A O 1
ATOM 2927 N N . ARG A 1 356 ? -36.938 -14.954 98.627 1.00 63.91 356 ARG A N 1
ATOM 2928 C CA . ARG A 1 356 ? -36.034 -14.073 99.399 1.00 63.91 356 ARG A CA 1
ATOM 2929 C C . ARG A 1 356 ? -36.632 -12.704 99.766 1.00 63.91 356 ARG A C 1
ATOM 2931 O O . ARG A 1 356 ? -35.910 -11.859 100.283 1.00 63.91 356 ARG A O 1
ATOM 2938 N N . GLY A 1 357 ? -37.921 -12.461 99.511 1.00 58.47 357 GLY A N 1
ATOM 2939 C CA . GLY A 1 357 ? -38.609 -11.232 99.949 1.00 58.47 357 GLY A CA 1
ATOM 2940 C C . GLY A 1 357 ? -38.461 -10.016 99.023 1.00 58.47 357 GLY A C 1
ATOM 2941 O O . GLY A 1 357 ? -38.791 -8.903 99.420 1.00 58.47 357 GLY A O 1
ATOM 2942 N N . TRP A 1 358 ? -38.025 -10.210 97.775 1.00 61.88 358 TRP A N 1
ATOM 2943 C CA . TRP A 1 358 ? -37.839 -9.135 96.784 1.00 61.88 358 TRP A CA 1
ATOM 2944 C C . TRP A 1 358 ? -39.153 -8.618 96.161 1.00 61.88 358 TRP A C 1
ATOM 2946 O O . TRP A 1 358 ? -39.140 -7.679 95.370 1.00 61.88 358 TRP A O 1
ATOM 2956 N N . GLN A 1 359 ? -40.301 -9.186 96.541 1.00 60.50 359 GLN A N 1
ATOM 2957 C CA . GLN A 1 359 ? -41.617 -8.966 95.928 1.00 60.50 359 GLN A CA 1
ATOM 2958 C C . GLN A 1 359 ? -42.051 -7.486 95.859 1.00 60.50 359 GLN A C 1
ATOM 2960 O O . GLN A 1 359 ? -42.544 -7.029 94.831 1.00 60.50 359 GLN A O 1
ATOM 2965 N N . THR A 1 360 ? -41.853 -6.712 96.929 1.00 58.62 360 THR A N 1
ATOM 2966 C CA . THR A 1 360 ? -42.280 -5.300 97.020 1.00 58.62 360 THR A CA 1
ATOM 2967 C C . THR A 1 360 ? -41.332 -4.325 96.318 1.00 58.62 360 THR A C 1
ATOM 2969 O O . THR A 1 360 ? -41.781 -3.290 95.822 1.00 58.62 360 THR A O 1
ATOM 2972 N N . ALA A 1 361 ? -40.038 -4.648 96.228 1.00 60.16 361 ALA A N 1
ATOM 2973 C CA . ALA A 1 361 ? -39.087 -3.919 95.385 1.00 60.16 361 ALA A CA 1
ATOM 2974 C C . ALA A 1 361 ? -39.369 -4.193 93.897 1.00 60.16 361 ALA A C 1
ATOM 2976 O O . ALA A 1 361 ? -39.415 -3.271 93.082 1.00 60.16 361 ALA A O 1
ATOM 2977 N N . PHE A 1 362 ? -39.694 -5.448 93.583 1.00 60.19 362 PHE A N 1
ATOM 2978 C CA . PHE A 1 362 ? -40.004 -5.911 92.239 1.00 60.19 362 PHE A CA 1
ATOM 2979 C C . PHE A 1 362 ? -41.281 -5.287 91.671 1.00 60.19 362 PHE A C 1
ATOM 2981 O O . PHE A 1 362 ? -41.314 -4.962 90.495 1.00 60.19 362 PHE A O 1
ATOM 2988 N N . GLU A 1 363 ? -42.333 -5.050 92.463 1.00 62.69 363 GLU A N 1
ATOM 2989 C CA . GLU A 1 363 ? -43.540 -4.371 91.958 1.00 62.69 363 GLU A CA 1
ATOM 2990 C C . GLU A 1 363 ? -43.286 -2.916 91.524 1.00 62.69 363 GLU A C 1
ATOM 2992 O O . GLU A 1 363 ? -43.885 -2.463 90.545 1.00 62.69 363 GLU A O 1
ATOM 2997 N N . ARG A 1 364 ? -42.364 -2.200 92.189 1.00 62.06 364 ARG A N 1
ATOM 2998 C CA . ARG A 1 364 ? -41.926 -0.854 91.772 1.00 62.06 364 ARG A CA 1
ATOM 2999 C C . ARG A 1 364 ? -40.991 -0.906 90.562 1.00 62.06 364 ARG A C 1
ATOM 3001 O O . ARG A 1 364 ? -41.140 -0.098 89.648 1.00 62.06 364 ARG A O 1
ATOM 3008 N N . GLU A 1 365 ? -40.079 -1.872 90.516 1.00 63.66 365 GLU A N 1
ATOM 3009 C CA . GLU A 1 365 ? -39.186 -2.082 89.370 1.00 63.66 365 GLU A CA 1
ATOM 3010 C C . GLU A 1 365 ? -39.896 -2.670 88.146 1.00 63.66 365 GLU A C 1
ATOM 3012 O O . GLU A 1 365 ? -39.469 -2.422 87.027 1.00 63.66 365 GLU A O 1
ATOM 3017 N N . LYS A 1 366 ? -41.019 -3.377 88.303 1.00 68.69 366 LYS A N 1
ATOM 3018 C CA . LYS A 1 366 ? -41.753 -4.034 87.208 1.00 68.69 366 LYS A CA 1
ATOM 3019 C C . LYS A 1 366 ? -42.185 -3.056 86.122 1.00 68.69 366 LYS A C 1
ATOM 3021 O O . LYS A 1 366 ? -42.121 -3.395 84.945 1.00 68.69 366 LYS A O 1
ATOM 3026 N N . LEU A 1 367 ? -42.605 -1.846 86.498 1.00 67.56 367 LEU A N 1
ATOM 3027 C CA . LEU A 1 367 ? -42.916 -0.782 85.539 1.00 67.56 367 LEU A CA 1
ATOM 3028 C C . LEU A 1 367 ? -41.657 -0.315 84.796 1.00 67.56 367 LEU A C 1
ATOM 3030 O O . LEU A 1 367 ? -41.685 -0.190 83.575 1.00 67.56 367 LEU A O 1
ATOM 3034 N N . VAL A 1 368 ? -40.545 -0.124 85.510 1.00 72.75 368 VAL A N 1
ATOM 3035 C CA . VAL A 1 368 ? -39.252 0.287 84.935 1.00 72.75 368 VAL A CA 1
ATOM 3036 C C . VAL A 1 368 ? -38.706 -0.782 83.981 1.00 72.75 368 VAL A C 1
ATOM 3038 O O . VAL A 1 368 ? -38.319 -0.464 82.859 1.00 72.75 368 VAL A O 1
ATOM 3041 N N . ILE A 1 369 ? -38.757 -2.055 84.378 1.00 72.62 369 ILE A N 1
ATOM 3042 C CA . ILE A 1 369 ? -38.363 -3.214 83.567 1.00 72.62 369 ILE A CA 1
ATOM 3043 C C . ILE A 1 369 ? -39.280 -3.346 82.348 1.00 72.62 369 ILE A C 1
ATOM 3045 O O . ILE A 1 369 ? -38.794 -3.572 81.245 1.00 72.62 369 ILE A O 1
ATOM 3049 N N . HIS A 1 370 ? -40.594 -3.149 82.501 1.00 75.19 370 HIS A N 1
ATOM 3050 C CA . HIS A 1 370 ? -41.534 -3.197 81.381 1.00 75.19 370 HIS A CA 1
ATOM 3051 C C . HIS A 1 370 ? -41.246 -2.109 80.336 1.00 75.19 370 HIS A C 1
ATOM 3053 O O . HIS A 1 370 ? -41.161 -2.413 79.145 1.00 75.19 370 HIS A O 1
ATOM 3059 N N . PHE A 1 371 ? -41.033 -0.860 80.763 1.00 78.44 371 PHE A N 1
ATOM 3060 C CA . PHE A 1 371 ? -40.653 0.223 79.852 1.00 78.44 371 PHE A CA 1
ATOM 3061 C C . PHE A 1 371 ? -39.271 -0.009 79.224 1.00 78.44 371 PHE A C 1
ATOM 3063 O O . PHE A 1 371 ? -39.122 0.184 78.020 1.00 78.44 371 PHE A O 1
ATOM 3070 N N . SER A 1 372 ? -38.290 -0.506 79.984 1.00 79.94 372 SER A N 1
ATOM 3071 C CA . SER A 1 372 ? -36.965 -0.893 79.471 1.00 79.94 372 SER A CA 1
ATOM 3072 C C . SER A 1 372 ? -37.043 -2.034 78.441 1.00 79.94 372 SER A C 1
ATOM 3074 O O . SER A 1 372 ? -36.367 -2.016 77.409 1.00 79.94 372 SER A O 1
ATOM 3076 N N . MET A 1 373 ? -37.932 -3.008 78.648 1.00 77.62 373 MET A N 1
ATOM 3077 C CA . MET A 1 373 ? -38.198 -4.079 77.689 1.00 77.62 373 MET A CA 1
ATOM 3078 C C . MET A 1 373 ? -38.834 -3.564 76.398 1.00 77.62 373 MET A C 1
ATOM 3080 O O . MET A 1 373 ? -38.507 -4.071 75.325 1.00 77.62 373 MET A O 1
ATOM 3084 N N . LEU A 1 374 ? -39.752 -2.600 76.482 1.00 81.94 374 LEU A N 1
ATOM 3085 C CA . LEU A 1 374 ? -40.361 -1.986 75.301 1.00 81.94 374 LEU A CA 1
ATOM 3086 C C . LEU A 1 374 ? -39.336 -1.147 74.529 1.00 81.94 374 LEU A C 1
ATOM 3088 O O . LEU A 1 374 ? -39.200 -1.352 73.324 1.00 81.94 374 LEU A O 1
ATOM 3092 N N . LEU A 1 375 ? -38.543 -0.320 75.220 1.00 84.81 375 LEU A N 1
ATOM 3093 C CA . LEU A 1 375 ? -37.460 0.461 74.611 1.00 84.81 375 LEU A CA 1
ATOM 3094 C C . LEU A 1 375 ? -36.432 -0.440 73.916 1.00 84.81 375 LEU A C 1
ATOM 3096 O O . LEU A 1 375 ? -36.131 -0.241 72.745 1.00 84.81 375 LEU A O 1
ATOM 3100 N N . SER A 1 376 ? -35.964 -1.498 74.586 1.00 84.50 376 SER A N 1
ATOM 3101 C CA . SER A 1 376 ? -35.045 -2.466 73.968 1.00 84.50 376 SER A CA 1
ATOM 3102 C C . SER A 1 376 ? -35.676 -3.201 72.778 1.00 84.50 376 SER A C 1
ATOM 3104 O O . SER A 1 376 ? -34.970 -3.583 71.848 1.00 84.50 376 SER A O 1
ATOM 3106 N N . ALA A 1 377 ? -37.004 -3.393 72.758 1.00 84.69 377 ALA A N 1
ATOM 3107 C CA . ALA A 1 377 ? -37.708 -3.946 71.597 1.00 84.69 377 ALA A CA 1
ATOM 3108 C C . ALA A 1 377 ? -37.592 -3.020 70.384 1.00 84.69 377 ALA A C 1
ATOM 3110 O O . ALA A 1 377 ? -37.287 -3.483 69.282 1.00 84.69 377 ALA A O 1
ATOM 3111 N N . GLU A 1 378 ? -37.858 -1.732 70.598 1.00 88.12 378 GLU A N 1
ATOM 3112 C CA . GLU A 1 378 ? -37.786 -0.693 69.573 1.00 88.12 378 GLU A CA 1
ATOM 3113 C C . GLU A 1 378 ? -36.345 -0.486 69.101 1.00 88.12 378 GLU A C 1
ATOM 3115 O O . GLU A 1 378 ? -36.099 -0.454 67.897 1.00 88.12 378 GLU A O 1
ATOM 3120 N N . GLU A 1 379 ? -35.372 -0.470 70.015 1.00 90.38 379 GLU A N 1
ATOM 3121 C CA . GLU A 1 379 ? -33.946 -0.415 69.681 1.00 90.38 379 GLU A CA 1
ATOM 3122 C C . GLU A 1 379 ? -33.511 -1.622 68.844 1.00 90.38 379 GLU A C 1
ATOM 3124 O O . GLU A 1 379 ? -32.846 -1.453 67.822 1.00 90.38 379 GLU A O 1
ATOM 3129 N N . ILE A 1 380 ? -33.935 -2.841 69.202 1.00 89.56 380 ILE A N 1
ATOM 3130 C CA . ILE A 1 380 ? -33.672 -4.039 68.392 1.00 89.56 380 ILE A CA 1
ATOM 3131 C C . ILE A 1 380 ? -34.293 -3.896 66.997 1.00 89.56 380 ILE A C 1
ATOM 3133 O O . ILE A 1 380 ? -33.668 -4.296 66.014 1.00 89.56 380 ILE A O 1
ATOM 3137 N N . GLN A 1 381 ? -35.514 -3.364 66.875 1.00 91.81 381 GLN A N 1
ATOM 3138 C CA . GLN A 1 381 ? -36.132 -3.140 65.564 1.00 91.81 381 GLN A CA 1
ATOM 3139 C C . GLN A 1 381 ? -35.376 -2.092 64.743 1.00 91.81 381 GLN A C 1
ATOM 3141 O O . GLN A 1 381 ? -35.099 -2.340 63.570 1.00 91.81 381 GLN A O 1
ATOM 3146 N N . SER A 1 382 ? -34.976 -0.983 65.363 1.00 93.12 382 SER A N 1
ATOM 3147 C CA . SER A 1 382 ? -34.150 0.056 64.744 1.00 93.12 382 SER A CA 1
ATOM 3148 C C . SER A 1 382 ? -32.818 -0.513 64.247 1.00 93.12 382 SER A C 1
ATOM 3150 O O . SER A 1 382 ? -32.451 -0.339 63.087 1.00 93.12 382 SER A O 1
ATOM 3152 N N . LYS A 1 383 ? -32.135 -1.324 65.064 1.00 93.06 383 LYS A N 1
ATOM 3153 C CA . LYS A 1 383 ? -30.886 -1.990 64.668 1.00 93.06 383 LYS A CA 1
ATOM 3154 C C . LYS A 1 383 ? -31.078 -3.009 63.551 1.00 93.06 383 LYS A C 1
ATOM 3156 O O . LYS A 1 383 ? -30.233 -3.107 62.668 1.00 93.06 383 LYS A O 1
ATOM 3161 N N . LYS A 1 384 ? -32.187 -3.755 63.547 1.00 93.44 384 LYS A N 1
ATOM 3162 C CA . LYS A 1 384 ? -32.531 -4.651 62.430 1.00 93.44 384 LYS A CA 1
ATOM 3163 C C . LYS A 1 384 ? -32.752 -3.879 61.134 1.00 93.44 384 LYS A C 1
ATOM 3165 O O . LYS A 1 384 ? -32.397 -4.390 60.078 1.00 93.44 384 LYS A O 1
ATOM 3170 N N . GLN A 1 385 ? -33.339 -2.689 61.213 1.00 94.19 385 GLN A N 1
ATOM 3171 C CA . GLN A 1 385 ? -33.519 -1.822 60.057 1.00 94.19 385 GLN A CA 1
ATOM 3172 C C . GLN A 1 385 ? -32.169 -1.288 59.550 1.00 94.19 385 GLN A C 1
ATOM 3174 O O . GLN A 1 385 ? -31.886 -1.452 58.370 1.00 94.19 385 GLN A O 1
ATOM 3179 N N . GLN A 1 386 ? -31.289 -0.816 60.442 1.00 94.31 386 GLN A N 1
ATOM 3180 C CA . GLN A 1 386 ? -29.914 -0.420 60.089 1.00 94.31 386 GLN A CA 1
ATOM 3181 C C . GLN A 1 386 ? -29.125 -1.558 59.427 1.00 94.31 386 GLN A C 1
ATOM 3183 O O . GLN A 1 386 ? -28.412 -1.340 58.459 1.00 94.31 386 GLN A O 1
ATOM 3188 N N . ILE A 1 387 ? -29.267 -2.799 59.907 1.00 95.19 387 ILE A N 1
ATOM 3189 C CA . ILE A 1 387 ? -28.613 -3.956 59.274 1.00 95.19 387 ILE A CA 1
ATOM 3190 C C . ILE A 1 387 ? -29.120 -4.178 57.849 1.00 95.19 387 ILE A C 1
ATOM 3192 O O . ILE A 1 387 ? -28.313 -4.492 56.986 1.00 95.19 387 ILE A O 1
ATOM 3196 N N . ARG A 1 388 ? -30.423 -4.006 57.590 1.00 95.12 388 ARG A N 1
ATOM 3197 C CA . ARG A 1 388 ? -30.972 -4.124 56.230 1.00 95.12 388 ARG A CA 1
ATOM 3198 C C . ARG A 1 388 ? -30.453 -3.028 55.306 1.00 95.12 388 ARG A C 1
ATOM 3200 O O . ARG A 1 388 ? -30.238 -3.303 54.135 1.00 95.12 388 ARG A O 1
ATOM 3207 N N . GLU A 1 389 ? -30.277 -1.817 55.826 1.00 95.12 389 GLU A N 1
ATOM 3208 C CA . GLU A 1 389 ? -29.668 -0.702 55.092 1.00 95.12 389 GLU A CA 1
ATOM 3209 C C . GLU A 1 389 ? -28.210 -1.025 54.753 1.00 95.12 389 GLU A C 1
ATOM 3211 O O . GLU A 1 389 ? -27.835 -0.964 53.590 1.00 95.12 389 GLU A O 1
ATOM 3216 N N . TYR A 1 390 ? -27.435 -1.516 55.723 1.00 96.00 390 TYR A N 1
ATOM 3217 C CA . TYR A 1 390 ? -26.067 -1.978 55.480 1.00 96.00 390 TYR A CA 1
ATOM 3218 C C . TYR A 1 390 ? -25.989 -3.155 54.503 1.00 96.00 390 TYR A C 1
ATOM 3220 O O . TYR A 1 390 ? -25.094 -3.180 53.672 1.00 96.00 390 TYR A O 1
ATOM 3228 N N . ASP A 1 391 ? -26.901 -4.128 54.583 1.00 95.00 391 ASP A N 1
ATOM 3229 C CA . ASP A 1 391 ? -26.973 -5.240 53.624 1.00 95.00 391 ASP A CA 1
ATOM 3230 C C . ASP A 1 391 ? -27.274 -4.733 52.204 1.00 95.00 391 ASP A C 1
ATOM 3232 O O . ASP A 1 391 ? -26.714 -5.249 51.240 1.00 95.00 391 ASP A O 1
ATOM 3236 N N . ALA A 1 392 ? -28.141 -3.724 52.070 1.00 95.69 392 ALA A N 1
ATOM 3237 C CA . ALA A 1 392 ? -28.451 -3.114 50.782 1.00 95.69 392 ALA A CA 1
ATOM 3238 C C . ALA A 1 392 ? -27.260 -2.323 50.220 1.00 95.69 392 ALA A C 1
ATOM 3240 O O . ALA A 1 392 ? -26.952 -2.477 49.044 1.00 95.69 392 ALA A O 1
ATOM 3241 N N . GLU A 1 393 ? -26.577 -1.531 51.051 1.00 96.12 393 GLU A N 1
ATOM 3242 C CA . GLU A 1 393 ? -25.384 -0.766 50.656 1.00 96.12 393 GLU A CA 1
ATOM 3243 C C . GLU A 1 393 ? -24.201 -1.679 50.296 1.00 96.12 393 GLU A C 1
ATOM 3245 O O . GLU A 1 393 ? -23.506 -1.434 49.314 1.00 96.12 393 GLU A O 1
ATOM 3250 N N . ILE A 1 394 ? -23.994 -2.774 51.036 1.00 95.50 394 ILE A N 1
ATOM 3251 C CA . ILE A 1 394 ? -22.991 -3.787 50.675 1.00 95.50 394 ILE A CA 1
ATOM 3252 C C . ILE A 1 394 ? -23.333 -4.397 49.315 1.00 95.50 394 ILE A C 1
ATOM 3254 O O . ILE A 1 394 ? -22.465 -4.461 48.458 1.00 95.50 394 ILE A O 1
ATOM 3258 N N . ALA A 1 395 ? -24.594 -4.774 49.079 1.00 95.56 395 ALA A N 1
ATOM 3259 C CA . ALA A 1 395 ? -24.999 -5.351 47.798 1.00 95.56 395 ALA A CA 1
ATOM 3260 C C . ALA A 1 395 ? -24.834 -4.376 46.617 1.00 95.56 395 ALA A C 1
ATOM 3262 O O . ALA A 1 395 ? -24.546 -4.818 45.506 1.00 95.56 395 ALA A O 1
ATOM 3263 N N . THR A 1 396 ? -25.014 -3.066 46.828 1.00 96.44 396 THR A N 1
ATOM 3264 C CA . THR A 1 396 ? -24.732 -2.066 45.786 1.00 96.44 396 THR A CA 1
ATOM 3265 C C . THR A 1 396 ? -23.239 -1.926 45.521 1.00 96.44 396 THR A C 1
ATOM 3267 O O . THR A 1 396 ? -22.848 -1.908 44.361 1.00 96.44 396 THR A O 1
ATOM 3270 N N . LEU A 1 397 ? -22.411 -1.891 46.570 1.00 95.75 397 LEU A N 1
ATOM 3271 C CA . LEU A 1 397 ? -20.956 -1.805 46.425 1.00 95.75 397 LEU A CA 1
ATOM 3272 C C . LEU A 1 397 ? -20.360 -3.075 45.801 1.00 95.75 397 LEU A C 1
ATOM 3274 O O . LEU A 1 397 ? -19.443 -2.980 44.996 1.00 95.75 397 LEU A O 1
ATOM 3278 N N . ASP A 1 398 ? -20.894 -4.256 46.127 1.00 95.50 398 ASP A N 1
ATOM 3279 C CA . ASP A 1 398 ? -20.498 -5.519 45.493 1.00 95.50 398 ASP A CA 1
ATOM 3280 C C . ASP A 1 398 ? -20.794 -5.485 43.982 1.00 95.50 398 ASP A C 1
ATOM 3282 O O . ASP A 1 398 ? -19.955 -5.887 43.181 1.00 95.50 398 ASP A O 1
ATOM 3286 N N . ALA A 1 399 ? -21.951 -4.948 43.574 1.00 95.38 399 ALA A N 1
ATOM 3287 C CA . ALA A 1 399 ? -22.273 -4.770 42.157 1.00 95.38 399 ALA A CA 1
ATOM 3288 C C . ALA A 1 399 ? -21.343 -3.750 41.473 1.00 95.38 399 ALA A C 1
ATOM 3290 O O . ALA A 1 399 ? -20.891 -3.987 40.358 1.00 95.38 399 ALA A O 1
ATOM 3291 N N . GLU A 1 400 ? -21.018 -2.637 42.138 1.00 96.94 400 GLU A N 1
ATOM 3292 C CA . GLU A 1 400 ? -20.031 -1.668 41.635 1.00 96.94 400 GLU A CA 1
ATOM 3293 C C . GLU A 1 400 ? -18.639 -2.300 41.485 1.00 96.94 400 GLU A C 1
ATOM 3295 O O . GLU A 1 400 ? -17.953 -2.060 40.494 1.00 96.94 400 GLU A O 1
ATOM 3300 N N . TYR A 1 401 ? -18.234 -3.160 42.420 1.00 94.62 401 TYR A N 1
ATOM 3301 C CA . TYR A 1 401 ? -16.976 -3.895 42.337 1.00 94.62 401 TYR A CA 1
ATOM 3302 C C . TYR A 1 401 ? -16.959 -4.885 41.163 1.00 94.62 401 TYR A C 1
ATOM 3304 O O . TYR A 1 401 ? -15.986 -4.916 40.412 1.00 94.62 401 TYR A O 1
ATOM 3312 N N . GLU A 1 402 ? -18.041 -5.642 40.951 1.00 96.00 402 GLU A N 1
ATOM 3313 C CA . GLU A 1 402 ? -18.196 -6.523 39.782 1.00 96.00 402 GLU A CA 1
ATOM 3314 C C . GLU A 1 402 ? -18.138 -5.739 38.454 1.00 96.00 402 GLU A C 1
ATOM 3316 O O . GLU A 1 402 ? -17.634 -6.243 37.446 1.00 96.00 402 GLU A O 1
ATOM 3321 N N . ASP A 1 403 ? -18.646 -4.505 38.417 1.00 96.44 403 ASP A N 1
ATOM 3322 C CA . ASP A 1 403 ? -18.541 -3.618 37.253 1.00 96.44 403 ASP A CA 1
ATOM 3323 C C . ASP A 1 403 ? -17.082 -3.207 37.001 1.00 96.44 403 ASP A C 1
ATOM 3325 O O . ASP A 1 403 ? -16.600 -3.319 35.871 1.00 96.44 403 ASP A O 1
ATOM 3329 N N . LEU A 1 404 ? -16.351 -2.825 38.051 1.00 95.19 404 LEU A N 1
ATOM 3330 C CA . LEU A 1 404 ? -14.933 -2.469 37.958 1.00 95.19 404 LEU A CA 1
ATOM 3331 C C . LEU A 1 404 ? -14.047 -3.667 37.571 1.00 95.19 404 LEU A C 1
ATOM 3333 O O . LEU A 1 404 ? -13.117 -3.509 36.781 1.00 95.19 404 LEU A O 1
ATOM 3337 N N . GLU A 1 405 ? -14.344 -4.878 38.055 1.00 95.38 405 GLU A N 1
ATOM 3338 C CA . GLU A 1 405 ? -13.664 -6.104 37.609 1.00 95.38 405 GLU A CA 1
ATOM 3339 C C . GLU A 1 405 ? -13.821 -6.310 36.095 1.00 95.38 405 GLU A C 1
ATOM 3341 O O . GLU A 1 405 ? -12.851 -6.628 35.398 1.00 95.38 405 GLU A O 1
ATOM 3346 N N . ARG A 1 406 ? -15.023 -6.062 35.558 1.00 95.44 406 ARG A N 1
ATOM 3347 C CA . ARG A 1 406 ? -15.275 -6.132 34.111 1.00 95.44 406 ARG A CA 1
ATOM 3348 C C . ARG A 1 406 ? -14.490 -5.072 33.338 1.00 95.44 406 ARG A C 1
ATOM 3350 O O . ARG A 1 406 ? -13.988 -5.378 32.255 1.00 95.44 406 ARG A O 1
ATOM 3357 N N . ASP A 1 407 ? -14.340 -3.871 33.887 1.00 95.56 407 ASP A N 1
ATOM 3358 C CA . ASP A 1 407 ? -13.547 -2.796 33.277 1.00 95.56 407 ASP A CA 1
ATOM 3359 C C . ASP A 1 407 ? -12.039 -3.118 33.262 1.00 95.56 407 ASP A C 1
ATOM 3361 O O . ASP A 1 407 ? -11.336 -2.808 32.287 1.00 95.56 407 ASP A O 1
ATOM 3365 N N . VAL A 1 408 ? -11.529 -3.796 34.300 1.00 93.88 408 VAL A N 1
ATOM 3366 C CA . VAL A 1 408 ? -10.156 -4.333 34.316 1.00 93.88 408 VAL A CA 1
ATOM 3367 C C . VAL A 1 408 ? -9.976 -5.386 33.227 1.00 93.88 408 VAL A C 1
ATOM 3369 O O . VAL A 1 408 ? -9.027 -5.294 32.441 1.00 93.88 408 VAL A O 1
ATOM 3372 N N . ASP A 1 409 ? -10.886 -6.355 33.134 1.00 94.75 409 ASP A N 1
ATOM 337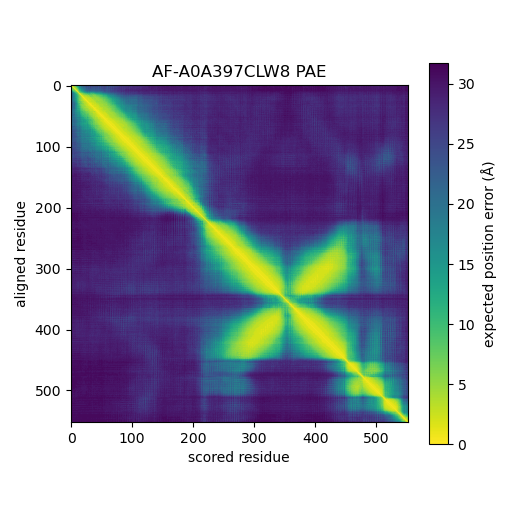3 C CA . ASP A 1 409 ? -10.844 -7.391 32.101 1.00 94.75 409 ASP A CA 1
ATOM 3374 C C . ASP A 1 409 ? -10.895 -6.786 30.690 1.00 94.75 409 ASP A C 1
ATOM 3376 O O . ASP A 1 409 ? -10.126 -7.183 29.805 1.00 94.75 409 ASP A O 1
ATOM 3380 N N . GLU A 1 410 ? -11.747 -5.782 30.467 1.00 94.06 410 GLU A N 1
ATOM 3381 C CA . GLU A 1 410 ? -11.801 -5.063 29.195 1.00 94.06 410 GLU A CA 1
ATOM 3382 C C . GLU A 1 410 ? -10.470 -4.357 28.895 1.00 94.06 410 GLU A C 1
ATOM 3384 O O . GLU A 1 410 ? -9.951 -4.466 27.779 1.00 94.06 410 GLU A O 1
ATOM 3389 N N . SER A 1 411 ? -9.874 -3.691 29.884 1.00 92.44 411 SER A N 1
ATOM 3390 C CA . SER A 1 411 ? -8.583 -3.011 29.738 1.00 92.44 411 SER A CA 1
ATOM 3391 C C . SER A 1 411 ? -7.453 -3.985 29.379 1.00 92.44 411 SER A C 1
ATOM 3393 O O . SER A 1 411 ? -6.656 -3.705 28.478 1.00 92.44 411 SER A O 1
ATOM 3395 N N . LEU A 1 412 ? -7.421 -5.172 29.995 1.00 90.88 412 LEU A N 1
ATOM 3396 C CA . LEU A 1 412 ? -6.460 -6.238 29.677 1.00 90.88 412 LEU A CA 1
ATOM 3397 C C . LEU A 1 412 ? -6.676 -6.812 28.265 1.00 90.88 412 LEU A C 1
ATOM 3399 O O . LEU A 1 412 ? -5.720 -7.071 27.521 1.00 90.88 412 LEU A O 1
ATOM 3403 N N . LEU A 1 413 ? -7.929 -6.981 27.836 1.00 94.75 413 LEU A N 1
ATOM 3404 C CA . LEU A 1 413 ? -8.251 -7.383 26.463 1.00 94.75 413 LEU A CA 1
ATOM 3405 C C . LEU A 1 413 ? -7.810 -6.320 25.443 1.00 94.75 413 LEU A C 1
ATOM 3407 O O . LEU A 1 413 ? -7.270 -6.650 24.382 1.00 94.75 413 LEU A O 1
ATOM 3411 N N . GLN A 1 414 ? -7.987 -5.039 25.763 1.00 94.94 414 GLN A N 1
ATOM 3412 C CA . GLN A 1 414 ? -7.507 -3.942 24.927 1.00 94.94 414 GLN A CA 1
ATOM 3413 C C . GLN A 1 414 ? -5.972 -3.909 24.866 1.00 94.94 414 GLN A C 1
ATOM 3415 O O . GLN A 1 414 ? -5.418 -3.769 23.771 1.00 94.94 414 GLN A O 1
ATOM 3420 N N . GLU A 1 415 ? -5.277 -4.107 25.990 1.00 93.56 415 GLU A N 1
ATOM 3421 C CA . GLU A 1 415 ? -3.812 -4.190 26.046 1.00 93.56 415 GLU A CA 1
ATOM 3422 C C . GLU A 1 415 ? -3.280 -5.337 25.181 1.00 93.56 415 GLU A C 1
ATOM 3424 O O . GLU A 1 415 ? -2.401 -5.131 24.338 1.00 93.56 415 GLU A O 1
ATOM 3429 N N . THR A 1 416 ? -3.840 -6.541 25.328 1.00 94.69 416 THR A N 1
ATOM 3430 C CA . THR A 1 416 ? -3.425 -7.710 24.537 1.00 94.69 416 THR A CA 1
ATOM 3431 C C . THR A 1 416 ? -3.653 -7.495 23.040 1.00 94.69 416 THR A C 1
ATOM 3433 O O . THR A 1 416 ? -2.766 -7.792 22.231 1.00 94.69 416 THR A O 1
ATOM 3436 N N . SER A 1 417 ? -4.786 -6.900 22.651 1.00 95.12 417 SER A N 1
ATOM 3437 C CA . SER A 1 417 ? -5.037 -6.511 21.260 1.00 95.12 417 SER A CA 1
ATOM 3438 C C . SER A 1 417 ? -4.021 -5.476 20.761 1.00 95.12 417 SER A C 1
ATOM 3440 O O . SER A 1 417 ? -3.515 -5.599 19.642 1.00 95.12 417 SER A O 1
ATOM 3442 N N . LEU A 1 418 ? -3.695 -4.465 21.575 1.00 95.56 418 LEU A N 1
ATOM 3443 C CA . LEU A 1 418 ? -2.729 -3.424 21.218 1.00 95.56 418 LEU A CA 1
ATOM 3444 C C . LEU A 1 418 ? -1.313 -3.999 21.050 1.00 95.56 418 LEU A C 1
ATOM 3446 O O . LEU A 1 418 ? -0.599 -3.629 20.115 1.00 95.56 418 LEU A O 1
ATOM 3450 N N . MET A 1 419 ? -0.926 -4.937 21.920 1.00 95.38 419 MET A N 1
ATOM 3451 C CA . MET A 1 419 ? 0.337 -5.674 21.847 1.00 95.38 419 MET A CA 1
ATOM 3452 C C . MET A 1 419 ? 0.454 -6.481 20.558 1.00 95.38 419 MET A C 1
ATOM 3454 O O . MET A 1 419 ? 1.509 -6.466 19.922 1.00 95.38 419 MET A O 1
ATOM 3458 N N . GLU A 1 420 ? -0.613 -7.156 20.131 1.00 96.25 420 GLU A N 1
ATOM 3459 C CA . GLU A 1 420 ? -0.623 -7.889 18.863 1.00 96.25 420 GLU A CA 1
ATOM 3460 C C . GLU A 1 420 ? -0.483 -6.962 17.649 1.00 96.25 420 GLU A C 1
ATOM 3462 O O . GLU A 1 420 ? 0.301 -7.238 16.732 1.00 96.25 420 GLU A O 1
ATOM 3467 N N . ASP A 1 421 ? -1.172 -5.823 17.645 1.00 95.06 421 ASP A N 1
ATOM 3468 C CA . ASP A 1 421 ? -1.042 -4.845 16.564 1.00 95.06 421 ASP A CA 1
ATOM 3469 C C . ASP A 1 421 ? 0.351 -4.194 16.528 1.00 95.06 421 ASP A C 1
ATOM 3471 O O . ASP A 1 421 ? 0.927 -4.015 15.447 1.00 95.06 421 ASP A O 1
ATOM 3475 N N . TYR A 1 422 ? 0.950 -3.930 17.692 1.00 95.75 422 TYR A N 1
ATOM 3476 C CA . TYR A 1 422 ? 2.332 -3.466 17.794 1.00 95.75 422 TYR A CA 1
ATOM 3477 C C . TYR A 1 422 ? 3.337 -4.522 17.302 1.00 95.75 422 TYR A C 1
ATOM 3479 O O . TYR A 1 422 ? 4.238 -4.212 16.518 1.00 95.75 422 TYR A O 1
ATOM 3487 N N . ARG A 1 423 ? 3.153 -5.801 17.657 1.00 95.81 423 ARG A N 1
ATOM 3488 C CA . ARG A 1 423 ? 3.974 -6.912 17.139 1.00 95.81 423 ARG A CA 1
ATOM 3489 C C . ARG A 1 423 ? 3.905 -7.004 15.617 1.00 95.81 423 ARG A C 1
ATOM 3491 O O . ARG A 1 423 ? 4.935 -7.173 14.964 1.00 95.81 423 ARG A O 1
ATOM 3498 N N . ARG A 1 424 ? 2.716 -6.854 15.023 1.00 95.25 424 ARG A N 1
ATOM 3499 C CA . ARG A 1 424 ? 2.544 -6.833 13.557 1.00 95.25 424 ARG A CA 1
ATOM 3500 C C . ARG A 1 424 ? 3.286 -5.667 12.908 1.00 95.25 424 ARG A C 1
ATOM 3502 O O . ARG A 1 424 ? 3.904 -5.860 11.859 1.00 95.25 424 ARG A O 1
ATOM 3509 N N . LEU A 1 425 ? 3.245 -4.479 13.518 1.00 93.56 425 LEU A N 1
ATOM 3510 C CA . LEU A 1 425 ? 4.009 -3.312 13.067 1.00 93.56 425 LEU A CA 1
ATOM 3511 C C . LEU A 1 425 ? 5.517 -3.616 13.054 1.00 93.56 425 LEU A C 1
ATOM 3513 O O . LEU A 1 425 ? 6.177 -3.402 12.034 1.00 93.56 425 LEU A O 1
ATOM 3517 N N . GLU A 1 426 ? 6.046 -4.165 14.148 1.00 93.62 426 GLU A N 1
ATOM 3518 C CA . GLU A 1 426 ? 7.464 -4.517 14.278 1.00 93.62 426 GLU A CA 1
ATOM 3519 C C . GLU A 1 426 ? 7.886 -5.614 13.288 1.00 93.62 426 GLU A C 1
ATOM 3521 O O . GLU A 1 426 ? 8.911 -5.483 12.616 1.00 93.62 426 GLU A O 1
ATOM 3526 N N . LEU A 1 427 ? 7.058 -6.644 13.080 1.00 94.81 427 LEU A N 1
ATOM 3527 C CA . LEU A 1 427 ? 7.301 -7.668 12.057 1.00 94.81 427 LEU A CA 1
ATOM 3528 C C . LEU A 1 427 ? 7.345 -7.071 10.645 1.00 94.81 427 LEU A C 1
ATOM 3530 O O . LEU A 1 427 ? 8.231 -7.404 9.850 1.00 94.81 427 LEU A O 1
ATOM 3534 N N . HIS A 1 428 ? 6.424 -6.161 10.321 1.00 92.62 428 HIS A N 1
ATOM 3535 C CA . HIS A 1 428 ? 6.436 -5.456 9.040 1.00 92.62 428 HIS A CA 1
ATOM 3536 C C . HIS A 1 428 ? 7.695 -4.604 8.861 1.00 92.62 428 HIS A C 1
ATOM 3538 O O . HIS A 1 428 ? 8.297 -4.611 7.781 1.00 92.62 428 HIS A O 1
ATOM 3544 N N . ARG A 1 429 ? 8.119 -3.900 9.913 1.00 91.06 429 ARG A N 1
ATOM 3545 C CA . ARG A 1 429 ? 9.337 -3.084 9.927 1.00 91.06 429 ARG A CA 1
ATOM 3546 C C . ARG A 1 429 ? 10.586 -3.942 9.720 1.00 91.06 429 ARG A C 1
ATOM 3548 O O . ARG A 1 429 ? 11.369 -3.656 8.811 1.00 91.06 429 ARG A O 1
ATOM 3555 N N . ALA A 1 430 ? 10.729 -5.031 10.473 1.00 92.12 430 ALA A N 1
ATOM 3556 C CA . ALA A 1 430 ? 11.831 -5.982 10.337 1.00 92.12 430 ALA A CA 1
ATOM 3557 C C . ALA A 1 430 ? 11.876 -6.609 8.932 1.00 92.12 430 ALA A C 1
ATOM 3559 O O . ALA A 1 430 ? 12.932 -6.657 8.298 1.00 92.12 430 ALA A O 1
ATOM 3560 N N . SER A 1 431 ? 10.721 -7.013 8.394 1.00 94.38 431 SER A N 1
ATOM 3561 C CA . SER A 1 431 ? 10.604 -7.546 7.031 1.00 94.38 431 SER A CA 1
ATOM 3562 C C . SER A 1 431 ? 11.044 -6.527 5.972 1.00 94.38 431 SER A C 1
ATOM 3564 O O . SER A 1 431 ? 11.822 -6.849 5.071 1.00 94.38 431 SER A O 1
ATOM 3566 N N . SER A 1 432 ? 10.608 -5.271 6.101 1.00 90.00 432 SER A N 1
ATOM 3567 C CA . SER A 1 432 ? 10.993 -4.180 5.199 1.00 90.00 432 SER A CA 1
ATOM 3568 C C . SER A 1 432 ? 12.506 -3.930 5.216 1.00 90.00 432 SER A C 1
ATOM 3570 O O . SER A 1 432 ? 13.141 -3.868 4.158 1.00 90.00 432 SER A O 1
ATOM 3572 N N . GLN A 1 433 ? 13.108 -3.868 6.408 1.00 90.06 433 GLN A N 1
ATOM 3573 C CA . GLN A 1 433 ? 14.554 -3.699 6.579 1.00 90.06 433 GLN A CA 1
ATOM 3574 C C . GLN A 1 433 ? 15.341 -4.876 5.991 1.00 90.06 433 GLN A C 1
ATOM 3576 O O . GLN A 1 433 ? 16.322 -4.663 5.273 1.00 90.06 433 GLN A O 1
ATOM 3581 N N . TYR A 1 434 ? 14.880 -6.109 6.218 1.00 94.88 434 TYR A N 1
ATOM 3582 C CA . TYR A 1 434 ? 15.474 -7.307 5.629 1.00 94.88 434 TYR A CA 1
ATOM 3583 C C . TYR A 1 434 ? 15.435 -7.266 4.095 1.00 94.88 434 TYR A C 1
ATOM 3585 O O . TYR A 1 434 ? 16.455 -7.497 3.442 1.00 94.88 434 TYR A O 1
ATOM 3593 N N . LEU A 1 435 ? 14.289 -6.916 3.501 1.00 94.62 435 LEU A N 1
ATOM 3594 C CA . LEU A 1 435 ? 14.143 -6.806 2.048 1.00 94.62 435 LEU A CA 1
ATOM 3595 C C . LEU A 1 435 ? 15.046 -5.718 1.458 1.00 94.62 435 LEU A C 1
ATOM 3597 O O . LEU A 1 435 ? 15.653 -5.925 0.403 1.00 94.62 435 LEU A O 1
ATOM 3601 N N . ASP A 1 436 ? 15.153 -4.564 2.115 1.00 89.38 436 ASP A N 1
ATOM 3602 C CA . ASP A 1 436 ? 16.046 -3.487 1.687 1.00 89.38 436 ASP A CA 1
ATOM 3603 C C . ASP A 1 436 ? 17.520 -3.906 1.790 1.00 89.38 436 ASP A C 1
ATOM 3605 O O . ASP A 1 436 ? 18.284 -3.694 0.840 1.00 89.38 436 ASP A O 1
ATOM 3609 N N . HIS A 1 437 ? 17.915 -4.581 2.872 1.00 94.44 437 HIS A N 1
ATOM 3610 C CA . HIS A 1 437 ? 19.258 -5.138 3.030 1.00 94.44 437 HIS A CA 1
ATOM 3611 C C . HIS A 1 437 ? 19.569 -6.205 1.966 1.00 94.44 437 HIS A C 1
ATOM 3613 O O . HIS A 1 437 ? 20.616 -6.151 1.313 1.00 94.44 437 HIS A O 1
ATOM 3619 N N . ALA A 1 438 ? 18.638 -7.124 1.700 1.00 95.56 438 ALA A N 1
ATOM 3620 C CA . ALA A 1 438 ? 18.774 -8.148 0.668 1.00 95.56 438 ALA A CA 1
ATOM 3621 C C . ALA A 1 438 ? 18.939 -7.527 -0.730 1.00 95.56 438 ALA A C 1
ATOM 3623 O O . ALA A 1 438 ? 19.856 -7.892 -1.469 1.00 95.56 438 ALA A O 1
ATOM 3624 N N . LYS A 1 439 ? 18.122 -6.523 -1.083 1.00 93.38 439 LYS A N 1
ATOM 3625 C CA . LYS A 1 439 ? 18.258 -5.774 -2.348 1.00 93.38 439 LYS A CA 1
ATOM 3626 C C . LYS A 1 439 ? 19.629 -5.111 -2.469 1.00 93.38 439 LYS A C 1
ATOM 3628 O O . LYS A 1 439 ? 20.238 -5.155 -3.541 1.00 93.38 439 LYS A O 1
ATOM 3633 N N . GLN A 1 440 ? 20.124 -4.497 -1.393 1.00 91.38 440 GLN A N 1
ATOM 3634 C CA . GLN A 1 440 ? 21.454 -3.888 -1.376 1.00 91.38 440 GLN A CA 1
ATOM 3635 C C . GLN A 1 440 ? 22.559 -4.936 -1.543 1.00 91.38 440 GLN A C 1
ATOM 3637 O O . GLN A 1 440 ? 23.469 -4.722 -2.344 1.00 91.38 440 GLN A O 1
ATOM 3642 N N . SER A 1 441 ? 22.459 -6.077 -0.860 1.00 93.00 441 SER A N 1
ATOM 3643 C CA . SER A 1 441 ? 23.406 -7.190 -0.981 1.00 93.00 441 SER A CA 1
ATOM 3644 C C . SER A 1 441 ? 23.447 -7.745 -2.408 1.00 93.00 441 SER A C 1
ATOM 3646 O O . SER A 1 441 ? 24.514 -7.791 -3.024 1.00 93.00 441 SER A O 1
ATOM 3648 N N . ILE A 1 442 ? 22.282 -8.025 -3.006 1.00 92.56 442 ILE A N 1
ATOM 3649 C CA . ILE A 1 442 ? 22.167 -8.456 -4.407 1.00 92.56 442 ILE A CA 1
ATOM 3650 C C . ILE A 1 442 ? 22.788 -7.413 -5.341 1.00 92.56 442 ILE A C 1
ATOM 3652 O O . ILE A 1 442 ? 23.515 -7.764 -6.270 1.00 92.56 442 ILE A O 1
ATOM 3656 N N . ARG A 1 443 ? 22.543 -6.117 -5.113 1.00 89.75 443 ARG A N 1
ATOM 3657 C CA . ARG A 1 443 ? 23.156 -5.046 -5.911 1.00 89.75 443 ARG A CA 1
ATOM 3658 C C . ARG A 1 443 ? 24.681 -5.049 -5.782 1.00 89.75 443 ARG A C 1
ATOM 3660 O O . ARG A 1 443 ? 25.354 -4.937 -6.805 1.00 89.75 443 ARG A O 1
ATOM 3667 N N . ARG A 1 444 ? 25.229 -5.191 -4.570 1.00 91.38 444 ARG A N 1
ATOM 3668 C CA . ARG A 1 444 ? 26.682 -5.289 -4.331 1.00 91.38 444 ARG A CA 1
ATOM 3669 C C . ARG A 1 444 ? 27.273 -6.507 -5.041 1.00 91.38 444 ARG A C 1
ATOM 3671 O O . ARG A 1 444 ? 28.269 -6.365 -5.744 1.00 91.38 444 ARG A O 1
ATOM 3678 N N . GLN A 1 445 ? 26.621 -7.666 -4.952 1.00 90.00 445 GLN A N 1
ATOM 3679 C CA . GLN A 1 445 ? 27.030 -8.873 -5.674 1.00 90.00 445 GLN A CA 1
ATOM 3680 C C . GLN A 1 445 ? 26.986 -8.669 -7.194 1.00 90.00 445 GLN A C 1
ATOM 3682 O O . GLN A 1 445 ? 27.967 -8.949 -7.872 1.00 90.00 445 GLN A O 1
ATOM 3687 N N . ARG A 1 446 ? 25.904 -8.105 -7.745 1.00 85.81 446 ARG A N 1
ATOM 3688 C CA . ARG A 1 446 ? 25.799 -7.798 -9.184 1.00 85.81 446 ARG A CA 1
ATOM 3689 C C . ARG A 1 446 ? 26.886 -6.844 -9.668 1.00 85.81 446 ARG A C 1
ATOM 3691 O O . ARG A 1 446 ? 27.343 -6.981 -10.796 1.00 85.81 446 ARG A O 1
ATOM 3698 N N . LEU A 1 447 ? 27.275 -5.868 -8.846 1.00 83.88 447 LEU A N 1
ATOM 3699 C CA . LEU A 1 447 ? 28.374 -4.953 -9.160 1.00 83.88 447 LEU A CA 1
ATOM 3700 C C . LEU A 1 447 ? 29.731 -5.665 -9.115 1.00 83.88 447 LEU A C 1
ATOM 3702 O O . LEU A 1 447 ? 30.535 -5.454 -10.018 1.00 83.88 447 LEU A O 1
ATOM 3706 N N . ARG A 1 448 ? 29.957 -6.535 -8.120 1.00 83.88 448 ARG A N 1
ATOM 3707 C CA . ARG A 1 448 ? 31.177 -7.348 -7.979 1.00 83.88 448 ARG A CA 1
ATOM 3708 C C . ARG A 1 448 ? 31.362 -8.319 -9.146 1.00 83.88 448 ARG A C 1
ATOM 3710 O O . ARG A 1 448 ? 32.444 -8.396 -9.710 1.00 83.88 448 ARG A O 1
ATOM 3717 N N . TRP A 1 449 ? 30.296 -9.015 -9.531 1.00 82.94 449 TRP A N 1
ATOM 3718 C CA . TRP A 1 449 ? 30.295 -10.033 -10.587 1.00 82.94 449 TRP A CA 1
ATOM 3719 C C . TRP A 1 449 ? 29.864 -9.483 -11.953 1.00 82.94 449 TRP A C 1
ATOM 3721 O O . TRP A 1 449 ? 29.433 -10.233 -12.829 1.00 82.94 449 TRP A O 1
ATOM 3731 N N . LYS A 1 450 ? 29.931 -8.162 -12.153 1.00 71.44 450 LYS A N 1
ATOM 3732 C CA . LYS A 1 450 ? 29.512 -7.534 -13.407 1.00 71.44 450 LYS A CA 1
ATOM 3733 C C . LYS A 1 450 ? 30.415 -8.001 -14.552 1.00 71.44 450 LYS A C 1
ATOM 3735 O O . LYS A 1 450 ? 31.520 -7.492 -14.726 1.00 71.44 450 LYS A O 1
ATOM 3740 N N . VAL A 1 451 ? 29.916 -8.917 -15.382 1.00 65.06 451 VAL A N 1
ATOM 3741 C CA . VAL A 1 451 ? 30.591 -9.331 -16.619 1.00 65.06 451 VAL A CA 1
ATOM 3742 C C . VAL A 1 451 ? 30.710 -8.110 -17.537 1.00 65.06 451 VAL A C 1
ATOM 3744 O O . VAL A 1 451 ? 29.701 -7.523 -17.945 1.00 65.06 451 VAL A O 1
ATOM 3747 N N . ARG A 1 452 ? 31.945 -7.696 -17.854 1.00 60.84 452 ARG A N 1
ATOM 3748 C CA . ARG A 1 452 ? 32.220 -6.638 -18.839 1.00 60.84 452 ARG A CA 1
ATOM 3749 C C . ARG A 1 452 ? 31.745 -7.115 -20.212 1.00 60.84 452 ARG A C 1
ATOM 3751 O O .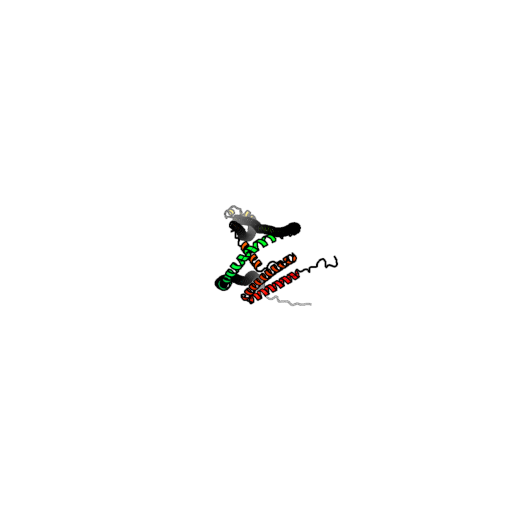 ARG A 1 452 ? 32.461 -7.809 -20.920 1.00 60.84 452 ARG A O 1
ATOM 3758 N N . THR A 1 453 ? 30.527 -6.749 -20.593 1.00 63.62 453 THR A N 1
ATOM 3759 C CA . THR A 1 453 ? 29.979 -7.048 -21.919 1.00 63.62 453 THR A CA 1
ATOM 3760 C C . THR A 1 453 ? 30.068 -5.811 -22.810 1.00 63.62 453 THR A C 1
ATOM 3762 O O . THR A 1 453 ? 29.566 -4.743 -22.472 1.00 63.62 453 THR A O 1
ATOM 3765 N N . ASN A 1 454 ? 30.674 -5.958 -23.991 1.00 64.31 454 ASN A N 1
ATOM 3766 C CA . ASN A 1 454 ? 30.769 -4.901 -25.011 1.00 64.31 454 ASN A CA 1
ATOM 3767 C C . ASN A 1 454 ? 29.474 -4.722 -25.828 1.00 64.31 454 ASN A C 1
ATOM 3769 O O . ASN A 1 454 ? 29.472 -4.045 -26.854 1.00 64.31 454 ASN A O 1
ATOM 3773 N N . ARG A 1 455 ? 28.358 -5.318 -25.393 1.00 67.62 455 ARG A N 1
ATOM 3774 C CA . ARG A 1 455 ? 27.107 -5.379 -26.161 1.00 67.62 455 ARG A CA 1
ATOM 3775 C C . ARG A 1 455 ? 26.498 -4.000 -26.419 1.00 67.62 455 ARG A C 1
ATOM 3777 O O . ARG A 1 455 ? 26.009 -3.766 -27.514 1.00 67.62 455 ARG A O 1
ATOM 3784 N N . SER A 1 456 ? 26.566 -3.073 -25.461 1.00 63.94 456 SER A N 1
ATOM 3785 C CA . SER A 1 456 ? 26.092 -1.695 -25.672 1.00 63.94 456 SER A CA 1
ATOM 3786 C C . SER A 1 456 ? 26.913 -0.969 -26.740 1.00 63.94 456 SER A C 1
ATOM 3788 O O . SER A 1 456 ? 26.349 -0.308 -27.607 1.00 63.94 456 SER A O 1
ATOM 3790 N N . ASN A 1 457 ? 28.236 -1.145 -26.723 1.00 72.94 457 ASN A N 1
ATOM 3791 C CA . ASN A 1 457 ? 29.133 -0.593 -27.737 1.00 72.94 457 ASN A CA 1
ATOM 3792 C C . ASN A 1 457 ? 28.900 -1.238 -29.111 1.00 72.94 457 ASN A C 1
ATOM 3794 O O . ASN A 1 457 ? 29.017 -0.557 -30.127 1.00 72.94 457 ASN A O 1
ATOM 3798 N N . LEU A 1 458 ? 28.536 -2.524 -29.143 1.00 75.19 458 LEU A N 1
ATOM 3799 C CA . LEU A 1 458 ? 28.166 -3.234 -30.366 1.00 75.19 458 LEU A CA 1
ATOM 3800 C C . LEU A 1 458 ? 26.869 -2.669 -30.967 1.00 75.19 458 LEU A C 1
ATOM 3802 O O . LEU A 1 458 ? 26.870 -2.264 -32.123 1.00 75.19 458 LEU A O 1
ATOM 3806 N N . VAL A 1 459 ? 25.813 -2.526 -30.159 1.00 71.56 459 VAL A N 1
ATOM 3807 C CA . VAL A 1 459 ? 24.521 -1.955 -30.586 1.00 71.56 459 VAL A CA 1
ATOM 3808 C C . VAL A 1 459 ? 24.680 -0.508 -31.062 1.00 71.56 459 VAL A C 1
ATOM 3810 O O . VAL A 1 459 ? 24.118 -0.124 -32.084 1.00 71.56 459 VAL A O 1
ATOM 3813 N N . LEU A 1 460 ? 25.491 0.301 -30.371 1.00 71.94 460 LEU A N 1
ATOM 3814 C CA . LEU A 1 460 ? 25.800 1.667 -30.809 1.00 71.94 460 LEU A CA 1
ATOM 3815 C C . LEU A 1 460 ? 26.581 1.688 -32.133 1.00 71.94 460 LEU A C 1
ATOM 3817 O O . LEU A 1 460 ? 26.343 2.559 -32.969 1.00 71.94 460 LEU A O 1
ATOM 3821 N N . ARG A 1 461 ? 27.493 0.731 -32.353 1.00 76.25 461 ARG A N 1
ATOM 3822 C CA . ARG A 1 461 ? 28.213 0.581 -33.628 1.00 76.25 461 ARG A CA 1
ATOM 3823 C C . ARG A 1 461 ? 27.291 0.161 -34.765 1.00 76.25 461 ARG A C 1
ATOM 3825 O O . ARG A 1 461 ? 27.410 0.730 -35.848 1.00 76.25 461 ARG A O 1
ATOM 3832 N N . GLU A 1 462 ? 26.397 -0.790 -34.524 1.00 76.25 462 GLU A N 1
ATOM 3833 C CA . GLU A 1 462 ? 25.401 -1.255 -35.495 1.00 76.25 462 GLU A CA 1
ATOM 3834 C C . GLU A 1 462 ? 24.440 -0.125 -35.874 1.00 76.25 462 GLU A C 1
ATOM 3836 O O . GLU A 1 462 ? 24.254 0.150 -37.058 1.00 76.25 462 GLU A O 1
ATOM 3841 N N . ALA A 1 463 ? 23.931 0.620 -34.888 1.00 71.19 463 ALA A N 1
ATOM 3842 C CA . ALA A 1 463 ? 23.102 1.800 -35.126 1.00 71.19 463 ALA A CA 1
ATOM 3843 C C . ALA A 1 463 ? 23.848 2.880 -35.934 1.00 71.19 463 ALA A C 1
ATOM 3845 O O . ALA A 1 463 ? 23.298 3.454 -36.874 1.00 71.19 463 ALA A O 1
ATOM 3846 N N . ALA A 1 464 ? 25.125 3.128 -35.624 1.00 74.75 464 ALA A N 1
ATOM 3847 C CA . ALA A 1 464 ? 25.948 4.069 -36.382 1.00 74.75 464 ALA A CA 1
ATOM 3848 C C . ALA A 1 464 ? 26.260 3.577 -37.809 1.00 74.75 464 ALA A C 1
ATOM 3850 O O . ALA A 1 464 ? 26.395 4.389 -38.723 1.00 74.75 464 ALA A O 1
ATOM 3851 N N . ALA A 1 465 ? 26.393 2.264 -38.016 1.00 77.50 465 ALA A N 1
ATOM 3852 C CA . ALA A 1 465 ? 26.591 1.671 -39.336 1.00 77.50 465 ALA A CA 1
ATOM 3853 C C . ALA A 1 465 ? 25.329 1.787 -40.199 1.00 77.50 465 ALA A C 1
ATOM 3855 O O . ALA A 1 465 ? 25.428 2.189 -41.358 1.00 77.50 465 ALA A O 1
ATOM 3856 N N . LEU A 1 466 ? 24.155 1.539 -39.615 1.00 73.75 466 LEU A N 1
ATOM 3857 C CA . LEU A 1 466 ? 22.866 1.728 -40.275 1.00 73.75 466 LEU A CA 1
ATOM 3858 C C . LEU A 1 466 ? 22.661 3.195 -40.681 1.00 73.75 466 LEU A C 1
ATOM 3860 O O . LEU A 1 466 ? 22.361 3.476 -41.839 1.00 73.75 466 LEU A O 1
ATOM 3864 N N . ALA A 1 467 ? 22.930 4.140 -39.775 1.00 69.88 467 ALA A N 1
ATOM 3865 C CA . ALA A 1 467 ? 22.844 5.569 -40.077 1.00 69.88 467 ALA A CA 1
ATOM 3866 C C . ALA A 1 467 ? 23.761 5.981 -41.246 1.00 69.88 467 ALA A C 1
ATOM 3868 O O . ALA A 1 467 ? 23.347 6.745 -42.113 1.00 69.88 467 ALA A O 1
ATOM 3869 N N . ARG A 1 468 ? 24.983 5.428 -41.322 1.00 72.75 468 ARG A N 1
ATOM 3870 C CA . ARG A 1 468 ? 25.900 5.660 -42.453 1.00 72.75 468 ARG A CA 1
ATOM 3871 C C . ARG A 1 468 ? 25.410 5.054 -43.768 1.00 72.75 468 ARG A C 1
ATOM 3873 O O . ARG A 1 468 ? 25.707 5.617 -44.810 1.00 72.75 468 ARG A O 1
ATOM 3880 N N . SER A 1 469 ? 24.687 3.934 -43.729 1.00 75.00 469 SER A N 1
ATOM 3881 C CA . SER A 1 469 ? 24.149 3.291 -44.938 1.00 75.00 469 SER A CA 1
ATOM 3882 C C . SER A 1 469 ? 22.979 4.054 -45.571 1.00 75.00 469 SER A C 1
ATOM 3884 O O . SER A 1 469 ? 22.744 3.926 -46.767 1.00 75.00 469 SER A O 1
ATOM 3886 N N . ILE A 1 470 ? 22.265 4.853 -44.773 1.00 73.94 470 ILE A N 1
ATOM 3887 C CA . ILE A 1 470 ? 21.107 5.652 -45.204 1.00 73.94 470 ILE A CA 1
ATOM 3888 C C . ILE A 1 470 ? 21.536 7.074 -45.606 1.00 73.94 470 ILE A C 1
ATOM 3890 O O . ILE A 1 470 ? 20.867 7.729 -46.408 1.00 73.94 470 ILE A O 1
ATOM 3894 N N . ALA A 1 471 ? 22.649 7.568 -45.055 1.00 67.00 471 ALA A N 1
ATOM 3895 C CA . ALA A 1 471 ? 23.164 8.894 -45.362 1.00 67.00 471 ALA A CA 1
ATOM 3896 C C . ALA A 1 471 ? 23.697 8.975 -46.812 1.00 67.00 471 ALA A C 1
ATOM 3898 O O . ALA A 1 471 ? 24.395 8.061 -47.259 1.00 67.00 471 ALA A O 1
ATOM 3899 N N . PRO A 1 472 ? 23.407 10.061 -47.556 1.00 68.12 472 PRO A N 1
ATOM 3900 C CA . PRO A 1 472 ? 24.008 10.296 -48.867 1.00 68.12 472 PRO A CA 1
ATOM 3901 C C . PRO A 1 472 ? 25.543 10.401 -48.779 1.00 68.12 472 PRO A C 1
ATOM 3903 O O . PRO A 1 472 ? 26.078 10.720 -47.710 1.00 68.12 472 PRO A O 1
ATOM 3906 N N . PRO A 1 473 ? 26.271 10.161 -49.889 1.00 67.25 473 PRO A N 1
ATOM 3907 C CA . PRO A 1 473 ? 27.715 10.365 -49.926 1.00 67.25 473 PRO A CA 1
ATOM 3908 C C . PRO A 1 473 ? 28.063 11.794 -49.475 1.00 67.25 473 PRO A C 1
ATOM 3910 O O . PRO A 1 473 ? 27.308 12.728 -49.764 1.00 67.25 473 PRO A O 1
ATOM 3913 N N . PRO A 1 474 ? 29.172 11.980 -48.734 1.00 63.09 474 PRO A N 1
ATOM 3914 C CA . PRO A 1 474 ? 29.506 13.267 -48.140 1.00 63.09 474 PRO A CA 1
ATOM 3915 C C . PRO A 1 474 ? 29.577 14.350 -49.218 1.00 63.09 474 PRO A C 1
ATOM 3917 O O . PRO A 1 474 ? 30.268 14.189 -50.222 1.00 63.09 474 PRO A O 1
ATOM 3920 N N . SER A 1 475 ? 28.853 15.450 -48.992 1.00 62.84 475 SER A N 1
ATOM 3921 C CA . SER A 1 475 ? 28.833 16.602 -49.893 1.00 62.84 475 SER A CA 1
ATOM 3922 C C . SER A 1 475 ? 30.255 17.071 -50.220 1.00 62.84 475 SER A C 1
ATOM 3924 O O . SER A 1 475 ? 31.050 17.359 -49.322 1.00 62.84 475 SER A O 1
ATOM 3926 N N . THR A 1 476 ? 30.552 17.197 -51.513 1.00 63.50 476 THR A N 1
ATOM 3927 C CA . THR A 1 476 ? 31.784 17.793 -52.053 1.00 63.50 476 THR A CA 1
ATOM 3928 C C . THR A 1 476 ? 31.840 19.314 -51.872 1.00 63.50 476 THR A C 1
ATOM 3930 O O . THR A 1 476 ? 32.838 19.935 -52.234 1.00 63.50 476 THR A O 1
ATOM 3933 N N . SER A 1 477 ? 30.809 19.945 -51.288 1.00 58.38 477 SER A N 1
ATOM 3934 C CA . SER A 1 477 ? 30.790 21.394 -51.077 1.00 58.38 477 SER A CA 1
ATOM 3935 C C . SER A 1 477 ? 31.844 21.819 -50.046 1.00 58.38 477 SER A C 1
ATOM 3937 O O . SER A 1 477 ? 31.858 21.343 -48.906 1.00 58.38 477 SER A O 1
ATOM 3939 N N . LEU A 1 478 ? 32.698 22.771 -50.422 1.00 57.84 478 LEU A N 1
ATOM 3940 C CA . LEU A 1 478 ? 33.740 23.317 -49.547 1.00 57.84 478 LEU A CA 1
ATOM 3941 C C . LEU A 1 478 ? 33.192 24.309 -48.499 1.00 57.84 478 LEU A C 1
ATOM 3943 O O . LEU A 1 478 ? 33.871 24.578 -47.502 1.00 57.84 478 LEU A O 1
ATOM 3947 N N . SER A 1 479 ? 31.964 24.819 -48.676 1.00 73.75 479 SER A N 1
ATOM 3948 C CA . SER A 1 479 ? 31.355 25.807 -47.777 1.00 73.75 479 SER A CA 1
ATOM 3949 C C . SER A 1 479 ? 30.809 25.171 -46.489 1.00 73.75 479 SER A C 1
ATOM 3951 O O . SER A 1 479 ? 30.272 24.061 -46.472 1.00 73.75 479 SER A O 1
ATOM 3953 N N . TYR A 1 480 ? 30.952 25.876 -45.360 1.00 72.88 480 TYR A N 1
ATOM 3954 C CA . TYR A 1 480 ? 30.429 25.418 -44.065 1.00 72.88 480 TYR A CA 1
ATOM 3955 C C . TYR A 1 480 ? 28.901 25.274 -44.085 1.00 72.88 480 TYR A C 1
ATOM 3957 O O . TYR A 1 480 ? 28.378 24.273 -43.596 1.00 72.88 480 TYR A O 1
ATOM 3965 N N . ALA A 1 481 ? 28.207 26.226 -44.716 1.00 70.81 481 ALA A N 1
ATOM 3966 C CA . ALA A 1 481 ? 26.760 26.188 -44.893 1.00 70.81 481 ALA A CA 1
ATOM 3967 C C . ALA A 1 481 ? 26.313 24.949 -45.688 1.00 70.81 481 ALA A C 1
ATOM 3969 O O . ALA A 1 481 ? 25.412 24.243 -45.242 1.00 70.81 481 ALA A O 1
ATOM 3970 N N . GLY A 1 482 ? 27.003 24.613 -46.787 1.00 74.44 482 GLY A N 1
ATOM 3971 C CA . GLY A 1 482 ? 26.707 23.423 -47.592 1.00 74.44 482 GLY A CA 1
ATOM 3972 C C . GLY A 1 482 ? 26.946 22.110 -46.839 1.00 74.44 482 GLY A C 1
ATOM 3973 O O . GLY A 1 482 ? 26.119 21.199 -46.892 1.00 74.44 482 GLY A O 1
ATOM 3974 N N . ARG A 1 483 ? 28.015 22.028 -46.031 1.00 71.06 483 ARG A N 1
ATOM 3975 C CA . ARG A 1 483 ? 28.259 20.867 -45.150 1.00 71.06 483 ARG A CA 1
ATOM 3976 C C . ARG A 1 483 ? 27.206 20.722 -44.052 1.00 71.06 483 ARG A C 1
ATOM 3978 O O . ARG A 1 483 ? 26.792 19.604 -43.753 1.00 71.06 483 ARG A O 1
ATOM 3985 N N . MET A 1 484 ? 26.770 21.824 -43.443 1.00 74.50 484 MET A N 1
ATOM 3986 C CA . MET A 1 484 ? 25.730 21.790 -42.409 1.00 74.50 484 MET A CA 1
ATOM 3987 C C . MET A 1 484 ? 24.353 21.461 -42.990 1.00 74.50 484 MET A C 1
ATOM 3989 O O . MET A 1 484 ? 23.612 20.710 -42.361 1.00 74.50 484 MET A O 1
ATOM 3993 N N . ALA A 1 485 ? 24.036 21.949 -44.192 1.00 75.12 485 ALA A N 1
ATOM 3994 C CA . ALA A 1 485 ? 22.824 21.583 -44.919 1.00 75.12 485 ALA A CA 1
ATOM 3995 C C . ALA A 1 485 ? 22.807 20.085 -45.261 1.00 75.12 485 ALA A C 1
ATOM 3997 O O . ALA A 1 485 ? 21.859 19.395 -44.903 1.00 75.12 485 ALA A O 1
ATOM 3998 N N . SER A 1 486 ? 23.903 19.554 -45.814 1.00 73.75 486 SER A N 1
ATOM 3999 C CA . SER A 1 486 ? 24.047 18.120 -46.117 1.00 73.75 486 SER A CA 1
ATOM 4000 C C . SER A 1 486 ? 23.956 17.237 -44.863 1.00 73.75 486 SER A C 1
ATOM 4002 O O . SER A 1 486 ? 23.356 16.160 -44.888 1.00 73.75 486 SER A O 1
ATOM 4004 N N . ARG A 1 487 ? 24.489 17.703 -43.723 1.00 73.81 487 ARG A N 1
ATOM 4005 C CA . ARG A 1 487 ? 24.349 17.002 -42.438 1.00 73.81 487 ARG A CA 1
ATOM 4006 C C . ARG A 1 487 ? 22.906 17.009 -41.930 1.00 73.81 487 ARG A C 1
ATOM 4008 O O . ARG A 1 487 ? 22.426 15.964 -41.510 1.00 73.81 487 ARG A O 1
ATOM 4015 N N . ARG A 1 488 ? 22.210 18.151 -42.002 1.00 77.12 488 ARG A N 1
ATOM 4016 C CA . ARG A 1 488 ? 20.784 18.248 -41.641 1.00 77.12 488 ARG A CA 1
ATOM 4017 C C . ARG A 1 488 ? 19.927 17.356 -42.531 1.00 77.12 488 ARG A C 1
ATOM 4019 O O . ARG A 1 488 ? 19.076 16.657 -42.008 1.00 77.12 488 ARG A O 1
ATOM 4026 N N . GLU A 1 489 ? 20.197 17.327 -43.833 1.00 77.81 489 GLU A N 1
ATOM 4027 C CA . GLU A 1 489 ? 19.515 16.457 -44.796 1.00 77.81 489 GLU A CA 1
ATOM 4028 C C . GLU A 1 489 ? 19.751 14.969 -44.487 1.00 77.81 489 GLU A C 1
ATOM 4030 O O . GLU A 1 489 ? 18.819 14.169 -44.516 1.00 77.81 489 GLU A O 1
ATOM 4035 N N . SER A 1 490 ? 20.979 14.599 -44.110 1.00 74.62 490 SER A N 1
ATOM 4036 C CA . SER A 1 490 ? 21.306 13.237 -43.666 1.00 74.62 490 SER A CA 1
ATOM 4037 C C . SER A 1 490 ? 20.558 12.862 -42.381 1.00 74.62 490 SER A C 1
ATOM 4039 O O . SER A 1 490 ? 19.958 11.791 -42.308 1.00 74.62 490 SER A O 1
ATOM 4041 N N . ASP A 1 491 ? 20.544 13.753 -41.385 1.00 75.88 491 ASP A N 1
ATOM 4042 C CA . ASP A 1 491 ? 19.826 13.548 -40.120 1.00 75.88 491 ASP A CA 1
ATOM 4043 C C . ASP A 1 491 ? 18.300 13.500 -40.331 1.00 75.88 491 ASP A C 1
ATOM 4045 O O . ASP A 1 491 ? 17.601 12.742 -39.656 1.00 75.88 491 ASP A O 1
ATOM 4049 N N . GLU A 1 492 ? 17.771 14.289 -41.272 1.00 79.50 492 GLU A N 1
ATOM 4050 C CA . GLU A 1 492 ? 16.362 14.286 -41.679 1.00 79.50 492 GLU A CA 1
ATOM 4051 C C . GLU A 1 492 ? 15.993 12.961 -42.352 1.00 79.50 492 GLU A C 1
ATOM 4053 O O . GLU A 1 492 ? 14.995 12.352 -41.986 1.00 79.50 492 GLU A O 1
ATOM 4058 N N . ARG A 1 493 ? 16.838 12.440 -43.249 1.00 77.50 493 ARG A N 1
ATOM 4059 C CA . ARG A 1 493 ? 16.626 11.133 -43.891 1.00 77.50 493 ARG A CA 1
ATOM 4060 C C . ARG A 1 493 ? 16.693 9.972 -42.912 1.00 77.50 493 ARG A C 1
ATOM 4062 O O . ARG A 1 493 ? 15.883 9.056 -43.010 1.00 77.50 493 ARG A O 1
ATOM 4069 N N . VAL A 1 494 ? 17.608 10.003 -41.941 1.00 78.19 494 VAL A N 1
ATOM 4070 C CA . VAL A 1 494 ? 17.643 8.996 -40.866 1.00 78.19 494 VAL A CA 1
ATOM 4071 C C . VAL A 1 494 ? 16.375 9.086 -40.013 1.00 78.19 494 VAL A C 1
ATOM 4073 O O . VAL A 1 494 ? 15.793 8.055 -39.680 1.00 78.19 494 VAL A O 1
ATOM 4076 N N . ARG A 1 495 ? 15.895 10.298 -39.701 1.00 78.12 495 ARG A N 1
ATOM 4077 C CA . ARG A 1 495 ? 14.614 10.491 -39.001 1.00 78.12 495 ARG A CA 1
ATOM 4078 C C . ARG A 1 495 ? 13.429 9.985 -39.817 1.00 78.12 495 ARG A C 1
ATOM 4080 O O . ARG A 1 495 ? 12.604 9.275 -39.258 1.00 78.12 495 ARG A O 1
ATOM 4087 N N . GLN A 1 496 ? 13.373 10.274 -41.112 1.00 81.75 496 GLN A N 1
ATOM 4088 C CA . GLN A 1 496 ? 12.331 9.787 -42.016 1.00 81.75 496 GLN A CA 1
ATOM 4089 C C . GLN A 1 496 ? 12.378 8.266 -42.164 1.00 81.75 496 GLN A C 1
ATOM 4091 O O . GLN A 1 496 ? 11.338 7.626 -42.089 1.00 81.75 496 GLN A O 1
ATOM 4096 N N . HIS A 1 497 ? 13.563 7.664 -42.288 1.00 81.69 497 HIS A N 1
ATOM 4097 C CA . HIS A 1 497 ? 13.719 6.211 -42.339 1.00 81.69 497 HIS A CA 1
ATOM 4098 C C . HIS A 1 497 ? 13.272 5.550 -41.034 1.00 81.69 497 HIS A C 1
ATOM 4100 O O . HIS A 1 497 ? 12.544 4.561 -41.072 1.00 81.69 497 HIS A O 1
ATOM 4106 N N . ASN A 1 498 ? 13.653 6.112 -39.883 1.00 78.88 498 ASN A N 1
ATOM 4107 C CA . ASN A 1 498 ? 13.224 5.627 -38.572 1.00 78.88 498 ASN A CA 1
ATOM 4108 C C . ASN A 1 498 ? 11.718 5.808 -38.366 1.00 78.88 498 ASN A C 1
ATOM 4110 O O . ASN A 1 498 ? 11.062 4.909 -37.857 1.00 78.88 498 ASN A O 1
ATOM 4114 N N . ALA A 1 499 ? 11.153 6.943 -38.783 1.00 78.88 499 ALA A N 1
ATOM 4115 C CA . ALA A 1 499 ? 9.720 7.201 -38.730 1.00 78.88 499 ALA A CA 1
ATOM 4116 C C . ALA A 1 499 ? 8.952 6.264 -39.666 1.00 78.88 499 ALA A C 1
ATOM 4118 O O . ALA A 1 499 ? 7.918 5.745 -39.274 1.00 78.88 499 ALA A O 1
ATOM 4119 N N . HIS A 1 500 ? 9.482 5.983 -40.857 1.00 81.50 500 HIS A N 1
ATOM 4120 C CA . HIS A 1 500 ? 8.894 5.056 -41.815 1.00 81.50 500 HIS A CA 1
ATOM 4121 C C . HIS A 1 500 ? 8.986 3.605 -41.334 1.00 81.50 500 HIS A C 1
ATOM 4123 O O . HIS A 1 500 ? 8.005 2.880 -41.428 1.00 81.50 500 HIS A O 1
ATOM 4129 N N . THR A 1 501 ? 10.108 3.178 -40.745 1.00 78.81 501 THR A N 1
ATOM 4130 C CA . THR A 1 501 ? 10.225 1.856 -40.096 1.00 78.81 501 THR A CA 1
ATOM 4131 C C . THR A 1 501 ? 9.326 1.747 -38.869 1.00 78.81 501 THR A C 1
ATOM 4133 O O . THR A 1 501 ? 8.722 0.704 -38.643 1.00 78.81 501 THR A O 1
ATOM 4136 N N . HIS A 1 502 ? 9.166 2.817 -38.088 1.00 75.75 502 HIS A N 1
ATOM 4137 C CA . HIS A 1 502 ? 8.191 2.837 -37.000 1.00 75.75 502 HIS A CA 1
ATOM 4138 C C . HIS A 1 502 ? 6.753 2.796 -37.516 1.00 75.75 502 HIS A C 1
ATOM 4140 O O . HIS A 1 502 ? 5.953 2.053 -36.963 1.00 75.75 502 HIS A O 1
ATOM 4146 N N . ALA A 1 503 ? 6.425 3.558 -38.559 1.00 77.19 503 ALA A N 1
ATOM 4147 C CA . ALA A 1 503 ? 5.100 3.605 -39.165 1.00 77.19 503 ALA A CA 1
ATOM 4148 C C . ALA A 1 503 ? 4.738 2.263 -39.804 1.00 77.19 503 ALA A C 1
ATOM 4150 O O . ALA A 1 503 ? 3.666 1.750 -39.523 1.00 77.19 503 ALA A O 1
ATOM 4151 N N . THR A 1 504 ? 5.657 1.638 -40.542 1.00 80.00 504 THR A N 1
ATOM 4152 C CA . THR A 1 504 ? 5.486 0.287 -41.103 1.00 80.00 504 THR A CA 1
ATOM 4153 C C . THR A 1 504 ? 5.402 -0.779 -40.017 1.00 80.00 504 THR A C 1
ATOM 4155 O O . THR A 1 504 ? 4.558 -1.663 -40.110 1.00 80.00 504 THR A O 1
ATOM 4158 N N . ASN A 1 505 ? 6.189 -0.686 -38.938 1.00 70.62 505 ASN A N 1
ATOM 4159 C CA . ASN A 1 505 ? 6.014 -1.561 -37.775 1.00 70.62 505 ASN A CA 1
ATOM 4160 C C . ASN A 1 505 ? 4.640 -1.346 -37.116 1.00 70.62 505 ASN A C 1
ATOM 4162 O O . ASN A 1 505 ? 3.986 -2.317 -36.748 1.00 70.62 505 ASN A O 1
ATOM 4166 N N . MET A 1 506 ? 4.178 -0.098 -36.992 1.00 65.19 506 MET A N 1
ATOM 4167 C CA . MET A 1 506 ? 2.865 0.248 -36.439 1.00 65.19 506 MET A CA 1
ATOM 4168 C C . MET A 1 506 ? 1.704 -0.180 -37.354 1.00 65.19 506 MET A C 1
ATOM 4170 O O . MET A 1 506 ? 0.687 -0.641 -36.849 1.00 65.19 506 MET A O 1
ATOM 4174 N N . GLU A 1 507 ? 1.843 -0.092 -38.677 1.00 69.00 507 GLU A N 1
ATOM 4175 C CA . GLU A 1 507 ? 0.892 -0.621 -39.666 1.00 69.00 507 GLU A CA 1
ATOM 4176 C C . GLU A 1 507 ? 0.861 -2.149 -39.657 1.00 69.00 507 GLU A C 1
ATOM 4178 O O . GLU A 1 507 ? -0.218 -2.743 -39.632 1.00 69.00 507 GLU A O 1
ATOM 4183 N N . ALA A 1 508 ? 2.023 -2.798 -39.562 1.00 64.69 508 ALA A N 1
ATOM 4184 C CA . ALA A 1 508 ? 2.110 -4.243 -39.371 1.00 64.69 508 ALA A CA 1
ATOM 4185 C C . ALA A 1 508 ? 1.436 -4.684 -38.056 1.00 64.69 508 ALA A C 1
ATOM 4187 O O . ALA A 1 508 ? 0.828 -5.752 -37.995 1.00 64.69 508 ALA A O 1
ATOM 4188 N N . LEU A 1 509 ? 1.483 -3.840 -37.019 1.00 60.16 509 LEU A N 1
ATOM 4189 C CA . LEU A 1 509 ? 0.764 -4.024 -35.755 1.00 60.16 509 LEU A CA 1
ATOM 4190 C C . LEU A 1 509 ? -0.749 -3.742 -35.872 1.00 60.16 509 LEU A C 1
ATOM 4192 O O . LEU A 1 509 ? -1.530 -4.403 -35.183 1.00 60.16 509 LEU A O 1
ATOM 4196 N N . LYS A 1 510 ? -1.193 -2.823 -36.747 1.00 59.38 510 LYS A N 1
ATOM 4197 C CA . LYS A 1 510 ? -2.623 -2.570 -37.033 1.00 59.38 510 LYS A CA 1
ATOM 4198 C C . LYS A 1 510 ? -3.296 -3.776 -37.693 1.00 59.38 510 LYS A C 1
ATOM 4200 O O . LYS A 1 510 ? -4.415 -4.105 -37.321 1.00 59.38 510 LYS A O 1
ATOM 4205 N N . GLY A 1 511 ? -2.599 -4.484 -38.584 1.00 59.56 511 GLY A N 1
ATOM 4206 C CA . GLY A 1 511 ? -3.110 -5.713 -39.210 1.00 59.56 511 GLY A CA 1
ATOM 4207 C C . GLY A 1 511 ? -3.269 -6.907 -38.254 1.00 59.56 511 GLY A C 1
ATOM 4208 O O . GLY A 1 511 ? -3.981 -7.853 -38.575 1.00 59.56 511 GLY A O 1
ATOM 4209 N N . SER A 1 512 ? -2.639 -6.879 -37.070 1.00 55.16 512 SER A N 1
ATOM 4210 C CA . SER A 1 512 ? -2.674 -7.979 -36.089 1.00 55.16 512 SER A CA 1
ATOM 4211 C C . SER A 1 512 ? -3.459 -7.662 -34.810 1.00 55.16 512 SER A C 1
ATOM 4213 O O . SER A 1 512 ? -3.397 -8.432 -33.847 1.00 55.16 512 SER A O 1
ATOM 4215 N N . SER A 1 513 ? -4.130 -6.512 -34.749 1.00 55.72 513 SER A N 1
ATOM 4216 C CA . SER A 1 513 ? -4.780 -6.013 -33.535 1.00 55.72 513 SER A CA 1
ATOM 4217 C C . SER A 1 513 ? -6.294 -5.969 -33.710 1.00 55.72 513 SER A C 1
ATOM 4219 O O . SER A 1 513 ? -6.806 -5.566 -34.746 1.00 55.72 513 SER A O 1
ATOM 4221 N N . ASN A 1 514 ? -7.025 -6.396 -32.681 1.00 65.19 514 ASN A N 1
ATOM 4222 C CA . ASN A 1 514 ? -8.483 -6.440 -32.696 1.00 65.19 514 ASN A CA 1
ATOM 4223 C C . ASN A 1 514 ? -9.025 -4.998 -32.793 1.00 65.19 514 ASN A C 1
ATOM 4225 O O . ASN A 1 514 ? -8.825 -4.220 -31.856 1.00 65.19 514 ASN A O 1
ATOM 4229 N N . LEU A 1 515 ? -9.656 -4.626 -33.917 1.00 66.44 515 LEU A N 1
ATOM 4230 C CA . LEU A 1 515 ? -10.042 -3.238 -34.239 1.00 66.44 515 LEU A CA 1
ATOM 4231 C C . LEU A 1 515 ? -10.862 -2.570 -33.130 1.00 66.44 515 LEU A C 1
ATOM 4233 O O . LEU A 1 515 ? -10.691 -1.385 -32.865 1.00 66.44 515 LEU A O 1
ATOM 4237 N N . HIS A 1 516 ? -11.675 -3.346 -32.414 1.00 65.12 516 HIS A N 1
ATOM 4238 C CA . HIS A 1 516 ? -12.491 -2.857 -31.307 1.00 65.12 516 HIS A CA 1
ATOM 4239 C C . HIS A 1 516 ? -11.660 -2.395 -30.096 1.00 65.12 516 HIS A C 1
ATOM 4241 O O . HIS A 1 516 ? -12.043 -1.463 -29.397 1.00 65.12 516 HIS A O 1
ATOM 4247 N N . VAL A 1 517 ? -10.505 -3.023 -29.849 1.00 62.91 517 VAL A N 1
ATOM 4248 C CA . VAL A 1 517 ? -9.589 -2.662 -28.752 1.00 62.91 517 VAL A CA 1
ATOM 4249 C C . VAL A 1 517 ? -8.772 -1.428 -29.119 1.00 62.91 517 VAL A C 1
ATOM 4251 O O . VAL A 1 517 ? -8.525 -0.593 -28.256 1.00 62.91 517 VAL A O 1
ATOM 4254 N N . VAL A 1 518 ? -8.386 -1.296 -30.391 1.00 64.94 518 VAL A N 1
ATOM 4255 C CA . VAL A 1 518 ? -7.706 -0.097 -30.901 1.00 64.94 518 VAL A CA 1
ATOM 4256 C C . VAL A 1 518 ? -8.665 1.092 -30.881 1.00 64.94 518 VAL A C 1
ATOM 4258 O O . VAL A 1 518 ? -8.309 2.125 -30.339 1.00 64.94 518 VAL A O 1
ATOM 4261 N N . ALA A 1 519 ? -9.911 0.916 -31.331 1.00 73.75 519 ALA A N 1
ATOM 4262 C CA . ALA A 1 519 ? -10.936 1.958 -31.284 1.00 73.75 519 ALA A CA 1
ATOM 4263 C C . ALA A 1 519 ? -11.257 2.407 -29.849 1.00 73.75 519 ALA A C 1
ATOM 4265 O O . ALA A 1 519 ? -11.376 3.599 -29.590 1.00 73.75 519 ALA A O 1
ATOM 4266 N N . VAL A 1 520 ? -11.347 1.472 -28.894 1.00 72.19 520 VAL A N 1
ATOM 4267 C CA . VAL A 1 520 ? -11.567 1.804 -27.475 1.00 72.19 520 VAL A CA 1
ATOM 4268 C C . VAL A 1 520 ? -10.334 2.472 -26.863 1.00 72.19 520 VAL A C 1
ATOM 4270 O O . VAL A 1 520 ? -10.481 3.429 -26.111 1.00 72.19 520 VAL A O 1
ATOM 4273 N N . ALA A 1 521 ? -9.120 2.020 -27.185 1.00 67.56 521 ALA A N 1
ATOM 4274 C CA . ALA A 1 521 ? -7.894 2.664 -26.718 1.00 67.56 521 ALA A CA 1
ATOM 4275 C C . ALA A 1 521 ? -7.741 4.079 -27.295 1.00 67.56 521 ALA A C 1
ATOM 4277 O O . ALA A 1 521 ? -7.410 4.996 -26.549 1.00 67.56 521 ALA A O 1
ATOM 4278 N N . ASP A 1 522 ? -8.039 4.275 -28.578 1.00 76.25 522 ASP A N 1
ATOM 4279 C CA . ASP A 1 522 ? -8.016 5.582 -29.232 1.00 76.25 522 ASP A CA 1
ATOM 4280 C C . ASP A 1 522 ? -9.117 6.498 -28.680 1.00 76.25 522 ASP A C 1
ATOM 4282 O O . ASP A 1 522 ? -8.849 7.670 -28.430 1.00 76.25 522 ASP A O 1
ATOM 4286 N N . ALA A 1 523 ? -10.311 5.972 -28.381 1.00 79.75 523 ALA A N 1
ATOM 4287 C CA . ALA A 1 523 ? -11.379 6.718 -27.712 1.00 79.75 523 ALA A CA 1
ATOM 4288 C C . ALA A 1 523 ? -10.992 7.127 -26.280 1.00 79.75 523 ALA A C 1
ATOM 4290 O O . ALA A 1 523 ? -11.204 8.271 -25.886 1.00 79.75 523 ALA A O 1
ATOM 4291 N N . VAL A 1 524 ? -10.356 6.233 -25.516 1.00 75.06 524 VAL A N 1
ATOM 4292 C CA . VAL A 1 524 ? -9.847 6.534 -24.168 1.00 75.06 524 VAL A CA 1
ATOM 4293 C C . VAL A 1 524 ? -8.703 7.544 -24.228 1.00 75.06 524 VAL A C 1
ATOM 4295 O O . VAL A 1 524 ? -8.656 8.458 -23.414 1.00 75.06 524 VAL A O 1
ATOM 4298 N N . VAL A 1 525 ? -7.787 7.433 -25.192 1.00 77.38 525 VAL A N 1
ATOM 4299 C CA . VAL A 1 525 ? -6.707 8.412 -25.385 1.00 77.38 525 VAL A CA 1
ATOM 4300 C C . VAL A 1 525 ? -7.265 9.759 -25.844 1.00 77.38 525 VAL A C 1
ATOM 4302 O O . VAL A 1 525 ? -6.762 10.791 -25.402 1.00 77.38 525 VAL A O 1
ATOM 4305 N N . ALA A 1 526 ? -8.305 9.776 -26.678 1.00 81.56 526 ALA A N 1
ATOM 4306 C CA . ALA A 1 526 ? -8.992 10.993 -27.093 1.00 81.56 526 ALA A CA 1
ATOM 4307 C C . ALA A 1 526 ? -9.702 11.671 -25.912 1.00 81.56 526 ALA A C 1
ATOM 4309 O O . ALA A 1 526 ? -9.534 12.874 -25.730 1.00 81.56 526 ALA A O 1
ATOM 4310 N N . GLU A 1 527 ? -10.409 10.919 -25.065 1.00 77.38 527 GLU A N 1
ATOM 4311 C CA . GLU A 1 527 ? -11.038 11.457 -23.852 1.00 77.38 527 GLU A CA 1
ATOM 4312 C C . GLU A 1 527 ? -10.009 11.891 -22.804 1.00 77.38 527 GLU A C 1
ATOM 4314 O O . GLU A 1 527 ? -10.101 12.991 -22.269 1.00 77.38 527 GLU A O 1
ATOM 4319 N N . CYS A 1 528 ? -8.941 11.122 -22.581 1.00 70.69 528 CYS A N 1
ATOM 4320 C CA . CYS A 1 528 ? -7.833 11.560 -21.733 1.00 70.69 528 CYS A CA 1
ATOM 4321 C C . CYS A 1 528 ? -7.167 12.828 -22.282 1.00 70.69 528 CYS A C 1
ATOM 4323 O O . CYS A 1 528 ? -6.800 13.696 -21.500 1.00 70.69 528 CYS A O 1
ATOM 4325 N N . ARG A 1 529 ? -7.029 12.981 -23.607 1.00 73.44 529 ARG A N 1
ATOM 4326 C CA . ARG A 1 529 ? -6.542 14.228 -24.219 1.00 73.44 529 ARG A CA 1
ATOM 4327 C C . ARG A 1 529 ? -7.530 15.373 -24.058 1.00 73.44 529 ARG A C 1
ATOM 4329 O O . ARG A 1 529 ? -7.074 16.481 -23.828 1.00 73.44 529 ARG A O 1
ATOM 4336 N N . LYS A 1 530 ? -8.842 15.141 -24.130 1.00 76.38 530 LYS A N 1
ATOM 4337 C CA . LYS A 1 530 ? -9.845 16.169 -23.816 1.00 76.38 530 LYS A CA 1
ATOM 4338 C C . LYS A 1 530 ? -9.779 16.587 -22.353 1.00 76.38 530 LYS A C 1
ATOM 4340 O O . LYS A 1 530 ? -9.794 17.776 -22.092 1.00 76.38 530 LYS A O 1
ATOM 4345 N N . ILE A 1 531 ? -9.627 15.649 -21.419 1.00 73.75 531 ILE A N 1
ATOM 4346 C CA . ILE A 1 531 ? -9.479 15.937 -19.983 1.00 73.75 531 ILE A CA 1
ATOM 4347 C C . ILE A 1 531 ? -8.166 16.676 -19.711 1.00 73.75 531 ILE A C 1
ATOM 4349 O O . ILE A 1 531 ? -8.155 17.654 -18.973 1.00 73.75 531 ILE A O 1
ATOM 4353 N N . VAL A 1 532 ? -7.062 16.249 -20.329 1.00 67.06 532 VAL A N 1
ATOM 4354 C CA . VAL A 1 532 ? -5.761 16.921 -20.209 1.00 67.06 532 VAL A CA 1
ATOM 4355 C C . VAL A 1 532 ? -5.797 18.297 -20.861 1.00 67.06 532 VAL A C 1
ATOM 4357 O O . VAL A 1 532 ? -5.270 19.226 -20.275 1.00 67.06 532 VAL A O 1
ATOM 4360 N N . ASN A 1 533 ? -6.443 18.470 -22.014 1.00 65.88 533 ASN A N 1
ATOM 4361 C CA . ASN A 1 533 ? -6.573 19.773 -22.662 1.00 65.88 533 ASN A CA 1
ATOM 4362 C C . ASN A 1 533 ? -7.562 20.680 -21.927 1.00 65.88 533 ASN A C 1
ATOM 4364 O O . ASN A 1 533 ? -7.292 21.863 -21.838 1.00 65.88 533 ASN A O 1
ATOM 4368 N N . ALA A 1 534 ? -8.647 20.162 -21.348 1.00 63.72 534 ALA A N 1
ATOM 4369 C CA . ALA A 1 534 ? -9.577 20.925 -20.512 1.00 63.72 534 ALA A CA 1
ATOM 4370 C C . ALA A 1 534 ? -8.934 21.330 -19.176 1.00 63.72 534 ALA A C 1
ATOM 4372 O O . ALA A 1 534 ? -9.060 22.473 -18.748 1.00 63.72 534 ALA A O 1
ATOM 4373 N N . GLY A 1 535 ? -8.167 20.428 -18.554 1.00 56.38 535 GLY A N 1
ATOM 4374 C CA . GLY A 1 535 ? -7.341 20.734 -17.384 1.00 56.38 535 GLY A CA 1
ATOM 4375 C C . GLY A 1 535 ? -6.164 21.656 -17.713 1.00 56.38 535 GLY A C 1
ATOM 4376 O O . GLY A 1 535 ? -5.781 22.478 -16.889 1.00 56.38 535 GLY A O 1
ATOM 4377 N N . SER A 1 536 ? -5.622 21.571 -18.931 1.00 54.50 536 SER A N 1
ATOM 4378 C CA . SER A 1 536 ? -4.573 22.465 -19.424 1.00 54.50 536 SER A CA 1
ATOM 4379 C C . SER A 1 536 ? -5.122 23.815 -19.881 1.00 54.50 536 SER A C 1
ATOM 4381 O O . SER A 1 536 ? -4.368 24.769 -19.809 1.00 54.50 536 SER A O 1
ATOM 4383 N N . LEU A 1 537 ? -6.389 23.922 -20.297 1.00 52.69 537 LEU A N 1
ATOM 4384 C CA . LEU A 1 537 ? -7.104 25.183 -20.544 1.00 52.69 537 LEU A CA 1
ATOM 4385 C C . LEU A 1 537 ? -7.423 25.885 -19.219 1.00 52.69 537 LEU A C 1
ATOM 4387 O O . LEU A 1 537 ? -7.240 27.087 -19.113 1.00 52.69 537 LEU A O 1
ATOM 4391 N N . ALA A 1 538 ? -7.783 25.133 -18.172 1.00 52.00 538 ALA A N 1
ATOM 4392 C CA . ALA A 1 538 ? -7.919 25.664 -16.811 1.00 52.00 538 ALA A CA 1
ATOM 4393 C C . ALA A 1 538 ? -6.572 26.066 -16.164 1.00 52.00 538 ALA A C 1
ATOM 4395 O O . ALA A 1 538 ? -6.558 26.803 -15.182 1.00 52.00 538 ALA A O 1
ATOM 4396 N N . MET A 1 539 ? -5.442 25.583 -16.700 1.00 48.62 539 MET A N 1
ATOM 4397 C CA . MET A 1 539 ? -4.076 25.947 -16.285 1.00 48.62 539 MET A CA 1
ATOM 4398 C C . MET A 1 539 ? -3.338 26.842 -17.295 1.00 48.62 539 MET A C 1
ATOM 4400 O O . MET A 1 539 ? -2.204 27.250 -17.038 1.00 48.62 539 MET A O 1
ATOM 4404 N N . GLN A 1 540 ? -3.962 27.171 -18.427 1.00 49.25 540 GLN A N 1
ATOM 4405 C CA . GLN A 1 540 ? -3.516 28.227 -19.321 1.00 49.25 540 GLN A CA 1
ATOM 4406 C C . GLN A 1 540 ? -4.080 29.532 -18.770 1.00 49.25 540 GLN A C 1
ATOM 4408 O O . GLN A 1 540 ? -5.130 30.005 -19.184 1.00 49.25 540 GLN A O 1
ATOM 4413 N N . LEU A 1 541 ? -3.357 30.125 -17.820 1.00 54.62 541 LEU A N 1
ATOM 4414 C CA . LEU A 1 541 ? -3.298 31.581 -17.808 1.00 54.62 541 LEU A CA 1
ATOM 4415 C C . LEU A 1 541 ? -2.823 31.988 -19.205 1.00 54.62 541 LEU A C 1
ATOM 4417 O O . LEU A 1 541 ? -1.816 31.441 -19.679 1.00 54.62 541 LEU A O 1
ATOM 4421 N N . ASP A 1 542 ? -3.556 32.884 -19.866 1.00 50.81 542 ASP A N 1
ATOM 4422 C CA . ASP A 1 542 ? -3.061 33.527 -21.077 1.00 50.81 542 ASP A CA 1
ATOM 4423 C C . ASP A 1 542 ? -1.644 34.010 -20.776 1.00 50.81 542 ASP A C 1
ATOM 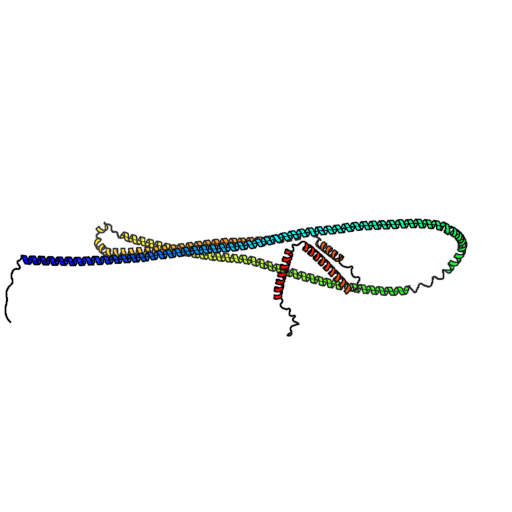4425 O O . ASP A 1 542 ? -1.396 34.712 -19.793 1.00 50.81 542 ASP A O 1
ATOM 4429 N N . ARG A 1 543 ? -0.675 33.555 -21.572 1.00 50.72 543 ARG A N 1
ATOM 4430 C CA . ARG A 1 543 ? 0.663 34.133 -21.530 1.00 50.72 543 ARG A CA 1
ATOM 4431 C C . ARG A 1 543 ? 0.528 35.545 -22.084 1.00 50.72 543 ARG A C 1
ATOM 4433 O O . ARG A 1 543 ? 0.702 35.734 -23.282 1.00 50.72 543 ARG A O 1
ATOM 4440 N N . SER A 1 544 ? 0.222 36.508 -21.225 1.00 48.41 544 SER A N 1
ATOM 4441 C CA . SER A 1 544 ? 0.554 37.896 -21.490 1.00 48.41 544 SER A CA 1
ATOM 4442 C C . SER A 1 544 ? 2.080 37.974 -21.559 1.00 48.41 544 SER A C 1
ATOM 4444 O O . SER A 1 544 ? 2.788 37.719 -20.581 1.00 48.41 544 SER A O 1
ATOM 4446 N N . ASP A 1 545 ? 2.620 38.219 -22.753 1.00 55.19 545 ASP A N 1
ATOM 4447 C CA . ASP A 1 545 ? 3.983 38.731 -22.851 1.00 55.19 545 ASP A CA 1
ATOM 4448 C C . ASP A 1 545 ? 3.939 40.104 -22.166 1.00 55.19 545 ASP A C 1
ATOM 4450 O O . ASP A 1 545 ? 3.114 40.943 -22.515 1.00 55.19 545 ASP A O 1
ATOM 4454 N N . LEU A 1 546 ? 4.797 40.341 -21.171 1.00 55.75 546 LEU A N 1
ATOM 4455 C CA . LEU A 1 546 ? 4.876 41.615 -20.431 1.00 55.75 546 LEU A CA 1
ATOM 4456 C C . LEU A 1 546 ? 5.181 42.828 -21.337 1.00 55.75 546 LEU A C 1
ATOM 4458 O O . LEU A 1 546 ? 5.225 43.956 -20.867 1.00 55.75 546 LEU A O 1
ATOM 4462 N N . ARG A 1 547 ? 5.436 42.590 -22.627 1.00 59.53 547 ARG A N 1
ATOM 4463 C CA . ARG A 1 547 ? 5.653 43.597 -23.669 1.00 59.53 547 ARG A CA 1
ATOM 4464 C C . ARG A 1 547 ? 4.375 44.073 -24.359 1.00 59.53 547 ARG A C 1
ATOM 4466 O O . ARG A 1 547 ? 4.432 45.089 -25.039 1.00 59.53 547 ARG A O 1
ATOM 4473 N N . ASP A 1 548 ? 3.267 43.359 -24.185 1.00 57.59 548 ASP A N 1
ATOM 4474 C CA . ASP A 1 548 ? 1.967 43.708 -24.769 1.00 57.59 548 ASP A CA 1
ATOM 4475 C C . ASP A 1 548 ? 1.063 44.456 -23.769 1.00 57.59 548 ASP A C 1
ATOM 4477 O O . ASP A 1 548 ? -0.108 44.697 -24.057 1.00 57.59 548 ASP A O 1
ATOM 4481 N N . ASP A 1 549 ? 1.590 44.826 -22.595 1.00 54.38 549 ASP A N 1
ATOM 4482 C CA . ASP A 1 549 ? 0.874 45.582 -21.566 1.00 54.38 549 ASP A CA 1
ATOM 4483 C C . ASP A 1 549 ? 1.054 47.099 -21.815 1.00 54.38 549 ASP A C 1
ATOM 4485 O O . ASP A 1 549 ? 2.161 47.615 -21.654 1.00 54.38 549 ASP A O 1
ATOM 4489 N N . PRO A 1 550 ? 0.014 47.852 -22.229 1.00 57.62 550 PRO A N 1
ATOM 4490 C CA . PRO A 1 550 ? 0.127 49.276 -22.573 1.00 57.62 550 PRO A CA 1
ATOM 4491 C C . PRO A 1 550 ? 0.329 50.206 -21.359 1.00 57.62 550 PRO A C 1
ATOM 4493 O O . PRO A 1 550 ? 0.252 51.425 -21.504 1.00 57.62 550 PRO A O 1
ATOM 4496 N N . ALA A 1 551 ? 0.561 49.646 -20.169 1.00 56.38 551 ALA A N 1
ATOM 4497 C CA . ALA A 1 551 ? 0.758 50.369 -18.915 1.00 56.38 551 ALA A CA 1
ATOM 4498 C C . ALA A 1 551 ? 2.145 50.146 -18.267 1.00 56.38 551 ALA A C 1
ATOM 4500 O O . ALA A 1 551 ? 2.318 50.507 -17.100 1.00 56.38 551 ALA A O 1
ATOM 4501 N N . ALA A 1 552 ? 3.116 49.576 -18.994 1.00 47.22 552 ALA A N 1
ATOM 4502 C CA . ALA A 1 552 ? 4.509 49.419 -18.552 1.00 47.22 552 ALA A CA 1
ATOM 4503 C C . ALA A 1 552 ? 5.467 50.424 -19.211 1.00 47.22 552 ALA A C 1
ATOM 4505 O O . ALA A 1 552 ? 5.368 50.623 -20.444 1.00 47.22 552 ALA A O 1
#

Radius of gyration: 72.12 Å; Cα contacts (8 Å, |Δi|>4): 80; chains: 1; bounding box: 204×70×203 Å

InterPro domains:
  IPR000048 IQ motif, EF-hand binding site [PF00612] (55-71)
  IPR000048 IQ motif, EF-hand binding site [PF00612] (111-127)
  IPR000048 IQ motif, EF-hand binding site [PF00612] (192-209)
  IPR000048 IQ motif, EF-hand binding site [PF00612] (268-286)
  IPR000048 IQ motif, EF-hand binding site [SM00015] (53-75)
  IPR000048 IQ motif, EF-hand binding site [SM00015] (80-102)
  IPR000048 IQ motif, EF-hand binding site [SM00015] (107-129)
  IPR000048 IQ motif, EF-hand binding site [SM00015] (155-177)
  IPR000048 IQ motif, EF-hand binding site [SM00015] (188-210)
  IPR000048 IQ motif, EF-hand binding site [SM00015] (234-256)
  IPR000048 IQ motif, EF-hand binding site [SM00015] (265-287)
  IPR051185 Abnormal Spindle-like Microcephaly-associated [PTHR22706] (29-180)

Secondary structure (DSSP, 8-state):
-------------HHHHHHHHHHHHHHHHHHHHHHHHHHHHHHHHHHHHHHHHHHHHHHHHHHHHHHHHHHHHHHHHHHHHHHHHHHHHHHHHHHHHHHHHHHHHHHHHHHHHHHHHHHHHHHHHHHHHHHHHHHHHHHHHHHHHHHHHHHHHHHHHHHHHHHHHHHHHHHHHHHHHHHHHHHHIIIIIHHHHHHHHHHHHHHHHHHHHHTTTTTSSTTSSSSHHHHHHHHHHHHHHHHHHHHHHHHHHHHHHHHHHHHHHHHHHHHHHHHHHHHHHHHHHHHHHHHHHHHHHHHHHHHHHHHHHHHHHHHHHHHHHHHHHHHHHHHHHHHHHHHHHHHHHHHHHTT---TTTGGGTTHHHHHHHHHHHHHHHHHHHHHHHHHHHHHHHHHHHHHHHHHHHHHHHHHHHHHHHHHHHHHHHHHHHHHHHHHHHHHHHHHHHHHHHHHHT----THHHHHHHHHHHHHHHHSPSPP---SHHHHHHHHHHHHHHHHHHHHHHHHHHHHHHHTTS-HHHHHHHHHHHHHHHHHHHHHHHTT------TTS-TT-

Mean predicted aligned error: 22.9 Å

Organism: Aphanomyces astaci (NCBI:txid112090)

Foldseek 3Di:
DDDDDDDDPDDPDPVNVVVVVVVVVVVVVVVVVVVVVVVVVVVVVVVVVVVVVVVVVVVVVVVVVVVVVVVVVVVVVVVVVVVVVVVVVVVVVVVVVVVVVVVVVVVVVVVVVVVVVVVVVVVVVVVVVVVVVVVVVVVVVVVVVVVVVVVVVVVVVVVVVVVVVVVVVVVVVVVVVVVVVVVCCVPPVVVVVVVCVVVVVVVVVVVVVVVVPVVPPPPPDPDPPVPVVVVVVVVVVVVVVVVVVVVVVVVVVVVVVVVVVVVVVVVVVVVVVVVVVVVVVVVVVVVVVVLVVVVVVLVVVVVVLVVQLVVLVVVLVVLVVVLVVLVVVLVVLVVVLVVLVVVVVVPDDDPVVVVVPCVVVCVVCVVVVVVSNVVSVVSSVVSVVSSVVSVVVSVVSVVVSVVSVVVNVVSVVVVVVSVVVVVVSVVVVVVVVVVVVVVVVVVVVCVVPVDPDCVVVVVVVVLVVVLVVQQDDQDPDPDPVSNVVSVVVSVVSVVVVVVVVVVVVVVVVVVVDDVVVVVVVVVVVVVVVVVVVVVVVVVDPPPPPPVPDPPD

Solvent-accessible surface area (backbone atoms only — not comparable to full-atom values): 30378 Å² total; per-residue (Å²): 138,86,86,91,86,84,87,87,92,75,83,78,48,74,70,53,53,51,50,51,49,54,49,50,53,49,51,52,50,51,50,49,50,51,51,51,50,53,50,50,53,50,52,52,54,52,52,50,51,52,51,53,49,54,51,49,52,51,52,51,52,52,52,52,48,54,53,47,52,53,50,53,52,51,53,55,50,50,53,54,52,49,53,52,48,52,50,52,52,51,52,51,53,51,51,54,51,50,52,53,51,50,54,52,47,51,54,51,48,53,51,50,52,52,52,50,51,53,50,55,51,49,52,52,50,53,50,52,49,52,52,50,52,52,52,52,50,50,52,51,51,52,52,51,52,53,53,50,54,56,48,51,54,51,49,52,54,51,49,53,49,50,52,51,49,53,51,54,52,50,51,52,50,51,53,49,51,50,52,53,46,53,49,42,40,67,72,44,46,53,59,45,50,60,48,44,61,57,47,47,71,60,40,66,72,52,52,71,67,53,71,72,62,72,77,72,76,83,83,82,85,74,78,79,65,62,64,63,60,52,58,58,50,54,57,54,51,55,53,50,55,54,53,52,53,54,55,53,51,54,52,49,55,52,50,51,52,52,51,52,53,51,51,52,53,51,50,53,52,48,52,54,51,50,54,52,48,54,52,50,52,51,52,52,54,53,49,54,49,52,55,52,51,54,53,50,56,51,52,52,51,52,50,54,52,49,54,51,48,54,50,48,52,47,53,47,52,50,46,53,50,50,43,53,50,44,52,50,55,37,52,51,43,52,50,52,43,50,53,58,49,52,62,55,58,73,68,65,80,56,83,71,59,63,76,73,69,47,61,72,62,44,63,66,44,47,58,56,51,50,51,50,52,52,50,52,50,52,50,42,50,51,41,54,50,51,40,51,52,37,54,52,51,41,55,52,43,52,51,52,44,56,51,45,52,49,53,49,53,50,49,52,53,50,49,54,52,50,51,52,55,49,50,52,52,50,52,53,50,53,51,51,52,49,52,53,51,49,53,50,50,53,49,52,50,50,62,74,67,55,74,91,69,65,57,67,61,48,53,54,48,52,53,53,50,54,50,57,73,71,32,71,80,80,71,88,53,88,46,69,67,53,45,52,49,50,48,50,52,32,55,48,49,48,50,49,51,52,50,48,53,49,48,51,51,50,50,59,47,56,79,73,46,63,64,70,59,53,53,49,50,50,50,50,50,48,49,51,47,49,51,50,48,52,54,44,52,77,65,49,68,80,82,73,57,84,84,77,47,96,86,117

Sequence (552 aa):
MCWLVRSHLEHNSEATMLQKFIKRKHECSTAAMMLQRVYRIHCVARSLRRLLASHRHALTIQRVYRGYVARVFVQELFVVMSLASTHIQAVFRSYTSRERTKSLRNRKTAGAVHMQRVFRGFQARKWVFWIRFHVASAIQIQRVARGLMGRQVRFENRMASRIGAAGRGYLARQVYKREVRKIRVRTVVVPAARTIQRVYRGFVVRKHLEEFRDQVEAAKAGERTVWRASIDRIKSHAALTVQCLVRSYFARLRVEAERAKQRGRHGQAAVVVQSAWRSYFNRKAVQSMRELMAIEVYARKFTALKDNLEMVQFDMADTMGDIAYMTKHRKKSLQQIHDLKQMRELSNMTGQDIARGWQTAFEREKLVIHFSMLLSAEEIQSKKQQIREYDAEIATLDAEYEDLERDVDESLLQETSLMEDYRRLELHRASSQYLDHAKQSIRRQRLRWKVRTNRSNLVLREAAALARSIAPPPSTSLSYAGRMASRRESDERVRQHNAHTHATNMEALKGSSNLHVVAVADAVVAECRKIVNAGSLAMQLDRSDLRDDPAA

pLDDT: mean 80.45, std 14.9, range [33.5, 97.06]